Protein AF-0000000084732315 (afdb_homodimer)

pLDDT: mean 85.07, std 9.25, range [49.97, 95.94]

Sequence (712 aa):
MVFTTLNRLPGLGVAIAEAEMGSGREGNTILYANDTMTSLYQTIRPELEKFIGHPMPSDLRGMSIHSFHRNPDQIRRDIAAIGPDEIRKNAVLTIGKKFIFSQSFALSDEEGRPQAYVTVFSDVTREENLNSGIKAAESSGKNLTQSMSQISGSVSEIARSLDTISHEFGGINAEVQKGGDIVTNLSKTVDSQTNLMSTLRSVTDSMNSKSSEIQQITEAISQIAEQINLLVLNAAIEAARAGEQGRGFAVVADEVRKLADMTARSVGDIGSIIESTVEETRRNSSLLAELGTAVLSTKERTEETKQAFSTIETSLVRLTTLSEEIRSQMNLSSGAVGKMDALVGETLRSYENLLRMVFTTLNRLPGLGVAIAEAEMGSGREGNTILYANDTMTSLYQTIRPELEKFIGHPMPSDLRGMSIHSFHRNPDQIRRDIAAIGPDEIRKNAVLTIGKKFIFSQSFALSDEEGRPQAYVTVFSDVTREENLNSGIKAAESSGKNLTQSMSQISGSVSEIARSLDTISHEFGGINAEVQKGGDIVTNLSKTVDSQTNLMSTLRSVTDSMNSKSSEIQQITEAISQIAEQINLLVLNAAIEAARAGEQGRGFAVVADEVRKLADMTARSVGDIGSIIESTVEETRRNSSLLAELGTAVLSTKERTEETKQAFSTIETSLVRLTTLSEEIRSQMNLSSGAVGKMDALVGETLRSYENLLR

Structure (mmCIF, N/CA/C/O backbone):
data_AF-0000000084732315-model_v1
#
loop_
_entity.id
_entity.type
_entity.pdbx_description
1 polymer 'Methyl-accepting chemotaxis sensory transducer'
#
loop_
_atom_site.group_PDB
_atom_site.id
_atom_site.type_symbol
_atom_site.label_atom_id
_atom_site.label_alt_id
_atom_site.label_comp_id
_atom_site.label_asym_id
_atom_site.label_entity_id
_atom_site.label_seq_id
_atom_site.pdbx_PDB_ins_code
_atom_site.Cartn_x
_atom_site.Cartn_y
_atom_site.Cartn_z
_atom_site.occupancy
_atom_site.B_iso_or_equiv
_atom_site.auth_seq_id
_atom_site.auth_comp_id
_atom_site.auth_asym_id
_atom_site.auth_atom_id
_atom_site.pdbx_PDB_model_num
ATOM 1 N N . MET A 1 1 ? -1.962 77.062 43 1 49.97 1 MET A N 1
ATOM 2 C CA . MET A 1 1 ? -2.994 76.062 42.719 1 49.97 1 MET A CA 1
ATOM 3 C C . MET A 1 1 ? -2.779 75.375 41.375 1 49.97 1 MET A C 1
ATOM 5 O O . MET A 1 1 ? -2.764 74.125 41.281 1 49.97 1 MET A O 1
ATOM 9 N N . VAL A 1 2 ? -2.527 76.188 40.406 1 54.06 2 VAL A N 1
ATOM 10 C CA . VAL A 1 2 ? -2.5 75.688 39.031 1 54.06 2 VAL A CA 1
ATOM 11 C C . VAL A 1 2 ? -1.24 74.812 38.812 1 54.06 2 VAL A C 1
ATOM 13 O O . VAL A 1 2 ? -1.307 73.75 38.25 1 54.06 2 VAL A O 1
ATOM 16 N N . PHE A 1 3 ? -0.186 75.312 39.344 1 54.22 3 PHE A N 1
ATOM 17 C CA . PHE A 1 3 ? 1.074 74.625 39.094 1 54.22 3 PHE A CA 1
ATOM 18 C C . PHE A 1 3 ? 1.092 73.25 39.844 1 54.22 3 PHE A C 1
ATOM 20 O O . PHE A 1 3 ? 1.658 72.312 39.344 1 54.22 3 PHE A O 1
ATOM 27 N N . THR A 1 4 ? 0.438 73.25 40.906 1 56.25 4 THR A N 1
ATOM 28 C CA . THR A 1 4 ? 0.327 72 41.625 1 56.25 4 THR A CA 1
ATOM 29 C C . THR A 1 4 ? -0.501 71 40.844 1 56.25 4 THR A C 1
ATOM 31 O O . THR A 1 4 ? -0.196 69.812 40.844 1 56.25 4 THR A O 1
ATOM 34 N N . THR A 1 5 ? -1.499 71.562 40.188 1 57.56 5 THR A N 1
ATOM 35 C CA . THR A 1 5 ? -2.338 70.688 39.375 1 57.56 5 THR A CA 1
ATOM 36 C C . THR A 1 5 ? -1.538 70.062 38.219 1 57.56 5 THR A C 1
ATOM 38 O O . THR A 1 5 ? -1.626 68.875 37.969 1 57.56 5 THR A O 1
ATOM 41 N N . LEU A 1 6 ? -0.775 70.875 37.625 1 60.72 6 LEU A N 1
ATOM 42 C CA . LEU A 1 6 ? 0.023 70.438 36.5 1 60.72 6 LEU A CA 1
ATOM 43 C C . LEU A 1 6 ? 1.062 69.375 36.938 1 60.72 6 LEU A C 1
ATOM 45 O O . LEU A 1 6 ? 1.388 68.5 36.188 1 60.72 6 LEU A O 1
ATOM 49 N N . ASN A 1 7 ? 1.54 69.5 38.125 1 56.59 7 ASN A N 1
ATOM 50 C CA . ASN A 1 7 ? 2.549 68.625 38.625 1 56.59 7 ASN A CA 1
ATOM 51 C C . ASN A 1 7 ? 1.954 67.25 38.938 1 56.59 7 ASN A C 1
ATOM 53 O O . ASN A 1 7 ? 2.666 66.25 38.938 1 56.59 7 ASN A O 1
ATOM 57 N N . ARG A 1 8 ? 0.706 67.312 39.094 1 58.69 8 ARG A N 1
ATOM 58 C CA . ARG A 1 8 ? 0.128 66 39.562 1 58.69 8 ARG A CA 1
ATOM 59 C C . ARG A 1 8 ? -0.59 65.312 38.438 1 58.69 8 ARG A C 1
ATOM 61 O O . ARG A 1 8 ? -1.191 64.25 38.656 1 58.69 8 ARG A O 1
ATOM 68 N N . LEU A 1 9 ? -0.49 66 37.25 1 64.06 9 LEU A N 1
ATOM 69 C CA . LEU A 1 9 ? -1.069 65.312 36.094 1 64.06 9 LEU A CA 1
ATOM 70 C C . LEU A 1 9 ? -0.238 64.062 35.75 1 64.06 9 LEU A C 1
ATOM 72 O O . LEU A 1 9 ? 0.964 64.188 35.5 1 64.06 9 LEU A O 1
ATOM 76 N N . PRO A 1 10 ? -0.707 62.906 35.906 1 62.47 10 PRO A N 1
ATOM 77 C CA . PRO A 1 10 ? 0.096 61.688 35.688 1 62.47 10 PRO A CA 1
ATOM 78 C C . PRO A 1 10 ? 0.492 61.531 34.219 1 62.47 10 PRO A C 1
ATOM 80 O O . PRO A 1 10 ? -0.338 61.719 33.312 1 62.47 10 PRO A O 1
ATOM 83 N N . GLY A 1 11 ? 1.854 61.375 34.031 1 66.81 11 GLY A N 1
ATOM 84 C CA . GLY A 1 11 ? 2.402 60.875 32.781 1 66.81 11 GLY A CA 1
ATOM 85 C C . GLY A 1 11 ? 2.645 61.969 31.766 1 66.81 11 GLY A C 1
ATOM 86 O O . GLY A 1 11 ? 3.01 61.656 30.625 1 66.81 11 GLY A O 1
ATOM 87 N N . LEU A 1 12 ? 2.322 63.219 32.156 1 77.44 12 LEU A N 1
ATOM 88 C CA . LEU A 1 12 ? 2.547 64.25 31.188 1 77.44 12 LEU A CA 1
ATOM 89 C C . LEU A 1 12 ? 3.652 65.188 31.672 1 77.44 12 LEU A C 1
ATOM 91 O O . LEU A 1 12 ? 3.623 65.688 32.812 1 77.44 12 LEU A O 1
ATOM 95 N N . GLY A 1 13 ? 4.672 65.312 30.906 1 82.44 13 GLY A N 1
ATOM 96 C CA . GLY A 1 13 ? 5.629 66.375 31.109 1 82.44 13 GLY A CA 1
ATOM 97 C C . GLY A 1 13 ? 5.184 67.688 30.5 1 82.44 13 GLY A C 1
ATOM 98 O O . GLY A 1 13 ? 4.836 67.75 29.328 1 82.44 13 GLY A O 1
ATOM 99 N N . VAL A 1 14 ? 5.109 68.688 31.359 1 83.69 14 VAL A N 1
ATOM 100 C CA . VAL A 1 14 ? 4.656 70 30.891 1 83.69 14 VAL A CA 1
ATOM 101 C C . VAL A 1 14 ? 5.734 71.062 31.141 1 83.69 14 VAL A C 1
ATOM 103 O O . VAL A 1 14 ? 6.289 71.125 32.25 1 83.69 14 VAL A O 1
ATOM 106 N N . ALA A 1 15 ? 6.059 71.812 30.156 1 88.69 15 ALA A N 1
ATOM 107 C CA . ALA A 1 15 ? 6.953 72.938 30.266 1 88.69 15 ALA A CA 1
ATOM 108 C C . ALA A 1 15 ? 6.316 74.188 29.672 1 88.69 15 ALA A C 1
ATOM 110 O O . ALA A 1 15 ? 5.652 74.125 28.641 1 88.69 15 ALA A O 1
ATOM 111 N N . ILE A 1 16 ? 6.488 75.312 30.375 1 87.88 16 ILE A N 1
ATOM 112 C CA . ILE A 1 16 ? 5.988 76.625 29.922 1 87.88 16 ILE A CA 1
ATOM 113 C C . ILE A 1 16 ? 7.156 77.562 29.688 1 87.88 16 ILE A C 1
ATOM 115 O O . ILE A 1 16 ? 7.988 77.75 30.578 1 87.88 16 ILE A O 1
ATOM 119 N N . ALA A 1 17 ? 7.168 78.125 28.562 1 92 17 ALA A N 1
ATOM 120 C CA . ALA A 1 17 ? 8.227 79.062 28.203 1 92 17 ALA A CA 1
ATOM 121 C C . ALA A 1 17 ? 7.66 80.438 27.891 1 92 17 ALA A C 1
ATOM 123 O O . ALA A 1 17 ? 6.504 80.562 27.469 1 92 17 ALA A O 1
ATOM 124 N N . GLU A 1 18 ? 8.523 81.438 28.078 1 92.56 18 GLU A N 1
ATOM 125 C CA . GLU A 1 18 ? 8.141 82.812 27.797 1 92.56 18 GLU A CA 1
ATOM 126 C C . GLU A 1 18 ? 7.922 83 26.297 1 92.56 18 GLU A C 1
ATOM 128 O O . GLU A 1 18 ? 8.469 82.312 25.484 1 92.56 18 GLU A O 1
ATOM 133 N N . ALA A 1 19 ? 7.176 84.062 25.984 1 91.56 19 ALA A N 1
ATOM 134 C CA . ALA A 1 19 ? 6.82 84.312 24.594 1 91.56 19 ALA A CA 1
ATOM 135 C C . ALA A 1 19 ? 7.949 85.062 23.875 1 91.56 19 ALA A C 1
ATOM 137 O O . ALA A 1 19 ? 8.008 85.062 22.641 1 91.56 19 ALA A O 1
ATOM 138 N N . GLU A 1 20 ? 8.875 85.625 24.625 1 91.62 20 GLU A N 1
ATOM 139 C CA . GLU A 1 20 ? 9.969 86.375 24 1 91.62 20 GLU A CA 1
ATOM 140 C C . GLU A 1 20 ? 10.891 85.438 23.219 1 91.62 20 GLU A C 1
ATOM 142 O O . GLU A 1 20 ? 11.562 84.562 23.812 1 91.62 20 GLU A O 1
ATOM 147 N N . MET A 1 21 ? 11.047 85.5 22.016 1 90.12 21 MET A N 1
ATOM 148 C CA . MET A 1 21 ? 11.734 84.562 21.125 1 90.12 21 MET A CA 1
ATOM 149 C C . MET A 1 21 ? 13.25 84.75 21.234 1 90.12 21 MET A C 1
ATOM 151 O O . MET A 1 21 ? 14 83.812 21.047 1 90.12 21 MET A O 1
ATOM 155 N N . GLY A 1 22 ? 13.633 85.938 21.516 1 88.19 22 GLY A N 1
ATOM 156 C CA . GLY A 1 22 ? 15.062 86.188 21.609 1 88.19 22 GLY A CA 1
ATOM 157 C C . GLY A 1 22 ? 15.805 85.938 20.312 1 88.19 22 GLY A C 1
ATOM 158 O O . GLY A 1 22 ? 15.219 86 19.234 1 88.19 22 GLY A O 1
ATOM 159 N N . SER A 1 23 ? 17.203 85.938 20.359 1 88.5 23 SER A N 1
ATOM 160 C CA . SER A 1 23 ? 18.078 85.688 19.219 1 88.5 23 SER A CA 1
ATOM 161 C C . SER A 1 23 ? 19.141 84.688 19.562 1 88.5 23 SER A C 1
ATOM 163 O O . SER A 1 23 ? 19.547 84.562 20.719 1 88.5 23 SER A O 1
ATOM 165 N N . GLY A 1 24 ? 19.578 83.812 18.453 1 85.69 24 GLY A N 1
ATOM 166 C CA . GLY A 1 24 ? 20.547 82.75 18.703 1 85.69 24 GLY A CA 1
ATOM 167 C C . GLY A 1 24 ? 20.016 81.688 19.578 1 85.69 24 GLY A C 1
ATOM 168 O O . GLY A 1 24 ? 18.953 81.125 19.312 1 85.69 24 GLY A O 1
ATOM 169 N N . ARG A 1 25 ? 20.781 81.375 20.688 1 88 25 ARG A N 1
ATOM 170 C CA . ARG A 1 25 ? 20.359 80.312 21.578 1 88 25 ARG A CA 1
ATOM 171 C C . ARG A 1 25 ? 19.688 80.875 22.828 1 88 25 ARG A C 1
ATOM 173 O O . ARG A 1 25 ? 19.594 80.25 23.859 1 88 25 ARG A O 1
ATOM 180 N N . GLU A 1 26 ? 19.219 82.125 22.641 1 88.5 26 GLU A N 1
ATOM 181 C CA . GLU A 1 26 ? 18.5 82.812 23.719 1 88.5 26 GLU A CA 1
ATOM 182 C C . GLU A 1 26 ? 17.031 83.062 23.359 1 88.5 26 GLU A C 1
ATOM 184 O O . GLU A 1 26 ? 16.656 82.938 22.188 1 88.5 26 GLU A O 1
ATOM 189 N N . GLY A 1 27 ? 16.234 83.188 24.406 1 91.06 27 GLY A N 1
ATOM 190 C CA . GLY A 1 27 ? 14.805 83.375 24.203 1 91.06 27 GLY A CA 1
ATOM 191 C C . GLY A 1 27 ? 13.969 82.188 24.609 1 91.06 27 GLY A C 1
ATOM 192 O O . GLY A 1 27 ? 14.508 81.125 24.906 1 91.06 27 GLY A O 1
ATOM 193 N N . ASN A 1 28 ? 12.703 82.5 24.75 1 92 28 ASN A N 1
ATOM 194 C CA . ASN A 1 28 ? 11.766 81.5 25.188 1 92 28 ASN A CA 1
ATOM 195 C C . ASN A 1 28 ? 12.273 80.75 26.422 1 92 28 ASN A C 1
ATOM 197 O O . ASN A 1 28 ? 12.328 79.5 26.422 1 92 28 ASN A O 1
ATOM 201 N N . THR A 1 29 ? 12.547 81.5 27.359 1 92.94 29 THR A N 1
ATOM 202 C CA . THR A 1 29 ? 13.078 80.938 28.609 1 92.94 29 THR A CA 1
ATOM 203 C C . THR A 1 29 ? 12.008 80.125 29.344 1 92.94 29 THR A C 1
ATOM 205 O O . THR A 1 29 ? 10.875 80.625 29.5 1 92.94 29 THR A O 1
ATOM 208 N N . ILE A 1 30 ? 12.398 79 29.781 1 92.56 30 ILE A N 1
ATOM 209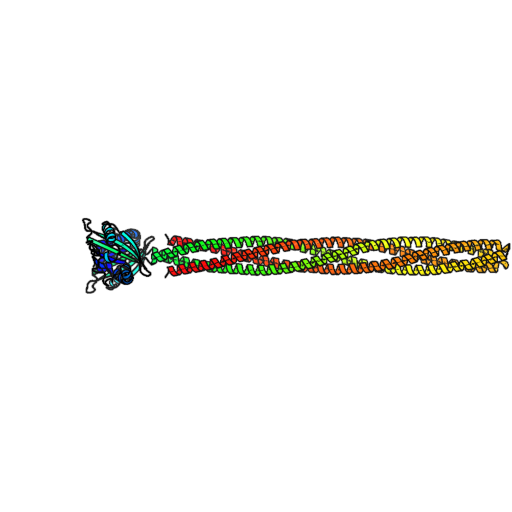 C CA . ILE A 1 30 ? 11.477 78.125 30.484 1 92.56 30 ILE A CA 1
ATOM 210 C C . ILE A 1 30 ? 11.172 78.688 31.875 1 92.56 30 ILE A C 1
ATOM 212 O O . ILE A 1 30 ? 12.07 78.812 32.719 1 92.56 30 ILE A O 1
ATOM 216 N N . LEU A 1 31 ? 9.883 78.938 32.031 1 88.94 31 LEU A N 1
ATOM 217 C CA . LEU A 1 31 ? 9.422 79.5 33.281 1 88.94 31 LEU A CA 1
ATOM 218 C C . LEU A 1 31 ? 9.016 78.438 34.281 1 88.94 31 LEU A C 1
ATOM 220 O O . LEU A 1 31 ? 9.109 78.625 35.5 1 88.94 31 LEU A O 1
ATOM 224 N N . TYR A 1 32 ? 8.508 77.375 33.688 1 84.88 32 TYR A N 1
ATOM 225 C CA . TYR A 1 32 ? 7.977 76.25 34.5 1 84.88 32 TYR A CA 1
ATOM 226 C C . TYR A 1 32 ? 8.148 74.938 33.844 1 84.88 32 TYR A C 1
ATOM 228 O O . TYR A 1 32 ? 8.023 74.812 32.594 1 84.88 32 TYR A O 1
ATOM 236 N N . ALA A 1 33 ? 8.531 74 34.562 1 86.56 33 ALA A N 1
ATOM 237 C CA . ALA A 1 33 ? 8.555 72.625 34.188 1 86.56 33 ALA A CA 1
ATOM 238 C C . ALA A 1 33 ? 8.094 71.75 35.375 1 86.56 33 ALA A C 1
ATOM 240 O O . ALA A 1 33 ? 8.562 71.875 36.5 1 86.56 33 ALA A O 1
ATOM 241 N N . ASN A 1 34 ? 7.086 70.875 35.031 1 81.81 34 ASN A N 1
ATOM 242 C CA . ASN A 1 34 ? 6.641 70 36.125 1 81.81 34 ASN A CA 1
ATOM 243 C C . ASN A 1 34 ? 7.641 68.875 36.406 1 81.81 34 ASN A C 1
ATOM 245 O O . ASN A 1 34 ? 8.672 68.812 35.719 1 81.81 34 ASN A O 1
ATOM 249 N N . ASP A 1 35 ? 7.379 68.062 37.375 1 80.31 35 ASP A N 1
ATOM 250 C CA . ASP A 1 35 ? 8.297 67 37.812 1 80.31 35 ASP A CA 1
ATOM 251 C C . ASP A 1 35 ? 8.531 66 36.719 1 80.31 35 ASP A C 1
ATOM 253 O O . ASP A 1 35 ? 9.664 65.562 36.5 1 80.31 35 ASP A O 1
ATOM 257 N N . THR A 1 36 ? 7.473 65.75 36.094 1 81.44 36 THR A N 1
ATOM 258 C CA . THR A 1 36 ? 7.582 64.75 35.031 1 81.44 36 THR A CA 1
ATOM 259 C C . THR A 1 36 ? 8.5 65.25 33.906 1 81.44 36 THR A C 1
ATOM 261 O O . THR A 1 36 ? 9.359 64.5 33.406 1 81.44 36 THR A O 1
ATOM 264 N N . MET A 1 37 ? 8.32 66.5 33.531 1 85.31 37 MET A N 1
ATOM 265 C CA . MET A 1 37 ? 9.172 67.062 32.5 1 85.31 37 MET A CA 1
ATOM 266 C C . MET A 1 37 ? 10.625 67.125 32.969 1 85.31 37 MET A C 1
ATOM 268 O O . MET A 1 37 ? 11.531 66.812 32.188 1 85.31 37 MET A O 1
ATOM 272 N N . THR A 1 38 ? 10.828 67.5 34.156 1 86.69 38 THR A N 1
ATOM 273 C CA . THR A 1 38 ? 12.18 67.562 34.719 1 86.69 38 THR A CA 1
ATOM 274 C C . THR A 1 38 ? 12.828 66.188 34.75 1 86.69 38 THR A C 1
ATOM 276 O O . THR A 1 38 ? 14.008 66.062 34.406 1 86.69 38 THR A O 1
ATOM 279 N N . SER A 1 39 ? 12.07 65.25 35.125 1 85.25 39 SER A N 1
ATOM 280 C CA . SER A 1 39 ? 12.586 63.875 35.188 1 85.25 39 SER A CA 1
ATOM 281 C C . SER A 1 39 ? 12.953 63.375 33.781 1 85.25 39 SER A C 1
ATOM 283 O O . SER A 1 39 ? 14 62.75 33.594 1 85.25 39 SER A O 1
ATOM 285 N N . LEU A 1 40 ? 12.133 63.688 32.844 1 83.88 40 LEU A N 1
ATOM 286 C CA . LEU A 1 40 ? 12.398 63.312 31.469 1 83.88 40 LEU A CA 1
ATOM 287 C C . LEU A 1 40 ? 13.656 64 30.953 1 83.88 40 LEU A C 1
ATOM 289 O O . LEU A 1 40 ? 14.477 63.375 30.281 1 83.88 40 LEU A O 1
ATOM 293 N N . TYR A 1 41 ? 13.773 65.25 31.328 1 84.69 41 TYR A N 1
ATOM 294 C CA . TYR A 1 41 ? 14.961 66 30.938 1 84.69 41 TYR A CA 1
ATOM 295 C C . TYR A 1 41 ? 16.219 65.375 31.516 1 84.69 41 TYR A C 1
ATOM 297 O O . TYR A 1 41 ? 17.219 65.188 30.812 1 84.69 41 TYR A O 1
ATOM 305 N N . GLN A 1 42 ? 16.094 65.062 32.75 1 87.19 42 GLN A N 1
ATOM 306 C CA . GLN A 1 42 ? 17.266 64.438 33.375 1 87.19 42 GLN A CA 1
ATOM 307 C C . GLN A 1 42 ? 17.656 63.125 32.688 1 87.19 42 GLN A C 1
ATOM 309 O O . GLN A 1 42 ? 18.844 62.812 32.531 1 87.19 42 GLN A O 1
ATOM 314 N N . THR A 1 43 ? 16.75 62.438 32.219 1 85.31 43 THR A N 1
ATOM 315 C CA . THR A 1 43 ? 16.984 61.188 31.562 1 85.31 43 THR A CA 1
ATOM 316 C C . THR A 1 43 ? 17.641 61.375 30.203 1 85.31 43 THR A C 1
ATOM 318 O O . THR A 1 43 ? 18.531 60.625 29.797 1 85.31 43 THR A O 1
ATOM 321 N N . ILE A 1 44 ? 17.297 62.406 29.484 1 82.5 44 ILE A N 1
ATOM 322 C CA . ILE A 1 44 ? 17.766 62.594 28.109 1 82.5 44 ILE A CA 1
ATOM 323 C C . ILE A 1 44 ? 18.984 63.5 28.109 1 82.5 44 ILE A C 1
ATOM 325 O O . ILE A 1 44 ? 19.688 63.625 27.109 1 82.5 44 ILE A O 1
ATOM 329 N N . ARG A 1 45 ? 19.203 64.125 29.234 1 87.12 45 ARG A N 1
ATOM 330 C CA . ARG A 1 45 ? 20.234 65.125 29.328 1 87.12 45 ARG A CA 1
ATOM 331 C C . ARG A 1 45 ? 21.578 64.625 28.812 1 87.12 45 ARG A C 1
ATOM 333 O O . ARG A 1 45 ? 22.219 65.312 28 1 87.12 45 ARG A O 1
ATOM 340 N N . PRO A 1 46 ? 22.016 63.375 29.156 1 85.62 46 PRO A N 1
ATOM 341 C CA . PRO A 1 46 ? 23.297 62.906 28.641 1 85.62 46 PRO A CA 1
ATOM 342 C C . PRO A 1 46 ? 23.328 62.812 27.109 1 85.62 46 PRO A C 1
ATOM 344 O O . PRO A 1 46 ? 24.312 63.188 26.484 1 85.62 46 PRO A O 1
ATOM 347 N N . GLU A 1 47 ? 22.312 62.375 26.516 1 82.19 47 GLU A N 1
ATOM 348 C CA . GLU A 1 47 ? 22.25 62.25 25.062 1 82.19 47 GLU A CA 1
ATOM 349 C C . GLU A 1 47 ? 22.172 63.594 24.391 1 82.19 47 GLU A C 1
ATOM 351 O O . GLU A 1 47 ? 22.75 63.812 23.328 1 82.19 47 GLU A O 1
ATOM 356 N N . LEU A 1 48 ? 21.406 64.438 25 1 81.25 48 LEU A N 1
ATOM 357 C CA . LEU A 1 48 ? 21.266 65.812 24.484 1 81.25 48 LEU A CA 1
ATOM 358 C C . LEU A 1 48 ? 22.609 66.562 24.5 1 81.25 48 LEU A C 1
ATOM 360 O O . LEU A 1 48 ? 22.922 67.25 23.562 1 81.25 48 LEU A O 1
ATOM 364 N N . GLU A 1 49 ? 23.297 66.312 25.609 1 85.38 49 GLU A N 1
ATOM 365 C CA . GLU A 1 49 ? 24.609 66.938 25.719 1 85.38 49 GLU A CA 1
ATOM 366 C C . GLU A 1 49 ? 25.531 66.5 24.578 1 85.38 49 GLU A C 1
ATOM 368 O O . GLU A 1 49 ? 26.266 67.312 24.016 1 85.38 49 GLU A O 1
ATOM 373 N N . LYS A 1 50 ? 25.453 65.25 24.281 1 85.81 50 LYS A N 1
ATOM 374 C CA . LYS A 1 50 ? 26.25 64.688 23.188 1 85.81 50 LYS A CA 1
ATOM 375 C C . LYS A 1 50 ? 25.797 65.25 21.844 1 85.81 50 LYS A C 1
ATOM 377 O O . LYS A 1 50 ? 26.609 65.562 20.984 1 85.81 50 LYS A O 1
ATOM 382 N N . PHE A 1 51 ? 24.531 65.312 21.703 1 78.94 51 PHE A N 1
ATOM 383 C CA . PHE A 1 51 ? 23.938 65.75 20.453 1 78.94 51 PHE A CA 1
ATOM 384 C C . PHE A 1 51 ? 24.219 67.25 20.203 1 78.94 51 PHE A C 1
ATOM 386 O O . PHE A 1 51 ? 24.531 67.625 19.078 1 78.94 51 PHE A O 1
ATOM 393 N N . ILE A 1 52 ? 24.109 68 21.188 1 80.31 52 ILE A N 1
ATOM 394 C CA . ILE A 1 52 ? 24.266 69.438 21.062 1 80.31 52 ILE A CA 1
ATOM 395 C C . ILE A 1 52 ? 25.734 69.812 21.172 1 80.31 52 ILE A C 1
ATOM 397 O O . ILE A 1 52 ? 26.172 70.875 20.625 1 80.31 52 ILE A O 1
ATOM 401 N N . GLY A 1 53 ? 26.578 69.062 21.922 1 79.31 53 GLY A N 1
ATOM 402 C CA . GLY A 1 53 ? 28.016 69.25 22 1 79.31 53 GLY A CA 1
ATOM 403 C C . GLY A 1 53 ? 28.422 70.125 23.172 1 79.31 53 GLY A C 1
ATOM 404 O O . GLY A 1 53 ? 29.516 70.688 23.172 1 79.31 53 GLY A O 1
ATOM 405 N N . HIS A 1 54 ? 27.516 70.562 24.047 1 80.69 54 HIS A N 1
ATOM 406 C CA . HIS A 1 54 ? 27.875 71.312 25.25 1 80.69 54 HIS A CA 1
ATOM 407 C C . HIS A 1 54 ? 27.125 70.812 26.469 1 80.69 54 HIS A C 1
ATOM 409 O O . HIS A 1 54 ? 26.047 70.188 26.344 1 80.69 54 HIS A O 1
ATOM 415 N N . PRO A 1 55 ? 27.781 70.938 27.625 1 82.69 55 PRO A N 1
ATOM 416 C CA . PRO A 1 55 ? 27.094 70.5 28.844 1 82.69 55 PRO A CA 1
ATOM 417 C C . PRO A 1 55 ? 25.797 71.25 29.109 1 82.69 55 PRO A C 1
ATOM 419 O O . PRO A 1 55 ? 25.719 72.438 28.844 1 82.69 55 PRO A O 1
ATOM 422 N N . MET A 1 56 ? 24.797 70.562 29.516 1 83.19 56 MET A N 1
ATOM 423 C CA . MET A 1 56 ? 23.5 71.125 29.812 1 83.19 56 MET A CA 1
ATOM 424 C C . MET A 1 56 ? 23.25 71.188 31.312 1 83.19 56 MET A C 1
ATOM 426 O O . MET A 1 56 ? 23.578 70.25 32.031 1 83.19 56 MET A O 1
ATOM 430 N N . PRO A 1 57 ? 22.672 72.375 31.75 1 84.44 57 PRO A N 1
ATOM 431 C CA . PRO A 1 57 ? 22.375 72.5 33.188 1 84.44 57 PRO A CA 1
ATOM 432 C C . PRO A 1 57 ? 21.375 71.438 33.656 1 84.44 57 PRO A C 1
ATOM 434 O O . PRO A 1 57 ? 20.594 70.875 32.844 1 84.44 57 PRO A O 1
ATOM 437 N N . SER A 1 58 ? 21.453 71.125 34.969 1 84.25 58 SER A N 1
ATOM 438 C CA . SER A 1 58 ? 20.547 70.125 35.562 1 84.25 58 SER A CA 1
ATOM 439 C C . SER A 1 58 ? 19.141 70.688 35.719 1 84.25 58 SER A C 1
ATOM 441 O O . SER A 1 58 ? 18.156 70 35.656 1 84.25 58 SER A O 1
ATOM 443 N N . ASP A 1 59 ? 19.062 72 35.938 1 86.81 59 ASP A N 1
ATOM 444 C CA . ASP A 1 59 ? 17.766 72.625 36.125 1 86.81 59 ASP A CA 1
ATOM 445 C C . ASP A 1 59 ? 17.234 73.188 34.781 1 86.81 59 ASP A C 1
ATOM 447 O O . ASP A 1 59 ? 17.922 73.938 34.094 1 86.81 59 ASP A O 1
ATOM 451 N N . LEU A 1 60 ? 16.062 72.75 34.438 1 87.81 60 LEU A N 1
ATOM 452 C CA . LEU A 1 60 ? 15.398 73.125 33.188 1 87.81 60 LEU A CA 1
ATOM 453 C C . LEU A 1 60 ? 14.938 74.562 33.281 1 87.81 60 LEU A C 1
ATOM 455 O O . LEU A 1 60 ? 14.883 75.25 32.25 1 87.81 60 LEU A O 1
ATOM 459 N N . ARG A 1 61 ? 14.602 75 34.5 1 88.25 61 ARG A N 1
ATOM 460 C CA . ARG A 1 61 ? 14.094 76.375 34.688 1 88.25 61 ARG A CA 1
ATOM 461 C C . ARG A 1 61 ? 15.164 77.375 34.375 1 88.25 61 ARG A C 1
ATOM 463 O O . ARG A 1 61 ? 16.312 77.25 34.812 1 88.25 61 ARG A O 1
ATOM 470 N N . GLY A 1 62 ? 14.742 78.312 33.562 1 89.06 62 GLY A N 1
ATOM 471 C CA . GLY A 1 62 ? 15.648 79.375 33.219 1 89.06 62 GLY A CA 1
ATOM 472 C C . GLY A 1 62 ? 16.375 79.125 31.906 1 89.06 62 GLY A C 1
ATOM 473 O O . GLY A 1 62 ? 16.984 80.062 31.344 1 89.06 62 GLY A O 1
ATOM 474 N N . MET A 1 63 ? 16.344 78 31.438 1 90.62 63 MET A N 1
ATOM 475 C CA . MET A 1 63 ? 17 77.688 30.172 1 90.62 63 MET A CA 1
ATOM 476 C C . MET A 1 63 ? 16.141 78.062 28.984 1 90.62 63 MET A C 1
ATOM 478 O O . MET A 1 63 ? 14.922 78.188 29.094 1 90.62 63 MET A O 1
ATOM 482 N N . SER A 1 64 ? 16.859 78.375 27.891 1 91.94 64 SER A N 1
ATOM 483 C CA . SER A 1 64 ? 16.141 78.625 26.641 1 91.94 64 SER A CA 1
ATOM 484 C C . SER A 1 64 ? 15.75 77.312 25.922 1 91.94 64 SER A C 1
ATOM 486 O O . SER A 1 64 ? 16.531 76.375 25.875 1 91.94 64 SER A O 1
ATOM 488 N N . ILE A 1 65 ? 14.562 77.312 25.375 1 88.81 65 ILE A N 1
ATOM 489 C CA . ILE A 1 65 ? 14.133 76.125 24.625 1 88.81 65 ILE A CA 1
ATOM 490 C C . ILE A 1 65 ? 15.039 75.938 23.406 1 88.81 65 ILE A C 1
ATOM 492 O O . ILE A 1 65 ? 15.188 74.812 22.906 1 88.81 65 ILE A O 1
ATOM 496 N N . HIS A 1 66 ? 15.641 77 22.906 1 88.56 66 HIS A N 1
ATOM 497 C CA . HIS A 1 66 ? 16.484 77 21.703 1 88.56 66 HIS A CA 1
ATOM 498 C C . HIS A 1 66 ? 17.812 76.25 21.984 1 88.56 66 HIS A C 1
ATOM 500 O O . HIS A 1 66 ? 18.484 75.812 21.062 1 88.56 66 HIS A O 1
ATOM 506 N N . SER A 1 67 ? 18.125 76.125 23.172 1 85.88 67 SER A N 1
ATOM 507 C CA . SER A 1 67 ? 19.391 75.5 23.547 1 85.88 67 SER A CA 1
ATOM 508 C C . SER A 1 67 ? 19.328 74 23.344 1 85.88 67 SER A C 1
ATOM 510 O O . SER A 1 67 ? 20.359 73.312 23.297 1 85.88 67 SER A O 1
ATOM 512 N N . PHE A 1 68 ? 18.156 73.5 23.172 1 85.19 68 PHE A N 1
ATOM 513 C CA . PHE A 1 68 ? 17.969 72.062 23.062 1 85.19 68 PHE A CA 1
ATOM 514 C C . PHE A 1 68 ? 17.984 71.625 21.594 1 85.19 68 PHE A C 1
ATOM 516 O O . PHE A 1 68 ? 17.891 70.438 21.297 1 85.19 68 PHE A O 1
ATOM 523 N N . HIS A 1 69 ? 18.047 72.5 20.734 1 84.69 69 HIS A N 1
ATOM 524 C CA . HIS A 1 69 ? 17.891 72.188 19.312 1 84.69 69 HIS A CA 1
ATOM 525 C C . HIS A 1 69 ? 19.125 72.562 18.531 1 84.69 69 HIS A C 1
ATOM 527 O O . HIS A 1 69 ? 19.844 73.5 18.922 1 84.69 69 HIS A O 1
ATOM 533 N N . ARG A 1 70 ? 19.328 71.938 17.469 1 84 70 ARG A N 1
ATOM 534 C CA . ARG A 1 70 ? 20.469 72.188 16.625 1 84 70 ARG A CA 1
ATOM 535 C C . ARG A 1 70 ? 20.266 73.5 15.828 1 84 70 ARG A C 1
ATOM 537 O O . ARG A 1 70 ? 21.203 74.25 15.602 1 84 70 ARG A O 1
ATOM 544 N N . ASN A 1 71 ? 19.047 73.688 15.422 1 87.12 71 ASN A N 1
ATOM 545 C CA . ASN A 1 71 ? 18.734 74.812 14.617 1 87.12 71 ASN A CA 1
ATOM 546 C C . ASN A 1 71 ? 17.719 75.75 15.312 1 87.12 71 ASN A C 1
ATOM 548 O O . ASN A 1 71 ? 16.531 75.688 15.016 1 87.12 71 ASN A O 1
ATOM 552 N N . PRO A 1 72 ? 18.234 76.625 16.125 1 88.44 72 PRO A N 1
ATOM 553 C CA . PRO A 1 72 ? 17.328 77.5 16.891 1 88.44 72 PRO A CA 1
ATOM 554 C C . PRO A 1 72 ? 16.422 78.375 16.016 1 88.44 72 PRO A C 1
ATOM 556 O O . PRO A 1 72 ? 15.266 78.625 16.359 1 88.44 72 PRO A O 1
ATOM 559 N N . ASP A 1 73 ? 16.906 78.688 14.852 1 89.81 73 ASP A N 1
ATOM 560 C CA . ASP A 1 73 ? 16.109 79.562 13.977 1 89.81 73 ASP A CA 1
ATOM 561 C C . ASP A 1 73 ? 14.883 78.812 13.453 1 89.81 73 ASP A C 1
ATOM 563 O O . ASP A 1 73 ? 13.797 79.375 13.359 1 89.81 73 ASP A O 1
ATOM 567 N N . GLN A 1 74 ? 15.156 77.688 13.156 1 90.31 74 GLN A N 1
ATOM 568 C CA . GLN A 1 74 ? 14.031 76.875 12.68 1 90.31 74 GLN A CA 1
ATOM 569 C C . GLN A 1 74 ? 12.984 76.688 13.773 1 90.31 74 GLN A C 1
ATOM 571 O O . GLN A 1 74 ? 11.781 76.812 13.508 1 90.31 74 GLN A O 1
ATOM 576 N N . ILE A 1 75 ? 13.414 76.438 14.906 1 88.19 75 ILE A N 1
ATOM 577 C CA . ILE A 1 75 ? 12.508 76.188 16.031 1 88.19 75 ILE A CA 1
ATOM 578 C C . ILE A 1 75 ? 11.727 77.5 16.297 1 88.19 75 ILE A C 1
ATOM 580 O O . ILE A 1 75 ? 10.523 77.438 16.562 1 88.19 75 ILE A O 1
ATOM 584 N N . ARG A 1 76 ? 12.398 78.625 16.266 1 90.69 76 ARG A N 1
ATOM 585 C CA . ARG A 1 76 ? 11.742 79.875 16.469 1 90.69 76 ARG A CA 1
ATOM 586 C C . ARG A 1 76 ? 10.609 80.062 15.461 1 90.69 76 ARG A C 1
ATOM 588 O O . ARG A 1 76 ? 9.531 80.562 15.82 1 90.69 76 ARG A O 1
ATOM 595 N N . ARG A 1 77 ? 10.922 79.688 14.234 1 90.5 77 ARG A N 1
ATOM 596 C CA . ARG A 1 77 ? 9.906 79.812 13.188 1 90.5 77 ARG A CA 1
ATOM 597 C C . ARG A 1 77 ? 8.727 78.875 13.469 1 90.5 77 ARG A C 1
ATOM 599 O O . ARG A 1 77 ? 7.57 79.25 13.297 1 90.5 77 ARG A O 1
ATOM 606 N N . ASP A 1 78 ? 9.039 77.75 13.883 1 89.06 78 ASP A N 1
ATOM 607 C CA . ASP A 1 78 ? 8.008 76.75 14.141 1 89.06 78 ASP A CA 1
ATOM 608 C C . ASP A 1 78 ? 7.09 77.188 15.281 1 89.06 78 ASP A C 1
ATOM 610 O O . ASP A 1 78 ? 5.867 77.062 15.188 1 89.06 78 ASP A O 1
ATOM 614 N N . ILE A 1 79 ? 7.668 77.625 16.312 1 88.5 79 ILE A N 1
ATOM 615 C CA . ILE A 1 79 ? 6.914 78.062 17.5 1 88.5 79 ILE A CA 1
ATOM 616 C C . ILE A 1 79 ? 6.094 79.312 17.172 1 88.5 79 ILE A C 1
ATOM 618 O O . ILE A 1 79 ? 4.93 79.375 17.562 1 88.5 79 ILE A O 1
ATOM 622 N N . ALA A 1 80 ? 6.723 80.188 16.453 1 88.12 80 ALA A N 1
ATOM 623 C CA . ALA A 1 80 ? 6.047 81.438 16.062 1 88.12 80 ALA A CA 1
ATOM 624 C C . ALA A 1 80 ? 4.832 81.125 15.195 1 88.12 80 ALA A C 1
ATOM 626 O O . ALA A 1 80 ? 3.887 81.938 15.148 1 88.12 80 ALA A O 1
ATOM 627 N N . ALA A 1 81 ? 4.93 80.062 14.539 1 90.75 81 ALA A N 1
ATOM 628 C CA . ALA A 1 81 ? 3.873 79.75 13.594 1 90.75 81 ALA A CA 1
ATOM 629 C C . ALA A 1 81 ? 2.678 79.125 14.305 1 90.75 81 ALA A C 1
ATOM 631 O O . ALA A 1 81 ? 1.63 78.875 13.695 1 90.75 81 ALA A O 1
ATOM 632 N N . ILE A 1 82 ? 2.807 78.875 15.555 1 89.31 82 ILE A N 1
ATOM 633 C CA . ILE A 1 82 ? 1.713 78.25 16.281 1 89.31 82 ILE A CA 1
ATOM 634 C C . ILE A 1 82 ? 0.568 79.25 16.469 1 89.31 82 ILE A C 1
ATOM 636 O O . ILE A 1 82 ? 0.743 80.312 17.078 1 89.31 82 ILE A O 1
ATOM 640 N N . GLY A 1 83 ? -0.538 78.875 15.969 1 82.81 83 GLY A N 1
ATOM 641 C CA . GLY A 1 83 ? -1.713 79.688 16.109 1 82.81 83 GLY A CA 1
ATOM 642 C C . GLY A 1 83 ? -2.287 79.688 17.516 1 82.81 83 GLY A C 1
ATOM 643 O O . GLY A 1 83 ? -1.967 78.812 18.312 1 82.81 83 GLY A O 1
ATOM 644 N N . PRO A 1 84 ? -3.115 80.75 17.891 1 78 84 PRO A N 1
ATOM 645 C CA . PRO A 1 84 ? -3.664 80.875 19.25 1 78 84 PRO A CA 1
ATOM 646 C C . PRO A 1 84 ? -4.477 79.625 19.672 1 78 84 PRO A C 1
ATOM 648 O O . PRO A 1 84 ? -4.453 79.25 20.844 1 78 84 PRO A O 1
ATOM 651 N N . ASP A 1 85 ? -5.07 78.875 18.797 1 75.69 85 ASP A N 1
ATOM 652 C CA . ASP A 1 85 ? -5.898 77.75 19.172 1 75.69 85 ASP A CA 1
ATOM 653 C C . ASP A 1 85 ? -5.344 76.438 18.578 1 75.69 85 ASP A C 1
ATOM 655 O O . ASP A 1 85 ? -6.031 75.438 18.547 1 75.69 85 ASP A O 1
ATOM 659 N N . GLU A 1 86 ? -4.152 76.625 18.297 1 82.19 86 GLU A N 1
ATOM 660 C CA . GLU A 1 86 ? -3.568 75.438 17.641 1 82.19 86 GLU A CA 1
ATOM 661 C C . GLU A 1 86 ? -2.748 74.625 18.609 1 82.19 86 GLU A C 1
ATOM 663 O O . GLU A 1 86 ? -2.035 75.188 19.453 1 82.19 86 GLU A O 1
ATOM 668 N N . ILE A 1 87 ? -2.955 73.312 18.578 1 81.75 87 ILE A N 1
ATOM 669 C CA . ILE A 1 87 ? -2.047 72.375 19.219 1 81.75 87 ILE A CA 1
ATOM 670 C C . ILE A 1 87 ? -1.154 71.75 18.156 1 81.75 87 ILE A C 1
ATOM 672 O O . ILE A 1 87 ? -1.626 70.938 17.344 1 81.75 87 ILE A O 1
ATOM 676 N N . ARG A 1 88 ? 0.04 72.062 18.156 1 86.12 88 ARG A N 1
ATOM 677 C CA . ARG A 1 88 ? 0.979 71.562 17.188 1 86.12 88 ARG A CA 1
ATOM 678 C C . ARG A 1 88 ? 1.517 70.188 17.641 1 86.12 88 ARG A C 1
ATOM 680 O O . ARG A 1 88 ? 2.07 70.062 18.734 1 86.12 88 ARG A O 1
ATOM 687 N N . LYS A 1 89 ? 1.268 69.25 16.828 1 86.62 89 LYS A N 1
ATOM 688 C CA . LYS A 1 89 ? 1.862 67.938 17.062 1 86.62 89 LYS A CA 1
ATOM 689 C C . LYS A 1 89 ? 3.281 67.812 16.5 1 86.62 89 LYS A C 1
ATOM 691 O O . LYS A 1 89 ? 3.488 68 15.289 1 86.62 89 LYS A O 1
ATOM 696 N N . ASN A 1 90 ? 4.125 67.688 17.422 1 83.06 90 ASN A N 1
ATOM 697 C CA . ASN A 1 90 ? 5.52 67.625 17 1 83.06 90 ASN A CA 1
ATOM 698 C C . ASN A 1 90 ? 5.945 66.25 16.609 1 83.06 90 ASN A C 1
ATOM 700 O O . ASN A 1 90 ? 5.199 65.5 15.938 1 83.06 90 ASN A O 1
ATOM 704 N N . ALA A 1 91 ? 6.977 65.75 17.047 1 81 91 ALA A N 1
ATOM 705 C CA . ALA A 1 91 ? 7.496 64.438 16.703 1 81 91 ALA A CA 1
ATOM 706 C C . ALA A 1 91 ? 7.469 63.469 17.906 1 81 91 ALA A C 1
ATOM 708 O O . ALA A 1 91 ? 7.246 63.906 19.031 1 81 91 ALA A O 1
ATOM 709 N N . VAL A 1 92 ? 7.441 62.281 17.625 1 81.62 92 VAL A N 1
ATOM 710 C CA . VAL A 1 92 ? 7.684 61.281 18.656 1 81.62 92 VAL A CA 1
ATOM 711 C C . VAL A 1 92 ? 9.188 61.125 18.875 1 81.62 92 VAL A C 1
ATOM 713 O O . VAL A 1 92 ? 9.922 60.812 17.922 1 81.62 92 VAL A O 1
ATOM 716 N N . LEU A 1 93 ? 9.617 61.438 20 1 81.31 93 LEU A N 1
ATOM 717 C CA . LEU A 1 93 ? 11.023 61.312 20.375 1 81.31 93 LEU A CA 1
ATOM 718 C C . LEU A 1 93 ? 11.305 60 21.078 1 81.31 93 LEU A C 1
ATOM 720 O O . LEU A 1 93 ? 10.461 59.5 21.828 1 81.31 93 LEU A O 1
ATOM 724 N N . THR A 1 94 ? 12.406 59.469 20.781 1 81.81 94 THR A N 1
ATOM 725 C CA . THR A 1 94 ? 12.852 58.281 21.484 1 81.81 94 THR A CA 1
ATOM 726 C C . THR A 1 94 ? 13.852 58.625 22.578 1 81.81 94 THR A C 1
ATOM 728 O O . THR A 1 94 ? 14.93 59.156 22.297 1 81.81 94 THR A O 1
ATOM 731 N N . ILE A 1 95 ? 13.453 58.469 23.703 1 77.06 95 ILE A N 1
ATOM 732 C CA . ILE A 1 95 ? 14.312 58.719 24.844 1 77.06 95 ILE A CA 1
ATOM 733 C C . ILE A 1 95 ? 14.555 57.438 25.609 1 77.06 95 ILE A C 1
ATOM 735 O O . ILE A 1 95 ? 13.703 57 26.375 1 77.06 95 ILE A O 1
ATOM 739 N N . GLY A 1 96 ? 15.742 56.844 25.422 1 74 96 GLY A N 1
ATOM 740 C CA . GLY A 1 96 ? 15.969 55.5 25.984 1 74 96 GLY A CA 1
ATOM 741 C C . GLY A 1 96 ? 15.047 54.469 25.391 1 74 96 GLY A C 1
ATOM 742 O O . GLY A 1 96 ? 15.008 54.281 24.172 1 74 96 GLY A O 1
ATOM 743 N N . LYS A 1 97 ? 14.25 53.938 26.312 1 75.94 97 LYS A N 1
ATOM 744 C CA . LYS A 1 97 ? 13.32 52.875 25.891 1 75.94 97 LYS A CA 1
ATOM 745 C C . LYS A 1 97 ? 11.906 53.406 25.766 1 75.94 97 LYS A C 1
ATOM 747 O O . LYS A 1 97 ? 10.961 52.656 25.547 1 75.94 97 LYS A O 1
ATOM 752 N N . LYS A 1 98 ? 11.812 54.781 25.922 1 78.5 98 LYS A N 1
ATOM 753 C CA . LYS A 1 98 ? 10.477 55.406 25.906 1 78.5 98 LYS A CA 1
ATOM 754 C C . LYS A 1 98 ? 10.242 56.156 24.609 1 78.5 98 LYS A C 1
ATOM 756 O O . LYS A 1 98 ? 11.18 56.719 24.031 1 78.5 98 LYS A O 1
ATOM 761 N N . PHE A 1 99 ? 9.062 56.094 24.172 1 82.12 99 PHE A N 1
ATOM 762 C CA . PHE A 1 99 ? 8.578 56.969 23.094 1 82.12 99 PHE A CA 1
ATOM 763 C C . PHE A 1 99 ? 7.781 58.125 23.656 1 82.12 99 PHE A C 1
ATOM 765 O O . PHE A 1 99 ? 6.766 57.938 24.328 1 82.12 99 PHE A O 1
ATOM 772 N N . ILE A 1 100 ? 8.273 59.25 23.438 1 83.44 100 ILE A N 1
ATOM 773 C CA . ILE A 1 100 ? 7.648 60.469 23.984 1 83.44 100 ILE A CA 1
ATOM 774 C C . ILE A 1 100 ? 7.051 61.281 22.844 1 83.44 100 ILE A C 1
ATOM 776 O O . ILE A 1 100 ? 7.746 61.656 21.891 1 83.44 100 ILE A O 1
ATOM 780 N N . PHE A 1 101 ? 5.727 61.531 22.969 1 84.31 101 PHE A N 1
ATOM 781 C CA . PHE A 1 101 ? 5.043 62.406 22.031 1 84.31 101 PHE A CA 1
ATOM 782 C C . PHE A 1 101 ? 5.039 63.844 22.531 1 84.31 101 PHE A C 1
ATOM 784 O O . PHE A 1 101 ? 4.684 64.125 23.672 1 84.31 101 PHE A O 1
ATOM 791 N N . SER A 1 102 ? 5.555 64.688 21.688 1 86.69 102 SER A N 1
ATOM 792 C CA . SER A 1 102 ? 5.656 66.125 22.047 1 86.69 102 SER A CA 1
ATOM 793 C C . SER A 1 102 ? 4.602 66.938 21.328 1 86.69 102 SER A C 1
ATOM 795 O O . SER A 1 102 ? 4.371 66.75 20.125 1 86.69 102 SER A O 1
ATOM 797 N N . GLN A 1 103 ? 3.92 67.688 22.062 1 86.12 103 GLN A N 1
ATOM 798 C CA . GLN A 1 103 ? 2.977 68.688 21.516 1 86.12 103 GLN A CA 1
ATOM 799 C C . GLN A 1 103 ? 3.215 70.062 22.109 1 86.12 103 GLN A C 1
ATOM 801 O O . GLN A 1 103 ? 3.711 70.188 23.234 1 86.12 103 GLN A O 1
ATOM 806 N N . SER A 1 104 ? 2.941 71.062 21.312 1 87.75 104 SER A N 1
ATOM 807 C CA . SER A 1 104 ? 3.129 72.438 21.766 1 87.75 104 SER A CA 1
ATOM 808 C C . SER A 1 104 ? 1.928 73.312 21.406 1 87.75 104 SER A C 1
ATOM 810 O O . SER A 1 104 ? 1.263 73.062 20.406 1 87.75 104 SER A O 1
ATOM 812 N N . PHE A 1 105 ? 1.658 74.25 22.25 1 85 105 PHE A N 1
ATOM 813 C CA . PHE A 1 105 ? 0.628 75.188 21.969 1 85 105 PHE A CA 1
ATOM 814 C C . PHE A 1 105 ? 0.952 76.562 22.641 1 85 105 PHE A C 1
ATOM 816 O O . PHE A 1 105 ? 1.812 76.625 23.531 1 85 105 PHE A O 1
ATOM 823 N N . ALA A 1 106 ? 0.316 77.625 22.172 1 86.25 106 ALA A N 1
ATOM 824 C CA . ALA A 1 106 ? 0.537 79 22.688 1 86.25 106 ALA A CA 1
ATOM 825 C C . ALA A 1 106 ? -0.551 79.375 23.688 1 86.25 106 ALA A C 1
ATOM 827 O O . ALA A 1 106 ? -1.722 79 23.5 1 86.25 106 ALA A O 1
ATOM 828 N N . LEU A 1 107 ? -0.087 79.938 24.766 1 83.12 107 LEU A N 1
ATOM 829 C CA . LEU A 1 107 ? -1.019 80.625 25.656 1 83.12 107 LEU A CA 1
ATOM 830 C C . LEU A 1 107 ? -1.177 82.062 25.234 1 83.12 107 LEU A C 1
ATOM 832 O O . LEU A 1 107 ? -0.24 82.875 25.359 1 83.12 107 LEU A O 1
ATOM 836 N N . SER A 1 108 ? -2.295 82.375 24.734 1 81.25 108 SER A N 1
ATOM 837 C CA . SER A 1 108 ? -2.498 83.688 24.172 1 81.25 108 SER A CA 1
ATOM 838 C C . SER A 1 108 ? -3.418 84.5 25.062 1 81.25 108 SER A C 1
ATOM 840 O O . SER A 1 108 ? -4.23 84 25.812 1 81.25 108 SER A O 1
ATOM 842 N N . ASP A 1 109 ? -3.162 85.812 25.016 1 77.12 109 ASP A N 1
ATOM 843 C CA . ASP A 1 109 ? -4.066 86.75 25.703 1 77.12 109 ASP A CA 1
ATOM 844 C C . ASP A 1 109 ? -5.355 86.938 24.906 1 77.12 109 ASP A C 1
ATOM 846 O O . ASP A 1 109 ? -5.609 86.25 23.938 1 77.12 109 ASP A O 1
ATOM 850 N N . GLU A 1 110 ? -6.223 87.812 25.453 1 75.06 110 GLU A N 1
ATOM 851 C CA . GLU A 1 110 ? -7.535 88.062 24.859 1 75.06 110 GLU A CA 1
ATOM 852 C C . GLU A 1 110 ? -7.414 88.562 23.422 1 75.06 110 GLU A C 1
ATOM 854 O O . GLU A 1 110 ? -8.32 88.375 22.609 1 75.06 110 GLU A O 1
ATOM 859 N N . GLU A 1 111 ? -6.281 89.25 23.094 1 79.06 111 GLU A N 1
ATOM 860 C CA . GLU A 1 111 ? -6.082 89.812 21.766 1 79.06 111 GLU A CA 1
ATOM 861 C C . GLU A 1 111 ? -5.395 88.812 20.844 1 79.06 111 GLU A C 1
ATOM 863 O O . GLU A 1 111 ? -5.16 89.062 19.672 1 79.06 111 GLU A O 1
ATOM 868 N N . GLY A 1 112 ? -5.023 87.688 21.344 1 77.12 112 GLY A N 1
ATOM 869 C CA . GLY A 1 112 ? -4.398 86.625 20.531 1 77.12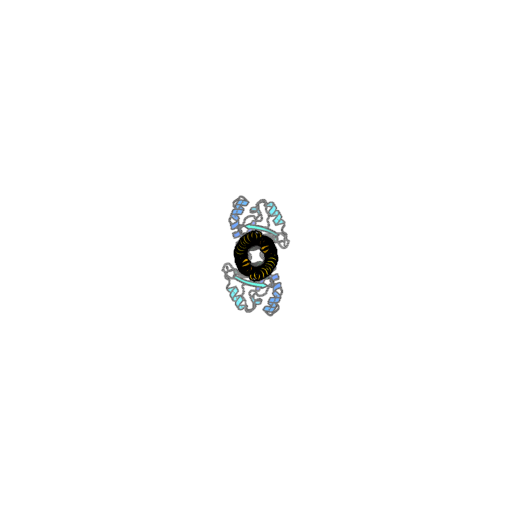 112 GLY A CA 1
ATOM 870 C C . GLY A 1 112 ? -2.883 86.688 20.562 1 77.12 112 GLY A C 1
ATOM 871 O O . GLY A 1 112 ? -2.215 86 19.828 1 77.12 112 GLY A O 1
ATOM 872 N N . ARG A 1 113 ? -2.375 87.625 21.266 1 84.5 113 ARG A N 1
ATOM 873 C CA . ARG A 1 113 ? -0.922 87.688 21.359 1 84.5 113 ARG A CA 1
ATOM 874 C C . ARG A 1 113 ? -0.373 86.625 22.297 1 84.5 113 ARG A C 1
ATOM 876 O O . ARG A 1 113 ? -0.86 86.438 23.422 1 84.5 113 ARG A O 1
ATOM 883 N N . PRO A 1 114 ? 0.737 85.938 21.812 1 86 114 PRO A N 1
ATOM 884 C CA . PRO A 1 114 ? 1.305 84.875 22.656 1 86 114 PRO A CA 1
ATOM 885 C C . PRO A 1 114 ? 1.984 85.438 23.906 1 86 114 PRO A C 1
ATOM 887 O O . PRO A 1 114 ? 2.785 86.375 23.812 1 86 114 PRO A O 1
ATOM 890 N N . GLN A 1 115 ? 1.519 84.938 25.047 1 86.75 115 GLN A N 1
ATOM 891 C CA . GLN A 1 115 ? 2.131 85.312 26.312 1 86.75 115 GLN A CA 1
ATOM 892 C C . GLN A 1 115 ? 3.137 84.25 26.766 1 86.75 115 GLN A C 1
ATOM 894 O O . GLN A 1 115 ? 4.098 84.562 27.484 1 86.75 115 GLN A O 1
ATOM 899 N N . ALA A 1 116 ? 2.834 83.062 26.391 1 89.5 116 ALA A N 1
ATOM 900 C CA . ALA A 1 116 ? 3.713 81.938 26.719 1 89.5 116 ALA A CA 1
ATOM 901 C C . ALA A 1 116 ? 3.482 80.75 25.766 1 89.5 116 ALA A C 1
ATOM 903 O O . ALA A 1 116 ? 2.475 80.75 25.062 1 89.5 116 ALA A O 1
ATOM 904 N N . TYR A 1 117 ? 4.453 79.875 25.672 1 89 117 TYR A N 1
ATOM 905 C CA . TYR A 1 117 ? 4.348 78.688 24.922 1 89 117 TYR A CA 1
ATOM 906 C C . TYR A 1 117 ? 4.445 77.438 25.828 1 89 117 TYR A C 1
ATOM 908 O O . TYR A 1 117 ? 5.266 77.438 26.75 1 89 117 TYR A O 1
ATOM 916 N N . VAL A 1 118 ? 3.545 76.5 25.609 1 86.88 118 VAL A N 1
ATOM 917 C CA . VAL A 1 118 ? 3.508 75.312 26.422 1 86.88 118 VAL A CA 1
ATOM 918 C C . VAL A 1 118 ? 3.916 74.125 25.578 1 86.88 118 VAL A C 1
ATOM 920 O O . VAL A 1 118 ? 3.465 73.938 24.438 1 86.88 118 VAL A O 1
ATOM 923 N N . THR A 1 119 ? 4.805 73.312 26.062 1 88 119 THR A N 1
ATOM 924 C CA . THR A 1 119 ? 5.16 72 25.484 1 88 119 THR A CA 1
ATOM 925 C C . THR A 1 119 ? 4.77 70.875 26.406 1 88 119 THR A C 1
ATOM 927 O O . THR A 1 119 ? 5.043 70.938 27.609 1 88 119 THR A O 1
ATOM 930 N N . VAL A 1 120 ? 4.074 69.875 25.812 1 84.38 120 VAL A N 1
ATOM 931 C CA . VAL A 1 120 ? 3.633 68.75 26.578 1 84.38 120 VAL A CA 1
ATOM 932 C C . VAL A 1 120 ? 4.293 67.5 26.031 1 84.38 120 VAL A C 1
ATOM 934 O O . VAL A 1 120 ? 4.266 67.25 24.828 1 84.38 120 VAL A O 1
ATOM 937 N N . PHE A 1 121 ? 4.957 66.688 26.891 1 83.88 121 PHE A N 1
ATOM 938 C CA . PHE A 1 121 ? 5.508 65.375 26.578 1 83.88 121 PHE A CA 1
ATOM 939 C C . PHE A 1 121 ? 4.613 64.25 27.141 1 83.88 121 PHE A C 1
ATOM 941 O O . PHE A 1 121 ? 4.27 64.312 28.328 1 83.88 121 PHE A O 1
ATOM 948 N N . SER A 1 122 ? 4.203 63.406 26.25 1 80.38 122 SER A N 1
ATOM 949 C CA . SER A 1 122 ? 3.4 62.25 26.672 1 80.38 122 SER A CA 1
ATOM 950 C C . SER A 1 122 ? 4.121 60.938 26.375 1 80.38 122 SER A C 1
ATOM 952 O O . SER A 1 122 ? 4.66 60.75 25.281 1 80.38 122 SER A O 1
ATOM 954 N N . ASP A 1 123 ? 4.203 60.062 27.422 1 76.81 123 ASP A N 1
ATOM 955 C CA . ASP A 1 123 ? 4.781 58.75 27.234 1 76.81 123 ASP A CA 1
ATOM 956 C C . ASP A 1 123 ? 3.854 57.844 26.406 1 76.81 123 ASP A C 1
ATOM 958 O O . ASP A 1 123 ? 2.807 57.406 26.906 1 76.81 123 ASP A O 1
ATOM 962 N N . VAL A 1 124 ? 4.281 57.656 25.094 1 74.94 124 VAL A N 1
ATOM 963 C CA . VAL A 1 124 ? 3.443 56.844 24.219 1 74.94 124 VAL A CA 1
ATOM 964 C C . VAL A 1 124 ? 4.129 55.5 23.953 1 74.94 124 VAL A C 1
ATOM 966 O O . VAL A 1 124 ? 3.912 54.875 22.906 1 74.94 124 VAL A O 1
ATOM 969 N N . THR A 1 125 ? 5.031 55.188 24.797 1 73.69 125 THR A N 1
ATOM 970 C CA . THR A 1 125 ? 5.801 53.938 24.641 1 73.69 125 THR A CA 1
ATOM 971 C C . THR A 1 125 ? 4.871 52.75 24.5 1 73.69 125 THR A C 1
ATOM 973 O O . THR A 1 125 ? 5.074 51.906 23.625 1 73.69 125 THR A O 1
ATOM 976 N N . ARG A 1 126 ? 3.988 52.719 25.281 1 68.88 126 ARG A N 1
ATOM 977 C CA . ARG A 1 126 ? 3.057 51.594 25.25 1 68.88 126 ARG A CA 1
ATOM 978 C C . ARG A 1 126 ? 2.328 51.531 23.906 1 68.88 126 ARG A C 1
ATOM 980 O O . ARG A 1 126 ? 2.154 50.469 23.328 1 68.88 126 ARG A O 1
ATOM 987 N N . GLU A 1 127 ? 1.92 52.812 23.422 1 68.5 127 GLU A N 1
ATOM 988 C CA . GLU A 1 127 ? 1.215 52.875 22.141 1 68.5 127 GLU A CA 1
ATOM 989 C C . GLU A 1 127 ? 2.113 52.406 21 1 68.5 127 GLU A C 1
ATOM 991 O O . GLU A 1 127 ? 1.673 51.688 20.109 1 68.5 127 GLU A O 1
ATOM 996 N N . GLU A 1 128 ? 3.324 52.812 21.016 1 72.94 128 GLU A N 1
ATOM 997 C CA . GLU A 1 128 ? 4.262 52.469 19.953 1 72.94 128 GLU A CA 1
ATOM 998 C C . GLU A 1 128 ? 4.594 51 19.984 1 72.94 128 GLU A C 1
ATOM 1000 O O . GLU A 1 128 ? 4.672 50.344 18.922 1 72.94 128 GLU A O 1
ATOM 1005 N N . ASN A 1 129 ? 4.871 50.469 21.172 1 70.69 129 ASN A N 1
ATOM 1006 C CA . ASN A 1 129 ? 5.129 49.062 21.312 1 70.69 129 ASN A CA 1
ATOM 1007 C C . ASN A 1 129 ? 3.926 48.219 20.875 1 70.69 129 ASN A C 1
ATOM 1009 O O . ASN A 1 129 ? 4.082 47.156 20.266 1 70.69 129 ASN A O 1
ATOM 1013 N N . LEU A 1 130 ? 2.799 48.719 21.188 1 67.5 130 LEU A N 1
ATOM 1014 C CA . LEU A 1 130 ? 1.573 48.062 20.766 1 67.5 130 LEU A CA 1
ATOM 1015 C C . LEU A 1 130 ? 1.45 48.031 19.25 1 67.5 130 LEU A C 1
ATOM 1017 O O . LEU A 1 130 ? 1.105 47 18.672 1 67.5 130 LEU A O 1
ATOM 1021 N N . ASN A 1 131 ? 1.745 49.156 18.625 1 70.88 131 ASN A N 1
ATOM 1022 C CA . ASN A 1 131 ? 1.663 49.25 17.172 1 70.88 131 ASN A CA 1
ATOM 1023 C C . ASN A 1 131 ? 2.65 48.281 16.5 1 70.88 131 ASN A C 1
ATOM 1025 O O . ASN A 1 131 ? 2.307 47.594 15.539 1 70.88 131 ASN A O 1
ATOM 1029 N N . SER A 1 132 ? 3.85 48.25 17.031 1 73.12 132 SER A N 1
ATOM 1030 C CA . SER A 1 132 ? 4.863 47.344 16.5 1 73.12 132 SER A CA 1
ATOM 1031 C C . SER A 1 132 ? 4.477 45.875 16.734 1 73.12 132 SER A C 1
ATOM 1033 O O . SER A 1 132 ? 4.691 45.031 15.859 1 73.12 132 SER A O 1
ATOM 1035 N N . GLY A 1 133 ? 3.949 45.656 17.891 1 67.88 133 GLY A N 1
ATOM 1036 C CA . GLY A 1 133 ? 3.479 44.312 18.203 1 67.88 133 GLY A CA 1
ATOM 1037 C C . GLY A 1 133 ? 2.354 43.844 17.281 1 67.88 133 GLY A C 1
ATOM 1038 O O . GLY A 1 133 ? 2.338 42.688 16.844 1 67.88 133 GLY A O 1
ATOM 1039 N N . ILE A 1 134 ? 1.489 44.719 17 1 68.31 134 ILE A N 1
ATOM 1040 C CA . ILE A 1 134 ? 0.356 44.406 16.125 1 68.31 134 ILE A CA 1
ATOM 1041 C C . ILE A 1 134 ? 0.852 44.094 14.719 1 68.31 134 ILE A C 1
ATOM 1043 O O . ILE A 1 134 ? 0.383 43.156 14.078 1 68.31 134 ILE A O 1
ATOM 1047 N N . LYS A 1 135 ? 1.82 44.875 14.273 1 73.31 135 LYS A N 1
ATOM 1048 C CA . LYS A 1 135 ? 2.373 44.656 12.938 1 73.31 135 LYS A CA 1
ATOM 1049 C C . LYS A 1 135 ? 3.072 43.281 12.859 1 73.31 135 LYS A C 1
ATOM 1051 O O . LYS A 1 135 ? 2.926 42.562 11.867 1 73.31 135 LYS A O 1
ATOM 1056 N N . ALA A 1 136 ? 3.771 42.938 13.844 1 71.56 136 ALA A N 1
ATOM 1057 C CA . ALA A 1 136 ? 4.449 41.656 13.906 1 71.56 136 ALA A CA 1
ATOM 1058 C C . ALA A 1 136 ? 3.441 40.5 13.938 1 71.56 136 ALA A C 1
ATOM 1060 O O . ALA A 1 136 ? 3.631 39.469 13.273 1 71.56 136 ALA A O 1
ATOM 1061 N N . ALA A 1 137 ? 2.43 40.688 14.641 1 68.06 137 ALA A N 1
ATOM 1062 C CA . ALA A 1 137 ? 1.384 39.688 14.742 1 68.06 137 ALA A CA 1
ATOM 1063 C C . ALA A 1 137 ? 0.675 39.5 13.406 1 68.06 137 ALA A C 1
ATOM 1065 O O . ALA A 1 137 ? 0.345 38.375 13.023 1 68.06 137 ALA A O 1
ATOM 1066 N N . GLU A 1 138 ? 0.433 40.562 12.742 1 70.81 138 GLU A N 1
ATOM 1067 C CA . GLU A 1 138 ? -0.179 40.5 11.422 1 70.81 138 GLU A CA 1
ATOM 1068 C C . GLU A 1 138 ? 0.689 39.688 10.453 1 70.81 138 GLU A C 1
ATOM 1070 O O . GLU A 1 138 ? 0.182 38.844 9.711 1 70.81 138 GLU A O 1
ATOM 1075 N N . SER A 1 139 ? 1.967 40 10.477 1 77.25 139 SER A N 1
ATOM 1076 C CA . SER A 1 139 ? 2.902 39.281 9.609 1 77.25 139 SER A CA 1
ATOM 1077 C C . SER A 1 139 ? 2.955 37.781 9.961 1 77.25 139 SER A C 1
ATOM 1079 O O . SER A 1 139 ? 2.934 36.938 9.07 1 77.25 139 SER A O 1
ATOM 1081 N N . SER A 1 140 ? 2.986 37.5 11.219 1 70.38 140 SER A N 1
ATOM 1082 C CA . SER A 1 140 ? 2.979 36.125 11.68 1 70.38 140 SER A CA 1
ATOM 1083 C C . SER A 1 140 ? 1.692 35.406 11.273 1 70.38 140 SER A C 1
ATOM 1085 O O . SER A 1 140 ? 1.721 34.25 10.883 1 70.38 140 SER A O 1
ATOM 1087 N N . GLY A 1 141 ? 0.596 36.094 11.406 1 70.06 141 GLY A N 1
ATOM 1088 C CA . GLY A 1 141 ? -0.68 35.531 10.992 1 70.06 141 GLY A CA 1
ATOM 1089 C C . GLY A 1 141 ? -0.719 35.156 9.523 1 70.06 141 GLY A C 1
ATOM 1090 O O . GLY A 1 141 ? -1.229 34.062 9.164 1 70.06 141 GLY A O 1
ATOM 1091 N N . LYS A 1 142 ? -0.128 36 8.703 1 75.88 142 LYS A N 1
ATOM 1092 C CA . LYS A 1 142 ? -0.078 35.75 7.273 1 75.88 142 LYS A CA 1
ATOM 1093 C C . LYS A 1 142 ? 0.767 34.5 6.98 1 75.88 142 LYS A C 1
ATOM 1095 O O . LYS A 1 142 ? 0.382 33.656 6.164 1 75.88 142 LYS A O 1
ATOM 1100 N N . ASN A 1 143 ? 1.841 34.406 7.66 1 76.88 143 ASN A N 1
ATOM 1101 C CA . ASN A 1 143 ? 2.717 33.25 7.496 1 76.88 143 ASN A CA 1
ATOM 1102 C C . ASN A 1 143 ? 2.043 31.953 7.965 1 76.88 143 ASN A C 1
ATOM 1104 O O . ASN A 1 143 ? 2.203 30.906 7.344 1 76.88 143 ASN A O 1
ATOM 1108 N N . LEU A 1 144 ? 1.325 32.094 9.039 1 72.62 144 LEU A N 1
ATOM 1109 C CA . LEU A 1 144 ? 0.599 30.938 9.562 1 72.62 144 LEU A CA 1
ATOM 1110 C C . LEU A 1 144 ? -0.459 30.469 8.578 1 72.62 144 LEU A C 1
ATOM 1112 O O . LEU A 1 144 ? -0.613 29.266 8.359 1 72.62 144 LEU A O 1
ATOM 1116 N N . THR A 1 145 ? -1.158 31.375 7.988 1 75.5 145 THR A N 1
ATOM 1117 C CA . THR A 1 145 ? -2.188 31.031 7.012 1 75.5 145 THR A CA 1
ATOM 1118 C C . THR A 1 145 ? -1.577 30.297 5.816 1 75.5 145 THR A C 1
ATOM 1120 O O . THR A 1 145 ? -2.141 29.312 5.328 1 75.5 145 THR A O 1
ATOM 1123 N N . GLN A 1 146 ? -0.453 30.781 5.355 1 80.62 146 GLN A N 1
ATOM 1124 C CA . GLN A 1 146 ? 0.225 30.156 4.223 1 80.62 146 GLN A CA 1
ATOM 1125 C C . GLN A 1 146 ? 0.679 28.734 4.566 1 80.62 146 GLN A C 1
ATOM 1127 O O . GLN A 1 146 ? 0.512 27.812 3.764 1 80.62 146 GLN A O 1
ATOM 1132 N N . SER A 1 147 ? 1.262 28.531 5.699 1 74.94 147 SER A N 1
ATOM 1133 C CA . SER A 1 147 ? 1.71 27.219 6.141 1 74.94 147 SER A CA 1
ATOM 1134 C C . SER A 1 147 ? 0.537 26.25 6.285 1 74.94 147 SER A C 1
ATOM 1136 O O . SER A 1 147 ? 0.64 25.078 5.914 1 74.94 147 SER A O 1
ATOM 1138 N N . MET A 1 148 ? -0.535 26.766 6.785 1 74.5 148 MET A N 1
ATOM 1139 C CA . MET A 1 148 ? -1.728 25.938 6.949 1 74.5 148 MET A CA 1
ATOM 1140 C C . MET A 1 148 ? -2.264 25.484 5.594 1 74.5 148 MET A C 1
ATOM 1142 O O . MET A 1 148 ? -2.709 24.344 5.449 1 74.5 148 MET A O 1
ATOM 1146 N N . SER A 1 149 ? -2.219 26.375 4.684 1 82.06 149 SER A N 1
ATOM 1147 C CA . SER A 1 149 ? -2.646 26.016 3.334 1 82.06 149 SER A CA 1
ATOM 1148 C C . SER A 1 149 ? -1.775 24.906 2.75 1 82.06 149 SER A C 1
ATOM 1150 O O . SER A 1 149 ? -2.281 24 2.086 1 82.06 149 SER A O 1
ATOM 1152 N N . GLN A 1 150 ? -0.537 25.031 3.012 1 80.69 150 GLN A N 1
ATOM 1153 C CA . GLN A 1 150 ? 0.389 24 2.535 1 80.69 150 GLN A CA 1
ATOM 1154 C C . GLN A 1 150 ? 0.099 22.656 3.184 1 80.69 150 GLN A C 1
ATOM 1156 O O . GLN A 1 150 ? 0.08 21.625 2.506 1 80.69 150 GLN A O 1
ATOM 1161 N N . ILE A 1 151 ? -0.124 22.625 4.496 1 77.44 151 ILE A N 1
ATOM 1162 C CA . ILE A 1 151 ? -0.427 21.406 5.219 1 77.44 151 ILE A CA 1
ATOM 1163 C C . ILE A 1 151 ? -1.744 20.812 4.711 1 77.44 151 ILE A C 1
ATOM 1165 O O . ILE A 1 151 ? -1.841 19.609 4.465 1 77.44 151 ILE A O 1
ATOM 1169 N N . SER A 1 152 ? -2.723 21.672 4.586 1 81.19 152 SER A N 1
ATOM 1170 C CA . SER A 1 152 ? -4.016 21.234 4.078 1 81.19 152 SER A CA 1
ATOM 1171 C C . SER A 1 152 ? -3.879 20.578 2.707 1 81.19 152 SER A C 1
ATOM 1173 O O . SER A 1 152 ? -4.492 19.547 2.443 1 81.19 152 SER A O 1
ATOM 1175 N N . GLY A 1 153 ? -3.09 21.25 1.845 1 83.19 153 GLY A N 1
ATOM 1176 C CA . GLY A 1 153 ? -2.826 20.672 0.537 1 83.19 153 GLY A CA 1
ATOM 1177 C C . GLY A 1 153 ? -2.154 19.312 0.61 1 83.19 153 GLY A C 1
ATOM 1178 O O . GLY A 1 153 ? -2.527 18.391 -0.116 1 83.19 153 GLY A O 1
ATOM 1179 N N . SER A 1 154 ? -1.174 19.188 1.472 1 80.69 154 SER A N 1
ATOM 1180 C CA . SER A 1 154 ? -0.453 17.922 1.641 1 80.69 154 SER A CA 1
ATOM 1181 C C . SER A 1 154 ? -1.372 16.828 2.158 1 80.69 154 SER A C 1
ATOM 1183 O O . SER A 1 154 ? -1.322 15.695 1.68 1 80.69 154 SER A O 1
ATOM 1185 N N . VAL A 1 155 ? -2.189 17.141 3.133 1 79.94 155 VAL A N 1
ATOM 1186 C CA . VAL A 1 155 ? -3.117 16.172 3.717 1 79.94 155 VAL A CA 1
ATOM 1187 C C . VAL A 1 155 ? -4.105 15.703 2.654 1 79.94 155 VAL A C 1
ATOM 1189 O O . VAL A 1 155 ? -4.402 14.508 2.566 1 79.94 155 VAL A O 1
ATOM 1192 N N . SER A 1 156 ? -4.531 16.625 1.87 1 83.5 156 SER A N 1
ATOM 1193 C CA . SER A 1 156 ? -5.461 16.281 0.798 1 83.5 156 SER A CA 1
ATOM 1194 C C . SER A 1 156 ? -4.801 15.359 -0.225 1 83.5 156 SER A C 1
ATOM 1196 O O . SER A 1 156 ? -5.41 14.398 -0.687 1 83.5 156 SER A O 1
ATOM 1198 N N . GLU A 1 157 ? -3.615 15.648 -0.596 1 83.94 157 GLU A N 1
ATOM 1199 C CA . GLU A 1 157 ? -2.887 14.836 -1.563 1 83.94 157 GLU A CA 1
ATOM 1200 C C . GLU A 1 157 ? -2.629 13.43 -1.019 1 83.94 157 GLU A C 1
ATOM 1202 O O . GLU A 1 157 ? -2.742 12.445 -1.75 1 83.94 157 GLU A O 1
ATOM 1207 N N . ILE A 1 158 ? -2.271 13.344 0.21 1 79.38 158 ILE A N 1
ATOM 1208 C CA . ILE A 1 158 ? -2.039 12.047 0.843 1 79.38 158 ILE A CA 1
ATOM 1209 C C . ILE A 1 158 ? -3.332 11.234 0.847 1 79.38 158 ILE A C 1
ATOM 1211 O O . ILE A 1 158 ? -3.32 10.039 0.551 1 79.38 158 ILE A O 1
ATOM 1215 N N . ALA A 1 159 ? -4.387 11.922 1.205 1 81.25 159 ALA A N 1
ATOM 1216 C CA . ALA A 1 159 ? -5.676 11.242 1.209 1 81.25 159 ALA A CA 1
ATOM 1217 C C . ALA A 1 159 ? -6 10.664 -0.167 1 81.25 159 ALA A C 1
ATOM 1219 O O . ALA A 1 159 ? -6.461 9.523 -0.277 1 81.25 159 ALA A O 1
ATOM 1220 N N . ARG A 1 160 ? -5.758 11.367 -1.254 1 86.31 160 ARG A N 1
ATOM 1221 C CA . ARG A 1 160 ? -6.004 10.898 -2.615 1 86.31 160 ARG A CA 1
ATOM 1222 C C . ARG A 1 160 ? -5.109 9.711 -2.955 1 86.31 160 ARG A C 1
ATOM 1224 O O . ARG A 1 160 ? -5.566 8.734 -3.557 1 86.31 160 ARG A O 1
ATOM 1231 N N . SER A 1 161 ? -3.859 9.891 -2.592 1 82.94 161 SER A N 1
ATOM 1232 C CA . SER A 1 161 ? -2.916 8.805 -2.84 1 82.94 161 SER A CA 1
ATOM 1233 C C . SER A 1 161 ? -3.34 7.527 -2.119 1 82.94 161 SER A C 1
ATOM 1235 O O . SER A 1 161 ? -3.227 6.43 -2.67 1 82.94 161 SER A O 1
ATOM 1237 N N . LEU A 1 162 ? -3.834 7.645 -0.918 1 78.88 162 LEU A N 1
ATOM 1238 C CA . LEU A 1 162 ? -4.285 6.496 -0.134 1 78.88 162 LEU A CA 1
ATOM 1239 C C . LEU A 1 162 ? -5.496 5.84 -0.781 1 78.88 162 LEU A C 1
ATOM 1241 O O . LEU A 1 162 ? -5.648 4.617 -0.724 1 78.88 162 LEU A O 1
ATOM 1245 N N . ASP A 1 163 ? -6.312 6.66 -1.322 1 84.81 163 ASP A N 1
ATOM 1246 C CA . ASP A 1 163 ? -7.457 6.109 -2.043 1 84.81 163 ASP A CA 1
ATOM 1247 C C . ASP A 1 163 ? -7 5.246 -3.219 1 84.81 163 ASP A C 1
ATOM 1249 O O . ASP A 1 163 ? -7.523 4.152 -3.432 1 84.81 163 ASP A O 1
ATOM 1253 N N . THR A 1 164 ? -6.07 5.727 -3.961 1 85.88 164 THR A N 1
ATOM 1254 C CA . THR A 1 164 ? -5.523 4.977 -5.086 1 85.88 164 THR A CA 1
ATOM 1255 C C . THR A 1 164 ? -4.875 3.682 -4.609 1 85.88 164 THR A C 1
ATOM 1257 O O . THR A 1 164 ? -5.059 2.627 -5.223 1 85.88 164 THR A O 1
ATOM 1260 N N . ILE A 1 165 ? -4.137 3.719 -3.516 1 83.88 165 ILE A N 1
ATOM 1261 C CA . ILE A 1 165 ? -3.486 2.545 -2.945 1 83.88 165 ILE A CA 1
ATOM 1262 C C . ILE A 1 165 ? -4.539 1.508 -2.557 1 83.88 165 ILE A C 1
ATOM 1264 O O . ILE A 1 165 ? -4.387 0.321 -2.859 1 83.88 165 ILE A O 1
ATOM 1268 N N . SER A 1 166 ? -5.547 2.01 -1.892 1 84.12 166 SER A N 1
ATOM 1269 C CA . SER A 1 166 ? -6.625 1.113 -1.483 1 84.12 166 SER A CA 1
ATOM 1270 C C . SER A 1 166 ? -7.25 0.416 -2.688 1 84.12 166 SER A C 1
ATOM 1272 O O . SER A 1 166 ? -7.547 -0.78 -2.633 1 84.12 166 SER A O 1
ATOM 1274 N N . HIS A 1 167 ? -7.473 1.108 -3.723 1 87.75 167 HIS A N 1
ATOM 1275 C CA . HIS A 1 167 ? -8.016 0.538 -4.949 1 87.75 167 HIS A CA 1
ATOM 1276 C C . HIS A 1 167 ? -7.082 -0.514 -5.531 1 87.75 167 HIS A C 1
ATOM 1278 O O . HIS A 1 167 ? -7.523 -1.592 -5.938 1 87.75 167 HIS A O 1
ATOM 1284 N N . GLU A 1 168 ? -5.797 -0.212 -5.578 1 85.69 168 GLU A N 1
ATOM 1285 C CA . GLU A 1 168 ? -4.805 -1.149 -6.09 1 85.69 168 GLU A CA 1
ATOM 1286 C C . GLU A 1 168 ? -4.754 -2.418 -5.242 1 85.69 168 GLU A C 1
ATOM 1288 O O . GLU A 1 168 ? -4.578 -3.518 -5.773 1 85.69 168 GLU A O 1
ATOM 1293 N N . PHE A 1 169 ? -4.902 -2.32 -3.922 1 87.75 169 PHE A N 1
ATOM 1294 C CA . PHE A 1 169 ? -4.957 -3.482 -3.045 1 87.75 169 PHE A CA 1
ATOM 1295 C C . PHE A 1 169 ? -6.113 -4.398 -3.43 1 87.75 169 PHE A C 1
ATOM 1297 O O . PHE A 1 169 ? -5.965 -5.621 -3.445 1 87.75 169 PHE A O 1
ATOM 1304 N N . GLY A 1 170 ? -7.195 -3.752 -3.699 1 87.81 170 GLY A N 1
ATOM 1305 C CA . GLY A 1 170 ? -8.328 -4.551 -4.148 1 87.81 170 GLY A CA 1
ATOM 1306 C C . GLY A 1 170 ? -8.031 -5.352 -5.402 1 87.81 170 GLY A C 1
ATOM 1307 O O . GLY A 1 170 ? -8.391 -6.523 -5.496 1 87.81 170 GLY A O 1
ATOM 1308 N N . GLY A 1 171 ? -7.395 -4.73 -6.363 1 88.88 171 GLY A N 1
ATOM 1309 C CA . GLY A 1 171 ? -7.004 -5.418 -7.586 1 88.88 171 GLY A CA 1
ATOM 1310 C C . GLY A 1 171 ? -6.039 -6.559 -7.344 1 88.88 171 GLY A C 1
ATOM 1311 O O . GLY A 1 171 ? -6.195 -7.645 -7.906 1 88.88 171 GLY A O 1
ATOM 1312 N N . ILE A 1 172 ? -5.078 -6.367 -6.535 1 90.06 172 ILE A N 1
ATOM 1313 C CA . ILE A 1 172 ? -4.109 -7.41 -6.215 1 90.06 172 ILE A CA 1
ATOM 1314 C C . ILE A 1 172 ? -4.809 -8.562 -5.5 1 90.06 172 ILE A C 1
ATOM 1316 O O . ILE A 1 172 ? -4.547 -9.734 -5.789 1 90.06 172 ILE A O 1
ATOM 1320 N N . ASN A 1 173 ? -5.684 -8.188 -4.594 1 91 173 ASN A N 1
ATOM 1321 C CA . ASN A 1 173 ? -6.434 -9.211 -3.873 1 91 173 ASN A CA 1
ATOM 1322 C C . ASN A 1 173 ? -7.23 -10.102 -4.824 1 91 173 ASN A C 1
ATOM 1324 O O . ASN A 1 173 ? -7.246 -11.32 -4.676 1 91 173 ASN A O 1
ATOM 1328 N N . ALA A 1 174 ? -7.887 -9.516 -5.766 1 93.12 174 ALA A N 1
ATOM 1329 C CA . ALA A 1 174 ? -8.656 -10.273 -6.75 1 93.12 174 ALA A CA 1
ATOM 1330 C C . ALA A 1 174 ? -7.75 -11.211 -7.547 1 93.12 174 ALA A C 1
ATOM 1332 O O . ALA A 1 174 ? -8.102 -12.367 -7.785 1 93.12 174 ALA A O 1
ATOM 1333 N N . GLU A 1 175 ? -6.629 -10.688 -7.93 1 92.62 175 GLU A N 1
ATOM 1334 C CA . GLU A 1 175 ? -5.684 -11.484 -8.711 1 92.62 175 GLU A CA 1
ATOM 1335 C C . GLU A 1 175 ? -5.117 -12.633 -7.879 1 92.62 175 GLU A C 1
ATOM 1337 O O . GLU A 1 175 ? -4.934 -13.742 -8.391 1 92.62 175 GLU A O 1
ATOM 1342 N N . VAL A 1 176 ? -4.832 -12.383 -6.645 1 93.75 176 VAL A N 1
ATOM 1343 C CA . VAL A 1 176 ? -4.309 -13.406 -5.738 1 93.75 176 VAL A CA 1
ATOM 1344 C C . VAL A 1 176 ? -5.359 -14.492 -5.527 1 93.75 176 VAL A C 1
ATOM 1346 O O . VAL A 1 176 ? -5.039 -15.688 -5.539 1 93.75 176 VAL A O 1
ATOM 1349 N N . GLN A 1 177 ? -6.59 -14.141 -5.344 1 93.44 177 GLN A N 1
ATOM 1350 C CA . GLN A 1 177 ? -7.66 -15.117 -5.184 1 93.44 177 GLN A CA 1
ATOM 1351 C C . GLN A 1 177 ? -7.824 -15.961 -6.445 1 93.44 177 GLN A C 1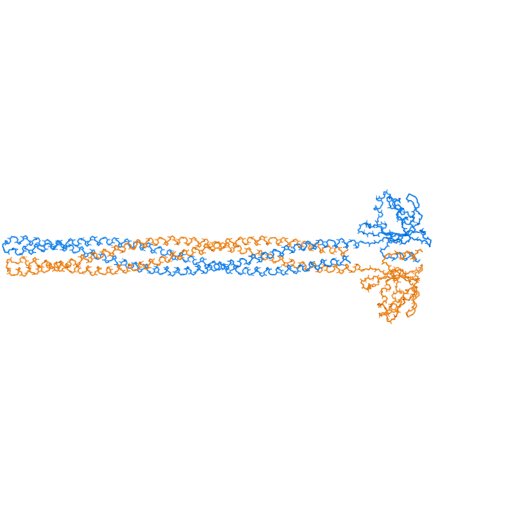
ATOM 1353 O O . GLN A 1 177 ? -7.938 -17.188 -6.363 1 93.44 177 GLN A O 1
ATOM 1358 N N . LYS A 1 178 ? -7.848 -15.297 -7.555 1 94 178 LYS A N 1
ATOM 1359 C CA . LYS A 1 178 ? -7.914 -16 -8.828 1 94 178 LYS A CA 1
ATOM 1360 C C . LYS A 1 178 ? -6.738 -16.969 -8.984 1 94 178 LYS A C 1
ATOM 1362 O O . LYS A 1 178 ? -6.93 -18.125 -9.352 1 94 178 LYS A O 1
ATOM 1367 N N . GLY A 1 179 ? -5.551 -16.438 -8.719 1 93.38 179 GLY A N 1
ATOM 1368 C CA . GLY A 1 179 ? -4.367 -17.281 -8.781 1 93.38 179 GLY A CA 1
ATOM 1369 C C . GLY A 1 179 ? -4.43 -18.469 -7.836 1 93.38 179 GLY A C 1
ATOM 1370 O O . GLY A 1 179 ? -4.07 -19.594 -8.211 1 93.38 179 GLY A O 1
ATOM 1371 N N . GLY A 1 180 ? -4.914 -18.25 -6.633 1 92.31 180 GLY A N 1
ATOM 1372 C CA . GLY A 1 180 ? -5.094 -19.328 -5.684 1 92.31 180 GLY A CA 1
ATOM 1373 C C . GLY A 1 180 ? -6.039 -20.406 -6.18 1 92.31 180 GLY A C 1
ATOM 1374 O O . GLY A 1 180 ? -5.758 -21.594 -6.035 1 92.31 180 GLY A O 1
ATOM 1375 N N . ASP A 1 181 ? -7.086 -20.062 -6.812 1 94.69 181 ASP A N 1
ATOM 1376 C CA . ASP A 1 181 ? -8.055 -21 -7.375 1 94.69 181 ASP A CA 1
ATOM 1377 C C . ASP A 1 181 ? -7.43 -21.828 -8.508 1 94.69 181 ASP A C 1
ATOM 1379 O O . ASP A 1 181 ? -7.633 -23.031 -8.586 1 94.69 181 ASP A O 1
ATOM 1383 N N . ILE A 1 182 ? -6.723 -21.125 -9.344 1 94.44 182 ILE A N 1
ATOM 1384 C CA . ILE A 1 182 ? -6.062 -21.781 -10.469 1 94.44 182 ILE A CA 1
ATOM 1385 C C . ILE A 1 182 ? -5.102 -22.859 -9.961 1 94.44 182 ILE A C 1
ATOM 1387 O O . ILE A 1 182 ? -5.113 -23.984 -10.445 1 94.44 182 ILE A O 1
ATOM 1391 N N . VAL A 1 183 ? -4.363 -22.531 -8.977 1 95.25 183 VAL A N 1
ATOM 1392 C CA . VAL A 1 183 ? -3.34 -23.438 -8.477 1 95.25 183 VAL A CA 1
ATOM 1393 C C . VAL A 1 183 ? -3.998 -24.594 -7.734 1 95.25 183 VAL A C 1
ATOM 1395 O O . VAL A 1 183 ? -3.512 -25.734 -7.777 1 95.25 183 VAL A O 1
ATOM 1398 N N . THR A 1 184 ? -5.09 -24.344 -7.059 1 94.25 184 THR A N 1
ATOM 1399 C CA . THR A 1 184 ? -5.836 -25.406 -6.402 1 94.25 184 THR A CA 1
ATOM 1400 C C . THR A 1 184 ? -6.34 -26.422 -7.422 1 94.25 184 THR A C 1
ATOM 1402 O O . THR A 1 184 ? -6.215 -27.625 -7.211 1 94.25 184 THR A O 1
ATOM 1405 N N . ASN A 1 185 ? -6.852 -25.922 -8.523 1 94.56 185 ASN A N 1
ATOM 1406 C CA . ASN A 1 185 ? -7.293 -26.812 -9.594 1 94.56 185 ASN A CA 1
ATOM 1407 C C . ASN A 1 185 ? -6.117 -27.547 -10.227 1 94.56 185 ASN A C 1
ATOM 1409 O O . ASN A 1 185 ? -6.234 -28.734 -10.57 1 94.56 185 ASN A O 1
ATOM 1413 N N . LEU A 1 186 ? -5.051 -26.859 -10.383 1 94.38 186 LEU A N 1
ATOM 1414 C CA . LEU A 1 186 ? -3.828 -27.469 -10.883 1 94.38 186 LEU A CA 1
ATOM 1415 C C . LEU A 1 186 ? -3.383 -28.609 -9.984 1 94.38 186 LEU A C 1
ATOM 1417 O O . LEU A 1 186 ? -3.006 -29.688 -10.477 1 94.38 186 LEU A O 1
ATOM 1421 N N . SER A 1 187 ? -3.449 -28.406 -8.695 1 94.88 187 SER A N 1
ATOM 1422 C CA . SER A 1 187 ? -3.082 -29.453 -7.73 1 94.88 187 SER A CA 1
ATOM 1423 C C . SER A 1 187 ? -3.941 -30.688 -7.902 1 94.88 187 SER A C 1
ATOM 1425 O O . SER A 1 187 ? -3.432 -31.812 -7.867 1 94.88 187 SER A O 1
ATOM 1427 N N . LYS A 1 188 ? -5.215 -30.547 -8.188 1 95.5 188 LYS A N 1
ATOM 1428 C CA . LYS A 1 188 ? -6.117 -31.672 -8.406 1 95.5 188 LYS A CA 1
ATOM 1429 C C . LYS A 1 188 ? -5.754 -32.438 -9.688 1 95.5 188 LYS A C 1
ATOM 1431 O O . LYS A 1 188 ? -5.758 -33.656 -9.711 1 95.5 188 LYS A O 1
ATOM 1436 N N . THR A 1 189 ? -5.48 -31.641 -10.68 1 95.19 189 THR A N 1
ATOM 1437 C CA . THR A 1 189 ? -5.109 -32.25 -11.961 1 95.19 189 THR A CA 1
ATOM 1438 C C . THR A 1 189 ? -3.826 -33.062 -11.828 1 95.19 189 THR A C 1
ATOM 1440 O O . THR A 1 189 ? -3.732 -34.156 -12.352 1 95.19 189 THR A O 1
ATOM 1443 N N . VAL A 1 190 ? -2.883 -32.531 -11.094 1 95.62 190 VAL A N 1
ATOM 1444 C CA . VAL A 1 190 ? -1.604 -33.219 -10.914 1 95.62 190 VAL A CA 1
ATOM 1445 C C . VAL A 1 190 ? -1.806 -34.5 -10.094 1 95.62 190 VAL A C 1
ATOM 1447 O O . VAL A 1 190 ? -1.179 -35.5 -10.359 1 95.62 190 VAL A O 1
ATOM 1450 N N . ASP A 1 191 ? -2.66 -34.469 -9.125 1 94.88 191 ASP A N 1
ATOM 1451 C CA . ASP A 1 191 ? -2.982 -35.656 -8.359 1 94.88 191 ASP A CA 1
ATOM 1452 C C . ASP A 1 191 ? -3.572 -36.75 -9.25 1 94.88 191 ASP A C 1
ATOM 1454 O O . ASP A 1 191 ? -3.223 -37.906 -9.125 1 94.88 191 ASP A O 1
ATOM 1458 N N . SER A 1 192 ? -4.426 -36.281 -10.109 1 95.44 192 SER A N 1
ATOM 1459 C CA . SER A 1 192 ? -5 -37.219 -11.07 1 95.44 192 SER A CA 1
ATOM 1460 C C . SER A 1 192 ? -3.924 -37.844 -11.969 1 95.44 192 SER A C 1
ATOM 1462 O O . SER A 1 192 ? -3.938 -39.031 -12.258 1 95.44 192 SER A O 1
ATOM 1464 N N . GLN A 1 193 ? -2.975 -37 -12.414 1 95.69 193 GLN A N 1
ATOM 1465 C CA . GLN A 1 193 ? -1.862 -37.469 -13.234 1 95.69 193 GLN A CA 1
ATOM 1466 C C . GLN A 1 193 ? -1.046 -38.531 -12.492 1 95.69 193 GLN A C 1
ATOM 1468 O O . GLN A 1 193 ? -0.644 -39.531 -13.086 1 95.69 193 GLN A O 1
ATOM 1473 N N . THR A 1 194 ? -0.825 -38.281 -11.195 1 94.12 194 THR A N 1
ATOM 1474 C CA . THR A 1 194 ? -0.041 -39.219 -10.391 1 94.12 194 THR A CA 1
ATOM 1475 C C . THR A 1 194 ? -0.709 -40.594 -10.328 1 94.12 194 THR A C 1
ATOM 1477 O O . THR A 1 194 ? -0.044 -41.594 -10.477 1 94.12 194 THR A O 1
ATOM 1480 N N . ASN A 1 195 ? -2.037 -40.625 -10.211 1 94.88 195 ASN A N 1
ATOM 1481 C CA . ASN A 1 195 ? -2.785 -41.875 -10.172 1 94.88 195 ASN A CA 1
ATOM 1482 C C . ASN A 1 195 ? -2.746 -42.594 -11.523 1 94.88 195 ASN A C 1
ATOM 1484 O O . ASN A 1 195 ? -2.566 -43.812 -11.578 1 94.88 195 ASN A O 1
ATOM 1488 N N . LEU A 1 196 ? -2.914 -41.812 -12.555 1 95 196 LEU A N 1
ATOM 1489 C CA . LEU A 1 196 ? -2.873 -42.375 -13.898 1 95 196 LEU A CA 1
ATOM 1490 C C . LEU A 1 196 ? -1.511 -43 -14.188 1 95 196 LEU A C 1
ATOM 1492 O O . LEU A 1 196 ? -1.427 -44.062 -14.797 1 95 196 LEU A O 1
ATOM 1496 N N . MET A 1 197 ? -0.459 -42.312 -13.688 1 93.94 197 MET A N 1
ATOM 1497 C CA . MET A 1 197 ? 0.901 -42.781 -13.891 1 93.94 197 MET A CA 1
ATOM 1498 C C . MET A 1 197 ? 1.096 -44.156 -13.219 1 93.94 197 MET A C 1
ATOM 1500 O O . MET A 1 197 ? 1.726 -45.031 -13.789 1 93.94 197 MET A O 1
ATOM 1504 N N . SER A 1 198 ? 0.559 -44.312 -12.016 1 94 198 SER A N 1
ATOM 1505 C CA . SER A 1 198 ? 0.677 -45.594 -11.297 1 94 198 SER A CA 1
ATOM 1506 C C . SER A 1 198 ? -0 -46.719 -12.062 1 94 198 SER A C 1
ATOM 1508 O O . SER A 1 198 ? 0.557 -47.812 -12.188 1 94 198 SER A O 1
ATOM 1510 N N . THR A 1 199 ? -1.174 -46.438 -12.602 1 95 199 THR A N 1
ATOM 1511 C CA . THR A 1 199 ? -1.911 -47.438 -13.375 1 95 199 THR A CA 1
ATOM 1512 C C . THR A 1 199 ? -1.166 -47.781 -14.656 1 95 199 THR A C 1
ATOM 1514 O O . THR A 1 199 ? -1.048 -48.969 -15.016 1 95 199 THR A O 1
ATOM 1517 N N . LEU A 1 200 ? -0.627 -46.75 -15.305 1 95.31 200 LEU A N 1
ATOM 1518 C CA . LEU A 1 200 ? 0.107 -46.969 -16.547 1 95.31 200 LEU A CA 1
ATOM 1519 C C . LEU A 1 200 ? 1.342 -47.812 -16.312 1 95.31 200 LEU A C 1
ATOM 1521 O O . LEU A 1 200 ? 1.662 -48.688 -17.141 1 95.31 200 LEU A O 1
ATOM 1525 N N . ARG A 1 201 ? 2.018 -47.562 -15.234 1 93.75 201 ARG A N 1
ATOM 1526 C CA . ARG A 1 201 ? 3.191 -48.375 -14.906 1 93.75 201 ARG A CA 1
ATOM 1527 C C . ARG A 1 201 ? 2.816 -49.844 -14.727 1 93.75 201 ARG A C 1
ATOM 1529 O O . ARG A 1 201 ? 3.518 -50.719 -15.219 1 93.75 201 ARG A O 1
ATOM 1536 N N . SER A 1 202 ? 1.726 -50.094 -14.055 1 94.94 202 SER A N 1
ATOM 1537 C CA . SER A 1 202 ? 1.272 -51.469 -13.82 1 94.94 202 SER A CA 1
ATOM 1538 C C . SER A 1 202 ? 0.918 -52.188 -15.125 1 94.94 202 SER A C 1
ATOM 1540 O O . SER A 1 202 ? 1.287 -53.344 -15.336 1 94.94 202 SER A O 1
ATOM 1542 N N . VAL A 1 203 ? 0.257 -51.469 -15.969 1 93.25 203 VAL A N 1
ATOM 1543 C CA . VAL A 1 203 ? -0.154 -52.031 -17.25 1 93.25 203 VAL A CA 1
ATOM 1544 C C . VAL A 1 203 ? 1.078 -52.344 -18.094 1 93.25 203 VAL A C 1
ATOM 1546 O O . VAL A 1 203 ? 1.155 -53.406 -18.719 1 93.25 203 VAL A O 1
ATOM 1549 N N . THR A 1 204 ? 2.031 -51.469 -18.078 1 92.19 204 THR A N 1
ATOM 1550 C CA . THR A 1 204 ? 3.254 -51.656 -18.859 1 92.19 204 THR A CA 1
ATOM 1551 C C . THR A 1 204 ? 4.047 -52.844 -18.328 1 92.19 204 THR A C 1
ATOM 1553 O O . THR A 1 204 ? 4.59 -53.656 -19.109 1 92.19 204 THR A O 1
ATOM 1556 N N . ASP A 1 205 ? 4.109 -53.031 -17.031 1 93.44 205 ASP A N 1
ATOM 1557 C CA . ASP A 1 205 ? 4.785 -54.156 -16.438 1 93.44 205 ASP A CA 1
ATOM 1558 C C . ASP A 1 205 ? 4.117 -55.469 -16.844 1 93.44 205 ASP A C 1
ATOM 1560 O O . ASP A 1 205 ? 4.797 -56.469 -17.125 1 93.44 205 ASP A O 1
ATOM 1564 N N . SER A 1 206 ? 2.812 -55.438 -16.844 1 94.06 206 SER A N 1
ATOM 1565 C CA . SER A 1 206 ? 2.066 -56.625 -17.281 1 94.06 206 SER A CA 1
ATOM 1566 C C . SER A 1 206 ? 2.367 -56.969 -18.734 1 94.06 206 SER A C 1
ATOM 1568 O O . SER A 1 206 ? 2.564 -58.125 -19.094 1 94.06 206 SER A O 1
ATOM 1570 N N . MET A 1 207 ? 2.475 -55.938 -19.547 1 91.25 207 MET A N 1
ATOM 1571 C CA . MET A 1 207 ? 2.787 -56.156 -20.953 1 91.25 207 MET A CA 1
ATOM 1572 C C . MET A 1 207 ? 4.184 -56.719 -21.141 1 91.25 207 MET A C 1
ATOM 1574 O O . MET A 1 207 ? 4.398 -57.594 -21.984 1 91.25 207 MET A O 1
ATOM 1578 N N . ASN A 1 208 ? 5.043 -56.25 -20.359 1 90.94 208 ASN A N 1
ATOM 1579 C CA . ASN A 1 208 ? 6.402 -56.781 -20.391 1 90.94 208 ASN A CA 1
ATOM 1580 C C . ASN A 1 208 ? 6.434 -58.281 -20.047 1 90.94 208 ASN A C 1
ATOM 1582 O O . ASN A 1 208 ? 7.09 -59.062 -20.734 1 90.94 208 ASN A O 1
ATOM 1586 N N . SER A 1 209 ? 5.73 -58.719 -19.062 1 94.94 209 SER A N 1
ATOM 1587 C CA . SER A 1 209 ? 5.672 -60.094 -18.641 1 94.94 209 SER A CA 1
ATOM 1588 C C . SER A 1 209 ? 5.043 -60.969 -19.719 1 94.94 209 SER A C 1
ATOM 1590 O O . SER A 1 209 ? 5.547 -62.062 -20.016 1 94.94 209 SER A O 1
ATOM 1592 N N . LYS A 1 210 ? 4.035 -60.469 -20.297 1 93.5 210 LYS A N 1
ATOM 1593 C CA . LYS A 1 210 ? 3.34 -61.219 -21.328 1 93.5 210 LYS A CA 1
ATOM 1594 C C . LYS A 1 210 ? 4.207 -61.375 -22.562 1 93.5 210 LYS A C 1
ATOM 1596 O O . LYS A 1 210 ? 4.246 -62.469 -23.172 1 93.5 210 LYS A O 1
ATOM 1601 N N . SER A 1 211 ? 4.852 -60.312 -22.938 1 92.38 211 SER A N 1
ATOM 1602 C CA . SER A 1 211 ? 5.742 -60.375 -24.094 1 92.38 211 SER A CA 1
ATOM 1603 C C . SER A 1 211 ? 6.859 -61.406 -23.875 1 92.38 211 SER A C 1
ATOM 1605 O O . SER A 1 211 ? 7.215 -62.156 -24.781 1 92.38 211 SER A O 1
ATOM 1607 N N . SER A 1 212 ? 7.352 -61.469 -22.703 1 93.5 212 SER A N 1
ATOM 1608 C CA . SER A 1 212 ? 8.391 -62.438 -22.359 1 93.5 212 SER A CA 1
ATOM 1609 C C . SER A 1 212 ? 7.855 -63.875 -22.438 1 93.5 212 SER A C 1
ATOM 1611 O O . SER A 1 212 ? 8.555 -64.812 -22.891 1 93.5 212 SER A O 1
ATOM 1613 N N . GLU A 1 213 ? 6.676 -64.062 -22.016 1 95.31 213 GLU A N 1
ATOM 1614 C CA . GLU A 1 213 ? 6.047 -65.375 -22.078 1 95.31 213 GLU A CA 1
ATOM 1615 C C . GLU A 1 213 ? 5.855 -65.812 -23.516 1 95.31 213 GLU A C 1
ATOM 1617 O O . GLU A 1 213 ? 6.129 -67 -23.844 1 95.31 213 GLU A O 1
ATOM 1622 N N . ILE A 1 214 ? 5.465 -64.938 -24.297 1 95.06 214 ILE A N 1
ATOM 1623 C CA . ILE A 1 214 ? 5.273 -65.25 -25.703 1 95.06 214 ILE A CA 1
ATOM 1624 C C . ILE A 1 214 ? 6.613 -65.625 -26.344 1 95.06 214 ILE A C 1
ATOM 1626 O O . ILE A 1 214 ? 6.691 -66.562 -27.141 1 95.06 214 ILE A O 1
ATOM 1630 N N . GLN A 1 215 ? 7.57 -64.875 -26 1 93.12 215 GLN A N 1
ATOM 1631 C CA . GLN A 1 215 ? 8.906 -65.188 -26.516 1 93.12 215 GLN A CA 1
ATOM 1632 C C . GLN A 1 215 ? 9.352 -66.562 -26.172 1 93.12 215 GLN A C 1
ATOM 1634 O O . GLN A 1 215 ? 9.859 -67.312 -27.047 1 93.12 215 GLN A O 1
ATOM 1639 N N . GLN A 1 216 ? 9.078 -67.062 -25.016 1 95.06 216 GLN A N 1
ATOM 1640 C CA . GLN A 1 216 ? 9.477 -68.375 -24.578 1 95.06 216 GLN A CA 1
ATOM 1641 C C . GLN A 1 216 ? 8.703 -69.438 -25.328 1 95.06 216 GLN A C 1
ATOM 1643 O O . GLN A 1 216 ? 9.281 -70.438 -25.766 1 95.06 216 GLN A O 1
ATOM 1648 N N . ILE A 1 217 ? 7.465 -69.25 -2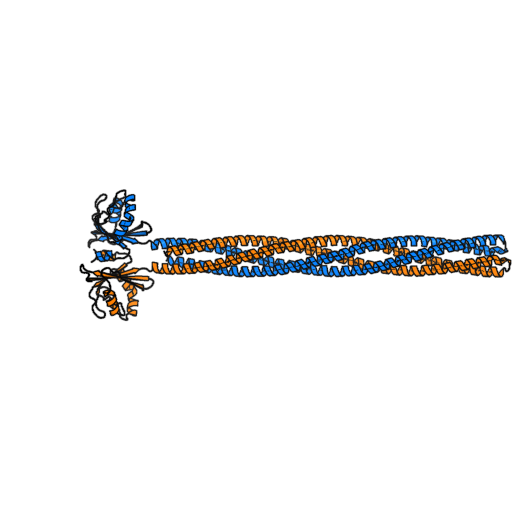5.438 1 95.38 217 ILE A N 1
ATOM 1649 C CA . ILE A 1 217 ? 6.633 -70.25 -26.109 1 95.38 217 ILE A CA 1
ATOM 1650 C C . ILE A 1 217 ? 7.02 -70.312 -27.594 1 95.38 217 ILE A C 1
ATOM 1652 O O . ILE A 1 217 ? 7.074 -71.375 -28.156 1 95.38 217 ILE A O 1
ATOM 1656 N N . THR A 1 218 ? 7.273 -69.188 -28.156 1 94.31 218 THR A N 1
ATOM 1657 C CA . THR A 1 218 ? 7.668 -69.125 -29.562 1 94.31 218 THR A CA 1
ATOM 1658 C C . THR A 1 218 ? 8.969 -69.875 -29.781 1 94.31 218 THR A C 1
ATOM 1660 O O . THR A 1 218 ? 9.109 -70.625 -30.766 1 94.31 218 THR A O 1
ATOM 1663 N N . GLU A 1 219 ? 9.844 -69.75 -28.891 1 93.44 219 GLU A N 1
ATOM 1664 C CA . GLU A 1 219 ? 11.094 -70.5 -28.969 1 93.44 219 GLU A CA 1
ATOM 1665 C C . GLU A 1 219 ? 10.859 -72 -28.875 1 93.44 219 GLU A C 1
ATOM 1667 O O . GLU A 1 219 ? 11.469 -72.812 -29.609 1 93.44 219 GLU A O 1
ATOM 1672 N N . ALA A 1 220 ? 9.953 -72.375 -28.031 1 93.19 220 ALA A N 1
ATOM 1673 C CA . ALA A 1 220 ? 9.609 -73.812 -27.891 1 93.19 220 ALA A CA 1
ATOM 1674 C C . ALA A 1 220 ? 8.984 -74.375 -29.156 1 93.19 220 ALA A C 1
ATOM 1676 O O . ALA A 1 220 ? 9.312 -75.438 -29.594 1 93.19 220 ALA A O 1
ATOM 1677 N N . ILE A 1 221 ? 8.18 -73.562 -29.781 1 92.62 221 ILE A N 1
ATOM 1678 C CA . ILE A 1 221 ? 7.512 -74 -31 1 92.62 221 ILE A CA 1
ATOM 1679 C C . ILE A 1 221 ? 8.531 -74.125 -32.125 1 92.62 221 ILE A C 1
ATOM 1681 O O . ILE A 1 221 ? 8.445 -75.062 -32.938 1 92.62 221 ILE A O 1
ATOM 1685 N N . SER A 1 222 ? 9.414 -73.25 -32.156 1 91.94 222 SER A N 1
ATOM 1686 C CA . SER A 1 222 ? 10.477 -73.312 -33.156 1 91.94 222 SER A CA 1
ATOM 1687 C C . SER A 1 222 ? 11.266 -74.625 -33.031 1 91.94 222 SER A C 1
ATOM 1689 O O . SER A 1 222 ? 11.578 -75.25 -34.062 1 91.94 222 SER A O 1
ATOM 1691 N N . GLN A 1 223 ? 11.5 -75.062 -31.891 1 92.5 223 GLN A N 1
ATOM 1692 C CA . GLN A 1 223 ? 12.211 -76.312 -31.656 1 92.5 223 GLN A CA 1
ATOM 1693 C C . GLN A 1 223 ? 11.367 -77.5 -32.094 1 92.5 223 GLN A C 1
ATOM 1695 O O . GLN A 1 223 ? 11.883 -78.5 -32.656 1 92.5 223 GLN A O 1
ATOM 1700 N N . ILE A 1 224 ? 10.172 -77.375 -31.891 1 91.38 224 ILE A N 1
ATOM 1701 C CA . ILE A 1 224 ? 9.258 -78.438 -32.281 1 91.38 224 ILE A CA 1
ATOM 1702 C C . ILE A 1 224 ? 9.195 -78.562 -33.781 1 91.38 224 ILE A C 1
ATOM 1704 O O . ILE A 1 224 ? 9.227 -79.625 -34.344 1 91.38 224 ILE A O 1
ATOM 1708 N N . ALA A 1 225 ? 9.125 -77.438 -34.438 1 89.25 225 ALA A N 1
ATOM 1709 C CA . ALA A 1 225 ? 9.086 -77.438 -35.906 1 89.25 225 ALA A CA 1
ATOM 1710 C C . ALA A 1 225 ? 10.344 -78.062 -36.5 1 89.25 225 ALA A C 1
ATOM 1712 O O . ALA A 1 225 ? 10.273 -78.812 -37.4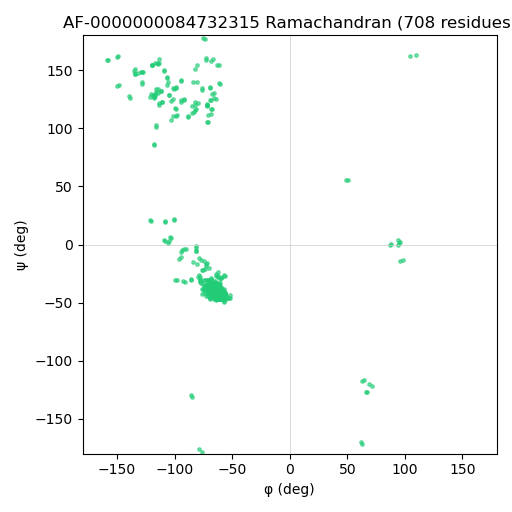69 1 89.25 225 ALA A O 1
ATOM 1713 N N . GLU A 1 226 ? 11.43 -77.875 -35.875 1 89.88 226 GLU A N 1
ATOM 1714 C CA . GLU A 1 226 ? 12.688 -78.438 -36.344 1 89.88 226 GLU A CA 1
ATOM 1715 C C . GLU A 1 226 ? 12.703 -79.938 -36.125 1 89.88 226 GLU A C 1
ATOM 1717 O O . GLU A 1 226 ? 13.203 -80.688 -36.969 1 89.88 226 GLU A O 1
ATOM 1722 N N . GLN A 1 227 ? 12.109 -80.312 -35.094 1 92.12 227 GLN A N 1
ATOM 1723 C CA . GLN A 1 227 ? 12.039 -81.75 -34.812 1 92.12 227 GLN A CA 1
ATOM 1724 C C . GLN A 1 227 ? 11.102 -82.5 -35.781 1 92.12 227 GLN A C 1
ATOM 1726 O O . GLN A 1 227 ? 11.398 -83.562 -36.219 1 92.12 227 GLN A O 1
ATOM 1731 N N . ILE A 1 228 ? 10.055 -81.812 -36.062 1 89.81 228 ILE A N 1
ATOM 1732 C CA . ILE A 1 228 ? 9.117 -82.375 -37.031 1 89.81 228 ILE A CA 1
ATOM 1733 C C . ILE A 1 228 ? 9.789 -82.5 -38.406 1 89.81 228 ILE A C 1
ATOM 1735 O O . ILE A 1 228 ? 9.688 -83.5 -39.062 1 89.81 228 ILE A O 1
ATOM 1739 N N . ASN A 1 229 ? 10.461 -81.5 -38.719 1 88.94 229 ASN A N 1
ATOM 1740 C CA . ASN A 1 229 ? 11.164 -81.438 -40 1 88.94 229 ASN A CA 1
ATOM 1741 C C . ASN A 1 229 ? 12.164 -82.625 -40.094 1 88.94 229 ASN A C 1
ATOM 1743 O O . ASN A 1 229 ? 12.227 -83.312 -41.125 1 88.94 229 ASN A O 1
ATOM 1747 N N . LEU A 1 230 ? 12.828 -83 -39.125 1 90.19 230 LEU A N 1
ATOM 1748 C CA . LEU A 1 230 ? 13.82 -84.062 -39.094 1 90.19 230 LEU A CA 1
ATOM 1749 C C . LEU A 1 230 ? 13.141 -85.438 -39.156 1 90.19 230 LEU A C 1
ATOM 1751 O O . LEU A 1 230 ? 13.594 -86.312 -39.875 1 90.19 230 LEU A O 1
ATOM 1755 N N . LEU A 1 231 ? 12.07 -85.5 -38.469 1 90.88 231 LEU A N 1
ATOM 1756 C CA . LEU A 1 231 ? 11.336 -86.812 -38.438 1 90.88 231 LEU A CA 1
ATOM 1757 C C . LEU A 1 231 ? 10.727 -87.125 -39.781 1 90.88 231 LEU A C 1
ATOM 1759 O O . LEU A 1 231 ? 10.805 -88.25 -40.25 1 90.88 231 LEU A O 1
ATOM 1763 N N . VAL A 1 232 ? 10.25 -86.062 -40.375 1 88.56 232 VAL A N 1
ATOM 1764 C CA . VAL A 1 232 ? 9.562 -86.25 -41.656 1 88.56 232 VAL A CA 1
ATOM 1765 C C . VAL A 1 232 ? 10.578 -86.438 -42.781 1 88.56 232 VAL A C 1
ATOM 1767 O O . VAL A 1 232 ? 10.328 -87.25 -43.719 1 88.56 232 VAL A O 1
ATOM 1770 N N . LEU A 1 233 ? 11.711 -85.875 -42.688 1 87.81 233 LEU A N 1
ATOM 1771 C CA . LEU A 1 233 ? 12.781 -86.125 -43.656 1 87.81 233 LEU A CA 1
ATOM 1772 C C . LEU A 1 233 ? 13.234 -87.625 -43.594 1 87.81 233 LEU A C 1
ATOM 1774 O O . LEU A 1 233 ? 13.406 -88.25 -44.625 1 87.81 233 LEU A O 1
ATOM 1778 N N . ASN A 1 234 ? 13.328 -88.062 -42.469 1 86.88 234 ASN A N 1
ATOM 1779 C CA . ASN A 1 234 ? 13.711 -89.438 -42.312 1 86.88 234 ASN A CA 1
ATOM 1780 C C . ASN A 1 234 ? 12.633 -90.438 -42.812 1 86.88 234 ASN A C 1
ATOM 1782 O O . ASN A 1 234 ? 12.938 -91.438 -43.406 1 86.88 234 ASN A O 1
ATOM 1786 N N . ALA A 1 235 ? 11.445 -90 -42.594 1 84.38 235 ALA A N 1
ATOM 1787 C CA . ALA A 1 235 ? 10.32 -90.75 -43.094 1 84.38 235 ALA A CA 1
ATOM 1788 C C . ALA A 1 235 ? 10.266 -90.75 -44.625 1 84.38 235 ALA A C 1
ATOM 1790 O O . ALA A 1 235 ? 9.938 -91.812 -45.219 1 84.38 235 ALA A O 1
ATOM 1791 N N . ALA A 1 236 ? 10.625 -89.688 -45.188 1 84.69 236 ALA A N 1
ATOM 1792 C CA . ALA A 1 236 ? 10.648 -89.625 -46.656 1 84.69 236 ALA A CA 1
ATOM 1793 C C . ALA A 1 236 ? 11.734 -90.5 -47.25 1 84.69 236 ALA A C 1
ATOM 1795 O O . ALA A 1 236 ? 11.531 -91.125 -48.281 1 84.69 236 ALA A O 1
ATOM 1796 N N . ILE A 1 237 ? 12.766 -90.562 -46.625 1 83.69 237 ILE A N 1
ATOM 1797 C CA . ILE A 1 237 ? 13.875 -91.375 -47.062 1 83.69 237 ILE A CA 1
ATOM 1798 C C . ILE A 1 237 ? 13.484 -92.875 -46.969 1 83.69 237 ILE A C 1
ATOM 1800 O O . ILE A 1 237 ? 13.711 -93.625 -47.906 1 83.69 237 ILE A O 1
ATOM 1804 N N . GLU A 1 238 ? 12.82 -93.188 -45.906 1 80.12 238 GLU A N 1
ATOM 1805 C CA . GLU A 1 238 ? 12.414 -94.562 -45.719 1 80.12 238 GLU A CA 1
ATOM 1806 C C . GLU A 1 238 ? 11.312 -95 -46.719 1 80.12 238 GLU A C 1
ATOM 1808 O O . GLU A 1 238 ? 11.297 -96.125 -47.219 1 80.12 238 GLU A O 1
ATOM 1813 N N . ALA A 1 239 ? 10.484 -94 -47 1 82.44 239 ALA A N 1
ATOM 1814 C CA . ALA A 1 239 ? 9.414 -94.25 -47.969 1 82.44 239 ALA A CA 1
ATOM 1815 C C . ALA A 1 239 ? 9.969 -94.5 -49.375 1 82.44 239 ALA A C 1
ATOM 1817 O O . ALA A 1 239 ? 9.477 -95.312 -50.125 1 82.44 239 ALA A O 1
ATOM 1818 N N . ALA A 1 240 ? 10.953 -93.812 -49.75 1 82 240 ALA A N 1
ATOM 1819 C CA . ALA A 1 240 ? 11.609 -94 -51.031 1 82 240 ALA A CA 1
ATOM 1820 C C . ALA A 1 240 ? 12.289 -95.375 -51.125 1 82 240 ALA A C 1
ATOM 1822 O O . ALA A 1 240 ? 12.266 -96 -52.188 1 82 240 ALA A O 1
ATOM 1823 N N . ARG A 1 241 ? 12.805 -95.75 -50.031 1 81.31 241 ARG A N 1
ATOM 1824 C CA . ARG A 1 241 ? 13.516 -97.062 -49.969 1 81.31 241 ARG A CA 1
ATOM 1825 C C . ARG A 1 241 ? 12.547 -98.188 -50.125 1 81.31 241 ARG A C 1
ATOM 1827 O O . ARG A 1 241 ? 12.922 -99.25 -50.656 1 81.31 241 ARG A O 1
ATOM 1834 N N . ALA A 1 242 ? 11.266 -98 -49.688 1 79.25 242 ALA A N 1
ATOM 1835 C CA . ALA A 1 242 ? 10.273 -99.062 -49.75 1 79.25 242 ALA A CA 1
ATOM 1836 C C . ALA A 1 242 ? 9.656 -99.188 -51.125 1 79.25 242 ALA A C 1
ATOM 1838 O O . ALA A 1 242 ? 8.812 -100.062 -51.375 1 79.25 242 ALA A O 1
ATOM 1839 N N . GLY A 1 243 ? 10.031 -98.312 -52.156 1 79.75 243 GLY A N 1
ATOM 1840 C CA . GLY A 1 243 ? 9.641 -98.438 -53.562 1 79.75 243 GLY A CA 1
ATOM 1841 C C . GLY A 1 243 ? 8.172 -98.125 -53.781 1 79.75 243 GLY A C 1
ATOM 1842 O O . GLY A 1 243 ? 7.66 -97.062 -53.344 1 79.75 243 GLY A O 1
ATOM 1843 N N . GLU A 1 244 ? 7.422 -99.125 -54.344 1 79.25 244 GLU A N 1
ATOM 1844 C CA . GLU A 1 244 ? 6.027 -98.938 -54.75 1 79.25 244 GLU A CA 1
ATOM 1845 C C . GLU A 1 244 ? 5.102 -99 -53.531 1 79.25 244 GLU A C 1
ATOM 1847 O O . GLU A 1 244 ? 4.066 -98.312 -53.5 1 79.25 244 GLU A O 1
ATOM 1852 N N . GLN A 1 245 ? 5.531 -99.688 -52.5 1 75.88 245 GLN A N 1
ATOM 1853 C CA . GLN A 1 245 ? 4.703 -99.812 -51.281 1 75.88 245 GLN A CA 1
ATOM 1854 C C . GLN A 1 245 ? 4.754 -98.562 -50.438 1 75.88 245 GLN A C 1
ATOM 1856 O O . GLN A 1 245 ? 3.893 -98.375 -49.562 1 75.88 245 GLN A O 1
ATOM 1861 N N . GLY A 1 246 ? 5.762 -97.75 -50.844 1 79.62 246 GLY A N 1
ATOM 1862 C CA . GLY A 1 246 ? 5.957 -96.562 -50 1 79.62 246 GLY A CA 1
ATOM 1863 C C . GLY A 1 246 ? 5.527 -95.25 -50.688 1 79.62 246 GLY A C 1
ATOM 1864 O O . GLY A 1 246 ? 5.688 -94.188 -50.156 1 79.62 246 GLY A O 1
ATOM 1865 N N . ARG A 1 247 ? 5.004 -95.312 -51.812 1 85.06 247 ARG A N 1
ATOM 1866 C CA . ARG A 1 247 ? 4.695 -94.125 -52.594 1 85.06 247 ARG A CA 1
ATOM 1867 C C . ARG A 1 247 ? 3.672 -93.25 -51.875 1 85.06 247 ARG A C 1
ATOM 1869 O O . ARG A 1 247 ? 3.803 -92 -51.875 1 85.06 247 ARG A O 1
ATOM 1876 N N . GLY A 1 248 ? 2.625 -93.812 -51.281 1 81 248 GLY A N 1
ATOM 1877 C CA . GLY A 1 248 ? 1.619 -93.062 -50.562 1 81 248 GLY A CA 1
ATOM 1878 C C . GLY A 1 248 ? 2.18 -92.312 -49.344 1 81 248 GLY A C 1
ATOM 1879 O O . GLY A 1 248 ? 1.85 -91.125 -49.125 1 81 248 GLY A O 1
ATOM 1880 N N . PHE A 1 249 ? 3.189 -93 -48.75 1 83.81 249 PHE A N 1
ATOM 1881 C CA . PHE A 1 249 ? 3.793 -92.375 -47.562 1 83.81 249 PHE A CA 1
ATOM 1882 C C . PHE A 1 249 ? 4.766 -91.312 -47.938 1 83.81 249 PHE A C 1
ATOM 1884 O O . PHE A 1 249 ? 4.902 -90.312 -47.188 1 83.81 249 PHE A O 1
ATOM 1891 N N . ALA A 1 250 ? 5.34 -91.438 -49.062 1 86.62 250 ALA A N 1
ATOM 1892 C CA . ALA A 1 250 ? 6.262 -90.438 -49.531 1 86.62 250 ALA A CA 1
ATOM 1893 C C . ALA A 1 250 ? 5.527 -89.125 -49.812 1 86.62 250 ALA A C 1
ATOM 1895 O O . ALA A 1 250 ? 6.031 -88.062 -49.5 1 86.62 250 ALA A O 1
ATOM 1896 N N . VAL A 1 251 ? 4.266 -89.25 -50.219 1 88 251 VAL A N 1
ATOM 1897 C CA . VAL A 1 251 ? 3.463 -88.062 -50.531 1 88 251 VAL A CA 1
ATOM 1898 C C . VAL A 1 251 ? 3.045 -87.375 -49.219 1 88 251 VAL A C 1
ATOM 1900 O O . VAL A 1 251 ? 3.148 -86.125 -49.094 1 88 251 VAL A O 1
ATOM 1903 N N . VAL A 1 252 ? 2.691 -88.125 -48.312 1 88.31 252 VAL A N 1
ATOM 1904 C CA . VAL A 1 252 ? 2.287 -87.625 -47.031 1 88.31 252 VAL A CA 1
ATOM 1905 C C . VAL A 1 252 ? 3.488 -86.938 -46.344 1 88.31 252 VAL A C 1
ATOM 1907 O O . VAL A 1 252 ? 3.381 -85.875 -45.781 1 88.31 252 VAL A O 1
ATOM 1910 N N . ALA A 1 253 ? 4.586 -87.625 -46.438 1 87.94 253 ALA A N 1
ATOM 1911 C CA . ALA A 1 253 ? 5.809 -87.125 -45.812 1 87.94 253 ALA A CA 1
ATOM 1912 C C . ALA A 1 253 ? 6.227 -85.812 -46.406 1 87.94 253 ALA A C 1
ATOM 1914 O O . ALA A 1 253 ? 6.605 -84.875 -45.688 1 87.94 253 ALA A O 1
ATOM 1915 N N . ASP A 1 254 ? 5.992 -85.688 -47.625 1 88.62 254 ASP A N 1
ATOM 1916 C CA . ASP A 1 254 ? 6.371 -84.438 -48.312 1 88.62 254 ASP A CA 1
ATOM 1917 C C . ASP A 1 254 ? 5.434 -83.312 -47.969 1 88.62 254 ASP A C 1
ATOM 1919 O O . ASP A 1 254 ? 5.875 -82.188 -47.781 1 88.62 254 ASP A O 1
ATOM 1923 N N . GLU A 1 255 ? 4.215 -83.688 -47.812 1 92 255 GLU A N 1
ATOM 1924 C CA . GLU A 1 255 ? 3.236 -82.625 -47.469 1 92 255 GLU A CA 1
ATOM 1925 C C . GLU A 1 255 ? 3.434 -82.125 -46.031 1 92 255 GLU A C 1
ATOM 1927 O O . GLU A 1 255 ? 3.363 -80.938 -45.75 1 92 255 GLU A O 1
ATOM 1932 N N . VAL A 1 256 ? 3.717 -83.062 -45.188 1 90.75 256 VAL A N 1
ATOM 1933 C CA . VAL A 1 256 ? 3.949 -82.688 -43.781 1 90.75 256 VAL A CA 1
ATOM 1934 C C . VAL A 1 256 ? 5.234 -81.875 -43.688 1 90.75 256 VAL A C 1
ATOM 1936 O O . VAL A 1 256 ? 5.312 -80.938 -42.875 1 90.75 256 VAL A O 1
ATOM 1939 N N . ARG A 1 257 ? 6.137 -82.25 -44.469 1 89.69 257 ARG A N 1
ATOM 1940 C CA . ARG A 1 257 ? 7.395 -81.5 -44.469 1 89.69 257 ARG A CA 1
ATOM 1941 C C . ARG A 1 257 ? 7.176 -80.062 -44.906 1 89.69 257 ARG A C 1
ATOM 1943 O O . ARG A 1 257 ? 7.707 -79.125 -44.281 1 89.69 257 ARG A O 1
ATOM 1950 N N . LYS A 1 258 ? 6.34 -79.812 -45.875 1 92.5 258 LYS A N 1
ATOM 1951 C CA . LYS A 1 258 ? 6.031 -78.5 -46.344 1 92.5 258 LYS A CA 1
ATOM 1952 C C . LYS A 1 258 ? 5.309 -77.688 -45.281 1 92.5 258 LYS A C 1
ATOM 1954 O O . LYS A 1 258 ? 5.609 -76.5 -45.062 1 92.5 258 LYS A O 1
ATOM 1959 N N . LEU A 1 259 ? 4.453 -78.25 -44.625 1 90.88 259 LEU A N 1
ATOM 1960 C CA . LEU A 1 259 ? 3.699 -77.625 -43.562 1 90.88 259 LEU A CA 1
ATOM 1961 C C . LEU A 1 259 ? 4.594 -77.312 -42.375 1 90.88 259 LEU A C 1
ATOM 1963 O O . LEU A 1 259 ? 4.461 -76.25 -41.75 1 90.88 259 LEU A O 1
ATOM 1967 N N . ALA A 1 260 ? 5.492 -78.188 -42.125 1 88.88 260 ALA A N 1
ATOM 1968 C CA . ALA A 1 260 ? 6.445 -78 -41.031 1 88.88 260 ALA A CA 1
ATOM 1969 C C . ALA A 1 260 ? 7.379 -76.812 -41.344 1 88.88 260 ALA A C 1
ATOM 1971 O O . ALA A 1 260 ? 7.695 -76 -40.469 1 88.88 260 ALA A O 1
ATOM 1972 N N . ASP A 1 261 ? 7.715 -76.75 -42.562 1 91.81 261 ASP A N 1
ATOM 1973 C CA . ASP A 1 261 ? 8.555 -75.625 -43 1 91.81 261 ASP A CA 1
ATOM 1974 C C . ASP A 1 261 ? 7.816 -74.312 -42.906 1 91.81 261 ASP A C 1
ATOM 1976 O O . ASP A 1 261 ? 8.398 -73.312 -42.469 1 91.81 261 ASP A O 1
ATOM 1980 N N . MET A 1 262 ? 6.594 -74.312 -43.219 1 91.81 262 MET A N 1
ATOM 1981 C CA . MET A 1 262 ? 5.766 -73.125 -43.125 1 91.81 262 MET A CA 1
ATOM 1982 C C . MET A 1 262 ? 5.59 -72.688 -41.656 1 91.81 262 MET A C 1
ATOM 1984 O O . MET A 1 262 ? 5.637 -71.5 -41.344 1 91.81 262 MET A O 1
ATOM 1988 N N . THR A 1 263 ? 5.434 -73.625 -40.844 1 90.19 263 THR A N 1
ATOM 1989 C CA . THR A 1 263 ? 5.301 -73.312 -39.438 1 90.19 263 THR A CA 1
ATOM 1990 C C . THR A 1 263 ? 6.586 -72.75 -38.875 1 90.19 263 THR A C 1
ATOM 1992 O O . THR A 1 263 ? 6.547 -71.75 -38.125 1 90.19 263 THR A O 1
ATOM 1995 N N . ALA A 1 264 ? 7.664 -73.375 -39.25 1 90.12 264 ALA A N 1
ATOM 1996 C CA . ALA A 1 264 ? 8.961 -72.875 -38.781 1 90.12 264 ALA A CA 1
ATOM 1997 C C . ALA A 1 264 ? 9.188 -71.438 -39.219 1 90.12 264 ALA A C 1
ATOM 1999 O O . ALA A 1 264 ? 9.68 -70.625 -38.438 1 90.12 264 ALA A O 1
ATOM 2000 N N . ARG A 1 265 ? 8.797 -71.062 -40.375 1 93.81 265 ARG A N 1
ATOM 2001 C CA . ARG A 1 265 ? 8.945 -69.688 -40.906 1 93.81 265 ARG A CA 1
ATOM 2002 C C . ARG A 1 265 ? 8.039 -68.75 -40.156 1 93.81 265 ARG A C 1
ATOM 2004 O O . ARG A 1 265 ? 8.461 -67.688 -39.75 1 93.81 265 ARG A O 1
ATOM 2011 N N . SER A 1 266 ? 6.828 -69.188 -40 1 94.31 266 SER A N 1
ATOM 2012 C CA . SER A 1 266 ? 5.859 -68.375 -39.312 1 94.31 266 SER A CA 1
ATOM 2013 C C . SER A 1 266 ? 6.281 -68.125 -37.875 1 94.31 266 SER A C 1
ATOM 2015 O O . SER A 1 266 ? 6.133 -67 -37.344 1 94.31 266 SER A O 1
ATOM 2017 N N . VAL A 1 267 ? 6.785 -69.062 -37.219 1 93.5 267 VAL A N 1
ATOM 2018 C CA . VAL A 1 267 ? 7.258 -68.938 -35.844 1 93.5 267 VAL A CA 1
ATOM 2019 C C . VAL A 1 267 ? 8.453 -68 -35.812 1 93.5 267 VAL A C 1
ATOM 2021 O O . VAL A 1 267 ? 8.594 -67.25 -34.844 1 93.5 267 VAL A O 1
ATOM 2024 N N . GLY A 1 268 ? 9.273 -68.188 -36.812 1 93.25 268 GLY A N 1
ATOM 2025 C CA . GLY A 1 268 ? 10.375 -67.25 -36.906 1 93.25 268 GLY A CA 1
ATOM 2026 C C . GLY A 1 268 ? 9.922 -65.812 -37.031 1 93.25 268 GLY A C 1
ATOM 2027 O O . GLY A 1 268 ? 10.5 -64.938 -36.375 1 93.25 268 GLY A O 1
ATOM 2028 N N . ASP A 1 269 ? 8.859 -65.562 -37.781 1 95.12 269 ASP A N 1
ATOM 2029 C CA . ASP A 1 269 ? 8.289 -64.188 -37.906 1 95.12 269 ASP A CA 1
ATOM 2030 C C . ASP A 1 269 ? 7.758 -63.719 -36.562 1 95.12 269 ASP A C 1
ATOM 2032 O O . ASP A 1 269 ? 8.008 -62.562 -36.156 1 95.12 269 ASP A O 1
ATOM 2036 N N . ILE A 1 270 ? 7.086 -64.5 -35.875 1 95 270 ILE A N 1
ATOM 2037 C CA . ILE A 1 270 ? 6.57 -64.188 -34.562 1 95 270 ILE A CA 1
ATOM 2038 C C . ILE A 1 270 ? 7.73 -63.812 -33.625 1 95 270 ILE A C 1
ATOM 2040 O O . ILE A 1 270 ? 7.664 -62.844 -32.906 1 95 270 ILE A O 1
ATOM 2044 N N . GLY A 1 271 ? 8.75 -64.688 -33.719 1 93.81 271 GLY A N 1
ATOM 2045 C CA . GLY A 1 271 ? 9.93 -64.438 -32.906 1 93.81 271 GLY A CA 1
ATOM 2046 C C . GLY A 1 271 ? 10.539 -63.094 -33.125 1 93.81 271 GLY A C 1
ATOM 2047 O O . GLY A 1 271 ? 10.867 -62.406 -32.156 1 93.81 271 GLY A O 1
ATOM 2048 N N . SER A 1 272 ? 10.633 -62.625 -34.344 1 95.88 272 SER A N 1
ATOM 2049 C CA . SER A 1 272 ? 11.195 -61.344 -34.656 1 95.88 272 SER A CA 1
ATOM 2050 C C . SER A 1 272 ? 10.305 -60.188 -34.156 1 95.88 272 SER A C 1
ATOM 2052 O O . SER A 1 272 ? 10.797 -59.219 -33.594 1 95.88 272 SER A O 1
ATOM 2054 N N . ILE A 1 273 ? 9.023 -60.312 -34.312 1 95.81 273 ILE A N 1
ATOM 2055 C CA . ILE A 1 273 ? 8.078 -59.281 -33.906 1 95.81 273 ILE A CA 1
ATOM 2056 C C . ILE A 1 273 ? 8.07 -59.156 -32.375 1 95.81 273 ILE A C 1
ATOM 2058 O O . ILE A 1 273 ? 8.055 -58.062 -31.828 1 95.81 273 ILE A O 1
ATOM 2062 N N . ILE A 1 274 ? 8.102 -60.312 -31.781 1 94.88 274 ILE A N 1
ATOM 2063 C CA . ILE A 1 274 ? 8.039 -60.312 -30.312 1 94.88 274 ILE A CA 1
ATOM 2064 C C . ILE A 1 274 ? 9.305 -59.688 -29.75 1 94.88 274 ILE A C 1
ATOM 2066 O O . ILE A 1 274 ? 9.266 -59 -28.719 1 94.88 274 ILE A O 1
ATOM 2070 N N . GLU A 1 275 ? 10.438 -59.969 -30.328 1 93.88 275 GLU A N 1
ATOM 2071 C CA . GLU A 1 275 ? 11.68 -59.344 -29.891 1 93.88 275 GLU A CA 1
ATOM 2072 C C . GLU A 1 275 ? 11.578 -57.812 -29.984 1 93.88 275 GLU A C 1
ATOM 2074 O O . GLU A 1 275 ? 12 -57.125 -29.062 1 93.88 275 GLU A O 1
ATOM 2079 N N . SER A 1 276 ? 11.047 -57.406 -31.047 1 94.31 276 SER A N 1
ATOM 2080 C CA . SER A 1 276 ? 10.844 -55.969 -31.219 1 94.31 276 SER A CA 1
ATOM 2081 C C . SER A 1 276 ? 9.852 -55.406 -30.203 1 94.31 276 SER A C 1
ATOM 2083 O O . SER A 1 276 ? 10.031 -54.312 -29.688 1 94.31 276 SER A O 1
ATOM 2085 N N . THR A 1 277 ? 8.844 -56.125 -29.922 1 92 277 THR A N 1
ATOM 2086 C CA . THR A 1 277 ? 7.836 -55.719 -28.953 1 92 277 THR A CA 1
ATOM 2087 C C . THR A 1 277 ? 8.445 -55.594 -27.562 1 92 277 THR A C 1
ATOM 2089 O O . THR A 1 277 ? 8.164 -54.625 -26.844 1 92 277 THR A O 1
ATOM 2092 N N . VAL A 1 278 ? 9.242 -56.594 -27.203 1 90.75 278 VAL A N 1
ATOM 2093 C CA . VAL A 1 278 ? 9.914 -56.562 -25.906 1 90.75 278 VAL A CA 1
ATOM 2094 C C . VAL A 1 278 ? 10.773 -55.312 -25.812 1 90.75 278 VAL A C 1
ATOM 2096 O O . VAL A 1 278 ? 10.773 -54.625 -24.781 1 90.75 278 VAL A O 1
ATOM 2099 N N . GLU A 1 279 ? 11.461 -54.906 -26.859 1 92.75 279 GLU A N 1
ATOM 2100 C CA . GLU A 1 279 ? 12.289 -53.688 -26.875 1 92.75 279 GLU A CA 1
ATOM 2101 C C . GLU A 1 279 ? 11.445 -52.438 -26.734 1 92.75 279 GLU A C 1
ATOM 2103 O O . GLU A 1 279 ? 11.805 -51.5 -26 1 92.75 279 GLU A O 1
ATOM 2108 N N . GLU A 1 280 ? 10.344 -52.406 -27.422 1 90.81 280 GLU A N 1
ATOM 2109 C CA . GLU A 1 280 ? 9.445 -51.25 -27.359 1 90.81 280 GLU A CA 1
ATOM 2110 C C . GLU A 1 280 ? 8.836 -51.094 -25.969 1 90.81 280 GLU A C 1
ATOM 2112 O O . GLU A 1 280 ? 8.664 -50 -25.469 1 90.81 280 GLU A O 1
ATOM 2117 N N . THR A 1 281 ? 8.477 -52.188 -25.359 1 90.31 281 THR A N 1
ATOM 2118 C CA . THR A 1 281 ? 7.914 -52.156 -24.016 1 90.31 281 THR A CA 1
ATOM 2119 C C . THR A 1 281 ? 8.945 -51.625 -23.016 1 90.31 281 THR A C 1
ATOM 2121 O O . THR A 1 281 ? 8.602 -50.875 -22.094 1 90.31 281 THR A O 1
ATOM 2124 N N . ARG A 1 282 ? 10.188 -52.031 -23.188 1 90.19 282 ARG A N 1
ATOM 2125 C CA . ARG A 1 282 ? 11.258 -51.531 -22.344 1 90.19 282 ARG A CA 1
ATOM 2126 C C . ARG A 1 282 ? 11.422 -50.031 -22.516 1 90.19 282 ARG A C 1
ATOM 2128 O O . ARG A 1 282 ? 11.602 -49.312 -21.531 1 90.19 282 ARG A O 1
ATOM 2135 N N . ARG A 1 283 ? 11.406 -49.562 -23.719 1 92.31 283 ARG A N 1
ATOM 2136 C CA . ARG A 1 283 ? 11.477 -48.125 -24 1 92.31 283 ARG A CA 1
ATOM 2137 C C . ARG A 1 283 ? 10.305 -47.375 -23.359 1 92.31 283 ARG A C 1
ATOM 2139 O O . ARG A 1 283 ? 10.492 -46.312 -22.781 1 92.31 283 ARG A O 1
ATOM 2146 N N . ASN A 1 284 ? 9.094 -47.969 -23.547 1 93.06 284 ASN A N 1
ATOM 2147 C CA . ASN A 1 284 ? 7.898 -47.406 -22.938 1 93.06 284 ASN A CA 1
ATOM 2148 C C . ASN A 1 284 ? 8.055 -47.25 -21.422 1 93.06 284 ASN A C 1
ATOM 2150 O O . ASN A 1 284 ? 7.688 -46.25 -20.844 1 93.06 284 ASN A O 1
ATOM 2154 N N . SER A 1 285 ? 8.562 -48.344 -20.828 1 92.62 285 SER A N 1
ATOM 2155 C CA . SER A 1 285 ? 8.781 -48.312 -19.391 1 92.62 285 SER A CA 1
ATOM 2156 C C . SER A 1 285 ? 9.719 -47.188 -18.984 1 92.62 285 SER A C 1
ATOM 2158 O O . SER A 1 285 ? 9.477 -46.469 -18 1 92.62 285 SER A O 1
ATOM 2160 N N . SER A 1 286 ? 10.797 -46.938 -19.734 1 95.25 286 SER A N 1
ATOM 2161 C CA . SER A 1 286 ? 11.758 -45.875 -19.453 1 95.25 286 SER A CA 1
ATOM 2162 C C . SER A 1 286 ? 11.125 -44.5 -19.609 1 95.25 286 SER A C 1
ATOM 2164 O O . SER A 1 286 ? 11.336 -43.625 -18.766 1 95.25 286 SER A O 1
ATOM 2166 N N . LEU A 1 287 ? 10.383 -44.312 -20.641 1 94.94 287 LEU A N 1
ATOM 2167 C CA . LEU A 1 287 ? 9.695 -43.031 -20.891 1 94.94 287 LEU A CA 1
ATOM 2168 C C . LEU A 1 287 ? 8.688 -42.75 -19.781 1 94.94 287 LEU A C 1
ATOM 2170 O O . LEU A 1 287 ? 8.555 -41.625 -19.344 1 94.94 287 LEU A O 1
ATOM 2174 N N . LEU A 1 288 ? 7.984 -43.75 -19.328 1 94.38 288 LEU A N 1
ATOM 2175 C CA . LEU A 1 288 ? 7.016 -43.594 -18.25 1 94.38 288 LEU A CA 1
ATOM 2176 C C . LEU A 1 288 ? 7.711 -43.188 -16.938 1 94.38 288 LEU A C 1
ATOM 2178 O O . LEU A 1 288 ? 7.176 -42.406 -16.172 1 94.38 288 LEU A O 1
ATOM 2182 N N . ALA A 1 289 ? 8.852 -43.812 -16.75 1 94.44 289 ALA A N 1
ATOM 2183 C CA . ALA A 1 289 ? 9.625 -43.438 -15.562 1 94.44 289 ALA A CA 1
ATOM 2184 C C . ALA A 1 289 ? 10.016 -41.969 -15.602 1 94.44 289 ALA A C 1
ATOM 2186 O O . ALA A 1 289 ? 9.906 -41.281 -14.594 1 94.44 289 ALA A O 1
ATOM 2187 N N . GLU A 1 290 ? 10.445 -41.531 -16.734 1 95.5 290 GLU A N 1
ATOM 2188 C CA . GLU A 1 290 ? 10.797 -40.125 -16.922 1 95.5 290 GLU A CA 1
ATOM 2189 C C . GLU A 1 290 ? 9.578 -39.25 -16.719 1 95.5 290 GLU A C 1
ATOM 2191 O O . GLU A 1 290 ? 9.664 -38.219 -16.047 1 95.5 290 GLU A O 1
ATOM 2196 N N . LEU A 1 291 ? 8.492 -39.625 -17.312 1 95.88 291 LEU A N 1
ATOM 2197 C CA . LEU A 1 291 ? 7.258 -38.875 -17.172 1 95.88 291 LEU A CA 1
ATOM 2198 C C . LEU A 1 291 ? 6.805 -38.844 -15.711 1 95.88 291 LEU A C 1
ATOM 2200 O O . LEU A 1 291 ? 6.32 -37.812 -15.227 1 95.88 291 LEU A O 1
ATOM 2204 N N . GLY A 1 292 ? 6.938 -40 -15.086 1 94.5 292 GLY A N 1
ATOM 2205 C CA . GLY A 1 292 ? 6.609 -40.031 -13.672 1 94.5 292 GLY A CA 1
ATOM 2206 C C . GLY A 1 292 ? 7.41 -39.062 -12.844 1 94.5 292 GLY A C 1
ATOM 2207 O O . GLY A 1 292 ? 6.859 -38.375 -11.969 1 94.5 292 GLY A O 1
ATOM 2208 N N . THR A 1 293 ? 8.68 -38.875 -13.062 1 95.31 293 THR A N 1
ATOM 2209 C CA . THR A 1 293 ? 9.539 -37.938 -12.375 1 95.31 293 THR A CA 1
ATOM 2210 C C . THR A 1 293 ? 9.094 -36.5 -12.656 1 95.31 293 THR A C 1
ATOM 2212 O O . THR A 1 293 ? 9.055 -35.656 -11.75 1 95.31 293 THR A O 1
ATOM 2215 N N . ALA A 1 294 ? 8.758 -36.25 -13.875 1 95.12 294 ALA A N 1
ATOM 2216 C CA . ALA A 1 294 ? 8.297 -34.906 -14.258 1 95.12 294 ALA A CA 1
ATOM 2217 C C . ALA A 1 294 ? 6.992 -34.562 -13.547 1 95.12 294 ALA A C 1
ATOM 2219 O O . ALA A 1 294 ? 6.809 -33.438 -13.102 1 95.12 294 ALA A O 1
ATOM 2220 N N . VAL A 1 295 ? 6.098 -35.5 -13.43 1 95.75 295 VAL A N 1
ATOM 2221 C CA . VAL A 1 295 ? 4.816 -35.312 -12.766 1 95.75 295 VAL A CA 1
ATOM 2222 C C . VAL A 1 295 ? 5.043 -35 -11.281 1 95.75 295 VAL A C 1
ATOM 2224 O O . VAL A 1 295 ? 4.406 -34.125 -10.711 1 95.75 295 VAL A O 1
ATOM 2227 N N . LEU A 1 296 ? 5.953 -35.688 -10.672 1 94.56 296 LEU A N 1
ATOM 2228 C CA . LEU A 1 296 ? 6.273 -35.469 -9.266 1 94.56 296 LEU A CA 1
ATOM 2229 C C . LEU A 1 296 ? 6.848 -34.062 -9.07 1 94.56 296 LEU A C 1
ATOM 2231 O O . LEU A 1 296 ? 6.512 -33.375 -8.102 1 94.56 296 LEU A O 1
ATOM 2235 N N . SER A 1 297 ? 7.68 -33.688 -9.953 1 95.06 297 SER A N 1
ATOM 2236 C CA . SER A 1 297 ? 8.227 -32.344 -9.914 1 95.06 297 SER A CA 1
ATOM 2237 C C . SER A 1 297 ? 7.133 -31.297 -10.055 1 95.06 297 SER A C 1
ATOM 2239 O O . SER A 1 297 ? 7.137 -30.281 -9.344 1 95.06 297 SER A O 1
ATOM 2241 N N . THR A 1 298 ? 6.277 -31.562 -10.961 1 95.56 298 THR A N 1
ATOM 2242 C CA . THR A 1 298 ? 5.145 -30.656 -11.148 1 95.56 298 THR A CA 1
ATOM 2243 C C . THR A 1 298 ? 4.32 -30.531 -9.875 1 95.56 298 THR A C 1
ATOM 2245 O O . THR A 1 298 ? 3.9 -29.438 -9.5 1 95.56 298 THR A O 1
ATOM 2248 N N . LYS A 1 299 ? 4.137 -31.641 -9.25 1 95.06 299 LYS A N 1
ATOM 2249 C CA . LYS A 1 299 ? 3.383 -31.641 -8 1 95.06 299 LYS A CA 1
ATOM 2250 C C . LYS A 1 299 ? 4.062 -30.781 -6.945 1 95.06 299 LYS A C 1
ATOM 2252 O O . LYS A 1 299 ? 3.416 -29.969 -6.289 1 95.06 299 LYS A O 1
ATOM 2257 N N . GLU A 1 300 ? 5.352 -30.891 -6.785 1 95.25 300 GLU A N 1
ATOM 2258 C CA . GLU A 1 300 ? 6.117 -30.125 -5.805 1 95.25 300 GLU A CA 1
ATOM 2259 C C . GLU A 1 300 ? 6.066 -28.625 -6.113 1 95.25 300 GLU A C 1
ATOM 2261 O O . GLU A 1 300 ? 5.848 -27.812 -5.215 1 95.25 300 GLU A O 1
ATOM 2266 N N . ARG A 1 301 ? 6.238 -28.344 -7.332 1 95.12 301 ARG A N 1
ATOM 2267 C CA . ARG A 1 301 ? 6.238 -26.938 -7.734 1 95.12 301 ARG A CA 1
ATOM 2268 C C . ARG A 1 301 ? 4.852 -26.312 -7.582 1 95.12 301 ARG A C 1
ATOM 2270 O O . ARG A 1 301 ? 4.727 -25.141 -7.262 1 95.12 301 ARG A O 1
ATOM 2277 N N . THR A 1 302 ? 3.842 -27.062 -7.875 1 95.56 302 THR A N 1
ATOM 2278 C CA . THR A 1 302 ? 2.475 -26.594 -7.68 1 95.56 302 THR A CA 1
ATOM 2279 C C . THR A 1 302 ? 2.225 -26.25 -6.215 1 95.56 302 THR A C 1
ATOM 2281 O O . THR A 1 302 ? 1.637 -25.219 -5.906 1 95.56 302 THR A O 1
ATOM 2284 N N . GLU A 1 303 ? 2.742 -27.078 -5.344 1 95.19 303 GLU A N 1
ATOM 2285 C CA . GLU A 1 303 ? 2.588 -26.828 -3.918 1 95.19 303 GLU A CA 1
ATOM 2286 C C . GLU A 1 303 ? 3.348 -25.562 -3.504 1 95.19 303 GLU A C 1
ATOM 2288 O O . GLU A 1 303 ? 2.855 -24.766 -2.695 1 95.19 303 GLU A O 1
ATOM 2293 N N . GLU A 1 304 ? 4.453 -25.359 -4.02 1 95.06 304 GLU A N 1
ATOM 2294 C CA . GLU A 1 304 ? 5.227 -24.156 -3.74 1 95.06 304 GLU A CA 1
ATOM 2295 C C . GLU A 1 304 ? 4.504 -22.906 -4.227 1 95.06 304 GLU A C 1
ATOM 2297 O O . GLU A 1 304 ? 4.523 -21.859 -3.561 1 95.06 304 GLU A O 1
ATOM 2302 N N . THR A 1 305 ? 3.951 -23.016 -5.344 1 95.19 305 THR A N 1
ATOM 2303 C CA . THR A 1 305 ? 3.193 -21.906 -5.898 1 95.19 305 THR A CA 1
ATOM 2304 C C . THR A 1 305 ? 2.004 -21.562 -5.004 1 95.19 305 THR A C 1
ATOM 2306 O O . THR A 1 305 ? 1.729 -20.391 -4.746 1 95.19 305 THR A O 1
ATOM 2309 N N . LYS A 1 306 ? 1.349 -22.594 -4.602 1 94.62 306 LYS A N 1
ATOM 2310 C CA . LYS A 1 306 ? 0.232 -22.391 -3.68 1 94.62 306 LYS A CA 1
ATOM 2311 C C . LYS A 1 306 ? 0.676 -21.641 -2.426 1 94.62 306 LYS A C 1
ATOM 2313 O O . LYS A 1 306 ? -0.01 -20.734 -1.968 1 94.62 306 LYS A O 1
ATOM 2318 N N . GLN A 1 307 ? 1.81 -21.984 -1.901 1 94.56 307 GLN A N 1
ATOM 2319 C CA . GLN A 1 307 ? 2.35 -21.344 -0.709 1 94.56 307 GLN A CA 1
ATOM 2320 C C . GLN A 1 307 ? 2.691 -19.891 -0.984 1 94.56 307 GLN A C 1
ATOM 2322 O O . GLN A 1 307 ? 2.486 -19.016 -0.129 1 94.56 307 GLN A O 1
ATOM 2327 N N . ALA A 1 308 ? 3.215 -19.672 -2.137 1 93.81 308 ALA A N 1
ATOM 2328 C CA . ALA A 1 308 ? 3.533 -18.281 -2.51 1 93.81 308 ALA A CA 1
ATOM 2329 C C . ALA A 1 308 ? 2.281 -17.422 -2.525 1 93.81 308 ALA A C 1
ATOM 2331 O O . ALA A 1 308 ? 2.27 -16.328 -1.957 1 93.81 308 ALA A O 1
ATOM 2332 N N . PHE A 1 309 ? 1.22 -17.875 -3.127 1 94.5 309 PHE A N 1
ATOM 2333 C CA . PHE A 1 309 ? -0.033 -17.141 -3.164 1 94.5 309 PHE A CA 1
ATOM 2334 C C . PHE A 1 309 ? -0.583 -16.922 -1.758 1 94.5 309 PHE A C 1
ATOM 2336 O O . PHE A 1 309 ? -1.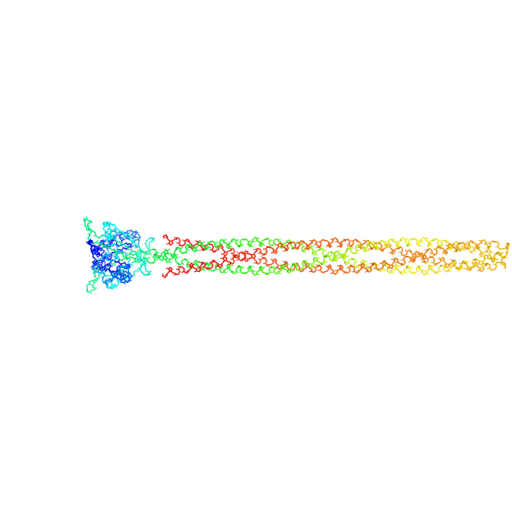092 -15.852 -1.436 1 94.5 309 PHE A O 1
ATOM 2343 N N . SER A 1 310 ? -0.472 -17.953 -0.919 1 94.25 310 SER A N 1
ATOM 2344 C CA . SER A 1 310 ? -0.945 -17.859 0.457 1 94.25 310 SER A CA 1
ATOM 2345 C C . SER A 1 310 ? -0.182 -16.781 1.222 1 94.25 310 SER A C 1
ATOM 2347 O O . SER A 1 310 ? -0.777 -16 1.972 1 94.25 310 SER A O 1
ATOM 2349 N N . THR A 1 311 ? 1.082 -16.688 1.05 1 93.94 311 THR A N 1
ATOM 2350 C CA . THR A 1 311 ? 1.915 -15.688 1.693 1 93.94 311 THR A CA 1
ATOM 2351 C C . THR A 1 311 ? 1.523 -14.289 1.229 1 93.94 311 THR A C 1
ATOM 2353 O O . THR A 1 311 ? 1.401 -13.367 2.043 1 93.94 311 THR A O 1
ATOM 2356 N N . ILE A 1 312 ? 1.299 -14.141 -0.017 1 92.81 312 ILE A N 1
ATOM 2357 C CA . ILE A 1 312 ? 0.904 -12.852 -0.571 1 92.81 312 ILE A CA 1
ATOM 2358 C C . ILE A 1 312 ? -0.453 -12.438 -0.005 1 92.81 312 ILE A C 1
ATOM 2360 O O . ILE A 1 312 ? -0.659 -11.273 0.349 1 92.81 312 ILE A O 1
ATOM 2364 N N . GLU A 1 313 ? -1.332 -13.383 0.018 1 93.06 313 GLU A N 1
ATOM 2365 C CA . GLU A 1 313 ? -2.658 -13.117 0.565 1 93.06 313 GLU A CA 1
ATOM 2366 C C . GLU A 1 313 ? -2.572 -12.609 2.002 1 93.06 313 GLU A C 1
ATOM 2368 O O . GLU A 1 313 ? -3.23 -11.633 2.363 1 93.06 313 GLU A O 1
ATOM 2373 N N . THR A 1 314 ? -1.768 -13.227 2.842 1 93.31 314 THR A N 1
ATOM 2374 C CA . THR A 1 314 ? -1.589 -12.828 4.234 1 93.31 314 THR A CA 1
ATOM 2375 C C . THR A 1 314 ? -1.008 -11.422 4.328 1 93.31 314 THR A C 1
ATOM 2377 O O . THR A 1 314 ? -1.462 -10.609 5.137 1 93.31 314 THR A O 1
ATOM 2380 N N . SER A 1 315 ? -0.032 -11.156 3.488 1 90.88 315 SER A N 1
ATOM 2381 C CA . SER A 1 315 ? 0.581 -9.828 3.461 1 90.88 315 SER A CA 1
ATOM 2382 C C . SER A 1 315 ? -0.426 -8.766 3.043 1 90.88 315 SER A C 1
ATOM 2384 O O . SER A 1 315 ? -0.429 -7.656 3.588 1 90.88 315 SER A O 1
ATOM 2386 N N . LEU A 1 316 ? -1.28 -9.039 2.117 1 89.81 316 LEU A N 1
ATOM 2387 C CA . LEU A 1 316 ? -2.271 -8.094 1.611 1 89.81 316 LEU A CA 1
ATOM 2388 C C . LEU A 1 316 ? -3.293 -7.754 2.689 1 89.81 316 LEU A C 1
ATOM 2390 O O . LEU A 1 316 ? -3.76 -6.613 2.766 1 89.81 316 LEU A O 1
ATOM 2394 N N . VAL A 1 317 ? -3.682 -8.734 3.477 1 90.56 317 VAL A N 1
ATOM 2395 C CA . VAL A 1 317 ? -4.602 -8.484 4.582 1 90.56 317 VAL A CA 1
ATOM 2396 C C . VAL A 1 317 ? -3.98 -7.492 5.559 1 90.56 317 VAL A C 1
ATOM 2398 O O . VAL A 1 317 ? -4.641 -6.543 5.992 1 90.56 317 VAL A O 1
ATOM 2401 N N . ARG A 1 318 ? -2.756 -7.641 5.84 1 89.25 318 ARG A N 1
ATOM 2402 C CA . ARG A 1 318 ? -2.037 -6.723 6.719 1 89.25 318 ARG A CA 1
ATOM 2403 C C . ARG A 1 318 ? -1.974 -5.324 6.113 1 89.25 318 ARG A C 1
ATOM 2405 O O . ARG A 1 318 ? -2.184 -4.328 6.812 1 89.25 318 ARG A O 1
ATOM 2412 N N . LEU A 1 319 ? -1.712 -5.223 4.887 1 87.5 319 LEU A N 1
ATOM 2413 C CA . LEU A 1 319 ? -1.591 -3.947 4.188 1 87.5 319 LEU A CA 1
ATOM 2414 C C . LEU A 1 319 ? -2.926 -3.211 4.168 1 87.5 319 LEU A C 1
ATOM 2416 O O . LEU A 1 319 ? -2.969 -1.986 4.312 1 87.5 319 LEU A O 1
ATOM 2420 N N . THR A 1 320 ? -3.957 -3.955 3.951 1 87.56 320 THR A N 1
ATOM 2421 C CA . THR A 1 320 ? -5.285 -3.35 3.967 1 87.56 320 THR A CA 1
ATOM 2422 C C . THR A 1 320 ? -5.578 -2.729 5.328 1 87.56 320 THR A C 1
ATOM 2424 O O . THR A 1 320 ? -6.094 -1.61 5.41 1 87.56 320 THR A O 1
ATOM 2427 N N . THR A 1 321 ? -5.219 -3.398 6.395 1 88.31 321 THR A N 1
ATOM 2428 C CA . THR A 1 321 ? -5.41 -2.887 7.746 1 88.31 321 THR A CA 1
ATOM 2429 C C . THR A 1 321 ? -4.582 -1.625 7.973 1 88.31 321 THR A C 1
ATOM 2431 O O . THR A 1 321 ? -5.082 -0.639 8.516 1 88.31 321 THR A O 1
ATOM 2434 N N . LEU A 1 322 ? -3.363 -1.654 7.523 1 82.62 322 LEU A N 1
ATOM 2435 C CA . LEU A 1 322 ? -2.477 -0.506 7.664 1 82.62 322 LEU A CA 1
ATOM 2436 C C . LEU A 1 322 ? -3.012 0.693 6.887 1 82.62 322 LEU A C 1
ATOM 2438 O O . LEU A 1 322 ? -2.941 1.828 7.363 1 82.62 322 LEU A O 1
ATOM 2442 N N . SER A 1 323 ? -3.5 0.508 5.73 1 85.94 323 SER A N 1
ATOM 2443 C CA . SER A 1 323 ? -4.07 1.577 4.918 1 85.94 323 SER A CA 1
ATOM 2444 C C . SER A 1 323 ? -5.273 2.215 5.605 1 85.94 323 SER A C 1
ATOM 2446 O O . SER A 1 323 ? -5.453 3.434 5.551 1 85.94 323 SER A O 1
ATOM 2448 N N . GLU A 1 324 ? -6.059 1.353 6.27 1 86.31 324 GLU A N 1
ATOM 2449 C CA . GLU A 1 324 ? -7.203 1.874 7.016 1 86.31 324 GLU A CA 1
ATOM 2450 C C . GLU A 1 324 ? -6.75 2.727 8.195 1 86.31 324 GLU A C 1
ATOM 2452 O O . GLU A 1 324 ? -7.367 3.748 8.5 1 86.31 324 GLU A O 1
ATOM 2457 N N . GLU A 1 325 ? -5.703 2.35 8.82 1 84.06 325 GLU A N 1
ATOM 2458 C CA . GLU A 1 325 ? -5.141 3.125 9.922 1 84.06 325 GLU A CA 1
ATOM 2459 C C . GLU A 1 325 ? -4.629 4.48 9.438 1 84.06 325 GLU A C 1
ATOM 2461 O O . GLU A 1 325 ? -4.863 5.504 10.078 1 84.06 325 GLU A O 1
ATOM 2466 N N . ILE A 1 326 ? -3.961 4.484 8.328 1 81.81 326 ILE A N 1
ATOM 2467 C CA . ILE A 1 326 ? -3.461 5.73 7.758 1 81.81 326 ILE A CA 1
ATOM 2468 C C . ILE A 1 326 ? -4.633 6.641 7.398 1 81.81 326 ILE A C 1
ATOM 2470 O O . ILE A 1 326 ? -4.59 7.848 7.645 1 81.81 326 ILE A O 1
ATOM 2474 N N . ARG A 1 327 ? -5.652 6.055 6.844 1 84.5 327 ARG A N 1
ATOM 2475 C CA . ARG A 1 327 ? -6.844 6.82 6.488 1 84.5 327 ARG A CA 1
ATOM 2476 C C . ARG A 1 327 ? -7.449 7.488 7.715 1 84.5 327 ARG A C 1
ATOM 2478 O O . ARG A 1 327 ? -7.84 8.656 7.668 1 84.5 327 ARG A O 1
ATOM 2485 N N . SER A 1 328 ? -7.523 6.789 8.805 1 87.12 328 SER A N 1
ATOM 2486 C CA . SER A 1 328 ? -8.047 7.332 10.055 1 87.12 328 SER A CA 1
ATOM 2487 C C . SER A 1 328 ? -7.18 8.477 10.562 1 87.12 328 SER A C 1
ATOM 2489 O O . SER A 1 328 ? -7.695 9.516 10.977 1 87.12 328 SER A O 1
ATOM 2491 N N . GLN A 1 329 ? -5.902 8.25 10.453 1 78.56 329 GLN A N 1
ATOM 2492 C CA . GLN A 1 329 ? -4.965 9.289 10.883 1 78.56 329 GLN A CA 1
ATOM 2493 C C . GLN A 1 329 ? -5.078 10.523 10 1 78.56 329 GLN A C 1
ATOM 2495 O O . GLN A 1 329 ? -4.98 11.656 10.492 1 78.56 329 GLN A O 1
ATOM 2500 N N . MET A 1 330 ? -5.297 10.391 8.773 1 77.88 330 MET A N 1
ATOM 2501 C CA . MET A 1 330 ? -5.457 11.5 7.84 1 77.88 330 MET A CA 1
ATOM 2502 C C . MET A 1 330 ? -6.715 12.297 8.148 1 77.88 330 MET A C 1
ATOM 2504 O O . MET A 1 330 ? -6.719 13.531 8.055 1 77.88 330 MET A O 1
ATOM 2508 N N . ASN A 1 331 ? -7.754 11.578 8.508 1 83.75 331 ASN A N 1
ATOM 2509 C CA . ASN A 1 331 ? -8.984 12.258 8.898 1 83.75 331 ASN A CA 1
ATOM 2510 C C . ASN A 1 331 ? -8.789 13.125 10.141 1 83.75 331 ASN A C 1
ATOM 2512 O O . ASN A 1 331 ? -9.273 14.258 10.195 1 83.75 331 ASN A O 1
ATOM 2516 N N . LEU A 1 332 ? -8.07 12.633 11.078 1 79.25 332 LEU A N 1
ATOM 2517 C CA . LEU A 1 332 ? -7.754 13.391 12.281 1 79.25 332 LEU A CA 1
ATOM 2518 C C . LEU A 1 332 ? -6.914 14.617 11.945 1 79.25 332 LEU A C 1
ATOM 2520 O O . LEU A 1 332 ? -7.172 15.711 12.453 1 79.25 332 LEU A O 1
ATOM 2524 N N . SER A 1 333 ? -5.969 14.469 11.023 1 75.56 333 SER A N 1
ATOM 2525 C CA . SER A 1 333 ? -5.098 15.562 10.594 1 75.56 333 SER A CA 1
ATOM 2526 C C . SER A 1 333 ? -5.887 16.641 9.859 1 75.56 333 SER A C 1
ATOM 2528 O O . SER A 1 333 ? -5.668 17.828 10.078 1 75.56 333 SER A O 1
ATOM 2530 N N . SER A 1 334 ? -6.758 16.172 9 1 79.56 334 SER A N 1
ATOM 2531 C CA . SER A 1 334 ? -7.609 17.125 8.281 1 79.56 334 SER A CA 1
ATOM 2532 C C . SER A 1 334 ? -8.453 17.953 9.242 1 79.56 334 SER A C 1
ATOM 2534 O O . SER A 1 334 ? -8.594 19.156 9.07 1 79.56 334 SER A O 1
ATOM 2536 N N . GLY A 1 335 ? -9.023 17.281 10.266 1 81.69 335 GLY A N 1
ATOM 2537 C CA . GLY A 1 335 ? -9.773 18 11.289 1 81.69 335 GLY A CA 1
ATOM 2538 C C . GLY A 1 335 ? -8.938 19 12.062 1 81.69 335 GLY A C 1
ATOM 2539 O O . GLY A 1 335 ? -9.383 20.125 12.305 1 81.69 335 GLY A O 1
ATOM 2540 N N . ALA A 1 336 ? -7.719 18.562 12.375 1 74.56 336 ALA A N 1
ATOM 2541 C CA . ALA A 1 336 ? -6.809 19.422 13.109 1 74.56 336 ALA A CA 1
ATOM 2542 C C . ALA A 1 336 ? -6.41 20.641 12.266 1 74.56 336 ALA A C 1
ATOM 2544 O O . ALA A 1 336 ? -6.316 21.75 12.781 1 74.56 336 ALA A O 1
ATOM 2545 N N . VAL A 1 337 ? -6.23 20.484 11.008 1 77.81 337 VAL A N 1
ATOM 2546 C CA . VAL A 1 337 ? -5.883 21.578 10.094 1 77.81 337 VAL A CA 1
ATOM 2547 C C . VAL A 1 337 ? -7.047 22.562 9.992 1 77.81 337 VAL A C 1
ATOM 2549 O O . VAL A 1 337 ? -6.84 23.781 10.016 1 77.81 337 VAL A O 1
ATOM 2552 N N . GLY A 1 338 ? -8.258 21.969 9.883 1 80.5 338 GLY A N 1
ATOM 2553 C CA . GLY A 1 338 ? -9.43 22.844 9.867 1 80.5 338 GLY A CA 1
ATOM 2554 C C . GLY A 1 338 ? -9.562 23.688 11.117 1 80.5 338 GLY A C 1
ATOM 2555 O O . GLY A 1 338 ? -9.828 24.891 11.031 1 80.5 338 GLY A O 1
ATOM 2556 N N . LYS A 1 339 ? -9.391 23.109 12.281 1 78.25 339 LYS A N 1
ATOM 2557 C CA . LYS A 1 339 ? -9.445 23.844 13.547 1 78.25 339 LYS A CA 1
ATOM 2558 C C . LYS A 1 339 ? -8.367 24.922 13.609 1 78.25 339 LYS A C 1
ATOM 2560 O O . LYS A 1 339 ? -8.625 26.031 14.086 1 78.25 339 LYS A O 1
ATOM 2565 N N . MET A 1 340 ? -7.191 24.641 13.117 1 73.38 340 MET A N 1
ATOM 2566 C CA . MET A 1 340 ? -6.086 25.594 13.109 1 73.38 340 MET A CA 1
ATOM 2567 C C . MET A 1 340 ? -6.41 26.797 12.227 1 73.38 340 MET A C 1
ATOM 2569 O O . MET A 1 340 ? -6.102 27.938 12.578 1 73.38 340 MET A O 1
ATOM 2573 N N . ASP A 1 341 ? -7.027 26.547 11.164 1 76.94 341 ASP A N 1
ATOM 2574 C CA . ASP A 1 341 ? -7.43 27.609 10.25 1 76.94 341 ASP A CA 1
ATOM 2575 C C . ASP A 1 341 ? -8.398 28.578 10.93 1 76.94 341 ASP A C 1
ATOM 2577 O O . ASP A 1 341 ? -8.242 29.797 10.812 1 76.94 341 ASP A O 1
ATOM 2581 N N . ALA A 1 342 ? -9.352 28 11.602 1 78.56 342 ALA A N 1
ATOM 2582 C CA . ALA A 1 342 ? -10.336 28.828 12.305 1 78.56 342 ALA A CA 1
ATOM 2583 C C . ALA A 1 342 ? -9.664 29.672 13.391 1 78.56 342 ALA A C 1
ATOM 2585 O O . ALA A 1 342 ? -9.977 30.859 13.539 1 78.56 342 ALA A O 1
ATOM 2586 N N . LEU A 1 343 ? -8.695 29.094 14.062 1 71.94 343 LEU A N 1
ATOM 2587 C CA . LEU A 1 343 ? -8.016 29.766 15.164 1 71.94 343 LEU A CA 1
ATOM 2588 C C . LEU A 1 343 ? -7.121 30.891 14.648 1 71.94 343 LEU A C 1
ATOM 2590 O O . LEU A 1 343 ? -7.055 31.969 15.25 1 71.94 343 LEU A O 1
ATOM 2594 N N . VAL A 1 344 ? -6.473 30.719 13.555 1 72.62 344 VAL A N 1
ATOM 2595 C CA . VAL A 1 344 ? -5.633 31.734 12.938 1 72.62 344 VAL A CA 1
ATOM 2596 C C . VAL A 1 344 ? -6.496 32.906 12.477 1 72.62 344 VAL A C 1
ATOM 2598 O O . VAL A 1 344 ? -6.148 34.062 12.695 1 72.62 344 VAL A O 1
ATOM 2601 N N . GLY A 1 345 ? -7.613 32.562 11.805 1 72.94 345 GLY A N 1
ATOM 2602 C CA . GLY A 1 345 ? -8.555 33.594 11.398 1 72.94 345 GLY A CA 1
ATOM 2603 C C . GLY A 1 345 ? -9.039 34.438 12.562 1 72.94 345 GLY A C 1
ATOM 2604 O O . GLY A 1 345 ? -9.078 35.656 12.461 1 72.94 345 GLY A O 1
ATOM 2605 N N . GLU A 1 346 ? -9.359 33.812 13.656 1 72.12 346 GLU A N 1
ATOM 2606 C CA . GLU A 1 346 ? -9.82 34.5 14.852 1 72.12 346 GLU A CA 1
ATOM 2607 C C . GLU A 1 346 ? -8.719 35.406 15.43 1 72.12 346 GLU A C 1
ATOM 2609 O O . GLU A 1 346 ? -8.969 36.531 15.836 1 72.12 346 GLU A O 1
ATOM 2614 N N . THR A 1 347 ? -7.508 34.875 15.461 1 67.25 347 THR A N 1
ATOM 2615 C CA . THR A 1 347 ? -6.367 35.625 15.984 1 67.25 347 THR A CA 1
ATOM 2616 C C . THR A 1 347 ? -6.105 36.844 15.141 1 67.25 347 THR A C 1
ATOM 2618 O O . THR A 1 347 ? -5.883 37.938 15.68 1 67.25 347 THR A O 1
ATOM 2621 N N . LEU A 1 348 ? -6.191 36.781 13.836 1 67.19 348 LEU A N 1
ATOM 2622 C CA . LEU A 1 348 ? -5.984 37.906 12.945 1 67.19 348 LEU A CA 1
ATOM 2623 C C . LEU A 1 348 ? -7.078 38.938 13.117 1 67.19 348 LEU A C 1
ATOM 2625 O O . LEU A 1 348 ? -6.805 40.156 13.125 1 67.19 348 LEU A O 1
ATOM 2629 N N . ARG A 1 349 ? -8.312 38.5 13.266 1 74.06 349 ARG A N 1
ATOM 2630 C CA . ARG A 1 349 ? -9.422 39.406 13.484 1 74.06 349 ARG A CA 1
ATOM 2631 C C . ARG A 1 349 ? -9.25 40.156 14.805 1 74.06 349 ARG A C 1
ATOM 2633 O O . ARG A 1 349 ? -9.531 41.375 14.883 1 74.06 349 ARG A O 1
ATOM 2640 N N . SER A 1 350 ? -8.797 39.438 15.805 1 67.12 350 SER A N 1
ATOM 2641 C CA . SER A 1 350 ? -8.555 40.062 17.109 1 67.12 350 SER A CA 1
ATOM 2642 C C . SER A 1 350 ? -7.492 41.156 17 1 67.12 350 SER A C 1
ATOM 2644 O O . SER A 1 350 ? -7.633 42.219 17.609 1 67.12 350 SER A O 1
ATOM 2646 N N . TYR A 1 351 ? -6.531 40.906 16.141 1 61.41 351 TYR A N 1
ATOM 2647 C CA . TYR A 1 351 ? -5.477 41.906 15.93 1 61.41 351 TYR A CA 1
ATOM 2648 C C . TYR A 1 351 ? -6.012 43.125 15.188 1 61.41 351 TYR A C 1
ATOM 2650 O O . TYR A 1 351 ? -5.66 44.25 15.516 1 61.41 351 TYR A O 1
ATOM 2658 N N . GLU A 1 352 ? -6.801 42.844 14.219 1 65.5 352 GLU A N 1
ATOM 2659 C CA . GLU A 1 352 ? -7.398 43.938 13.469 1 65.5 352 GLU A CA 1
ATOM 2660 C C . GLU A 1 352 ? -8.25 44.844 14.367 1 65.5 352 GLU A C 1
ATOM 2662 O O . GLU A 1 352 ? -8.242 46.062 14.227 1 65.5 352 GLU A O 1
ATOM 2667 N N . ASN A 1 353 ? -8.906 44.25 15.289 1 64.31 353 ASN A N 1
ATOM 2668 C CA . ASN A 1 353 ? -9.758 44.969 16.219 1 64.31 353 ASN A CA 1
ATOM 2669 C C . ASN A 1 353 ? -8.938 45.812 17.188 1 64.31 353 ASN A C 1
ATOM 2671 O O . ASN A 1 353 ? -9.375 46.875 17.625 1 64.31 353 ASN A O 1
ATOM 2675 N N . LEU A 1 354 ? -7.797 45.281 17.453 1 59.47 354 LEU A N 1
ATOM 2676 C CA . LEU A 1 354 ? -6.914 46.031 18.328 1 59.47 354 LEU A CA 1
ATOM 2677 C C . LEU A 1 354 ? -6.391 47.312 17.641 1 59.47 354 LEU A C 1
ATOM 2679 O O . LEU A 1 354 ? -6.129 48.312 18.297 1 59.47 354 LEU A O 1
ATOM 2683 N N . LEU A 1 355 ? -6.227 47.156 16.328 1 56.62 355 LEU A N 1
ATOM 2684 C CA . LEU A 1 355 ? -5.73 48.281 15.57 1 56.62 355 LEU A CA 1
ATOM 2685 C C . LEU A 1 355 ? -6.828 49.344 15.367 1 56.62 355 LEU A C 1
ATOM 2687 O O . LEU A 1 355 ? -6.543 50.531 15.172 1 56.62 355 LEU A O 1
ATOM 2691 N N . ARG A 1 356 ? -8.062 49 15.461 1 55.19 356 ARG A N 1
ATOM 2692 C CA . ARG A 1 356 ? -9.133 49.969 15.352 1 55.19 356 ARG A CA 1
ATOM 2693 C C . ARG A 1 356 ? -9.406 50.625 16.703 1 55.19 356 ARG A C 1
ATOM 2695 O O . ARG A 1 356 ? -9.266 50 17.75 1 55.19 356 ARG A O 1
ATOM 2702 N N . MET B 1 1 ? -4.23 81.875 32.594 1 50.19 1 MET B N 1
ATOM 2703 C CA . MET B 1 1 ? -3.133 81.125 32 1 50.19 1 MET B CA 1
ATOM 2704 C C . MET B 1 1 ? -3.26 79.625 32.344 1 50.19 1 MET B C 1
ATOM 2706 O O . MET B 1 1 ? -3.197 78.75 31.438 1 50.19 1 MET B O 1
ATOM 2710 N N . VAL B 1 2 ? -3.539 79.375 33.562 1 54.41 2 VAL B N 1
ATOM 2711 C CA . VAL B 1 2 ? -3.498 78 34.062 1 54.41 2 VAL B CA 1
ATOM 2712 C C . VAL B 1 2 ? -4.695 77.25 33.5 1 54.41 2 VAL B C 1
ATOM 2714 O O . VAL B 1 2 ? -4.539 76.125 33 1 54.41 2 VAL B O 1
ATOM 2717 N N . PHE B 1 3 ? -5.789 77.875 33.531 1 54.41 3 PHE B N 1
ATOM 2718 C CA . PHE B 1 3 ? -6.996 77.188 33.094 1 54.41 3 PHE B CA 1
ATOM 2719 C C . PHE B 1 3 ? -6.949 76.875 31.578 1 54.41 3 PHE B C 1
ATOM 2721 O O . PHE B 1 3 ? -7.434 75.875 31.125 1 54.41 3 PHE B O 1
ATOM 2728 N N . THR B 1 4 ? -6.328 77.75 30.906 1 56.66 4 THR B N 1
ATOM 2729 C CA . THR B 1 4 ? -6.156 77.562 29.469 1 56.66 4 THR B CA 1
ATOM 2730 C C . THR B 1 4 ? -5.242 76.375 29.219 1 56.66 4 THR B C 1
ATOM 2732 O O . THR B 1 4 ? -5.473 75.562 28.281 1 56.66 4 THR B O 1
ATOM 2735 N N . THR B 1 5 ? -4.273 76.25 30.109 1 57.88 5 THR B N 1
ATOM 2736 C CA . THR B 1 5 ? -3.357 75.125 29.969 1 57.88 5 THR B CA 1
ATOM 2737 C C . THR B 1 5 ? -4.086 73.812 30.203 1 57.88 5 THR B C 1
ATOM 2739 O O . THR B 1 5 ? -3.912 72.875 29.438 1 57.88 5 THR B O 1
ATOM 2742 N N . LEU B 1 6 ? -4.875 73.75 31.156 1 60.81 6 LEU B N 1
ATOM 2743 C CA . LEU B 1 6 ? -5.609 72.562 31.5 1 60.81 6 LEU B CA 1
ATOM 2744 C C . LEU B 1 6 ? -6.594 72.188 30.391 1 60.81 6 LEU B C 1
ATOM 2746 O O . LEU B 1 6 ? -6.828 71 30.141 1 60.81 6 LEU B O 1
ATOM 2750 N N . ASN B 1 7 ? -7.113 73.188 29.75 1 56.81 7 ASN B N 1
ATOM 2751 C CA . ASN B 1 7 ? -8.078 72.938 28.672 1 56.81 7 ASN B CA 1
ATOM 2752 C C . ASN B 1 7 ? -7.402 72.375 27.438 1 56.81 7 ASN B C 1
ATOM 2754 O O . ASN B 1 7 ? -8.047 71.688 26.641 1 56.81 7 ASN B O 1
ATOM 2758 N N . ARG B 1 8 ? -6.164 72.562 27.391 1 58.91 8 ARG B N 1
ATOM 2759 C CA . ARG B 1 8 ? -5.516 72.188 26.141 1 58.91 8 ARG B CA 1
ATOM 2760 C C . ARG B 1 8 ? -4.719 70.875 26.328 1 58.91 8 ARG B C 1
ATOM 2762 O O . ARG B 1 8 ? -4.062 70.438 25.391 1 58.91 8 ARG B O 1
ATOM 2769 N N . LEU B 1 9 ? -4.832 70.375 27.594 1 64.12 9 LEU B N 1
ATOM 2770 C CA . LEU B 1 9 ? -4.176 69.125 27.797 1 64.12 9 LEU B CA 1
ATOM 2771 C C . LEU B 1 9 ? -4.922 68 27.062 1 64.12 9 LEU B C 1
ATOM 2773 O O . LEU B 1 9 ? -6.121 67.812 27.281 1 64.12 9 LEU B O 1
ATOM 2777 N N . PRO B 1 10 ? -4.398 67.438 26.078 1 62.53 10 PRO B N 1
ATOM 2778 C CA . PRO B 1 10 ? -5.121 66.438 25.266 1 62.53 10 PRO B CA 1
ATOM 2779 C C . PRO B 1 10 ? -5.465 65.188 26.047 1 62.53 10 PRO B C 1
ATOM 2781 O O . PRO B 1 10 ? -4.621 64.625 26.781 1 62.53 10 PRO B O 1
ATOM 2784 N N . GLY B 1 11 ? -6.805 64.875 26.016 1 66.94 11 GLY B N 1
ATOM 2785 C CA . GLY B 1 11 ? -7.285 63.562 26.391 1 66.94 11 GLY B CA 1
ATOM 2786 C C . GLY B 1 11 ? -7.562 63.438 27.875 1 66.94 11 GLY B C 1
ATOM 2787 O O . GLY B 1 11 ? -7.879 62.344 28.359 1 66.94 11 GLY B O 1
ATOM 2788 N N . LEU B 1 12 ? -7.332 64.562 28.594 1 77.5 12 LEU B N 1
ATOM 2789 C CA . LEU B 1 12 ? -7.594 64.438 30.031 1 77.5 12 LEU B CA 1
ATOM 2790 C C . LEU B 1 12 ? -8.773 65.312 30.422 1 77.5 12 LEU B C 1
ATOM 2792 O O . LEU B 1 12 ? -8.812 66.5 30.062 1 77.5 12 LEU B O 1
ATOM 2796 N N . GLY B 1 13 ? -9.773 64.75 30.922 1 82.44 13 GLY B N 1
ATOM 2797 C CA . GLY B 1 13 ? -10.805 65.5 31.609 1 82.44 13 GLY B CA 1
ATOM 2798 C C . GLY B 1 13 ? -10.422 65.875 33.031 1 82.44 13 GLY B C 1
ATOM 2799 O O . GLY B 1 13 ? -10.047 65.062 33.812 1 82.44 13 GLY B O 1
ATOM 2800 N N . VAL B 1 14 ? -10.43 67.188 33.281 1 83.75 14 VAL B N 1
ATOM 2801 C CA . VAL B 1 14 ? -10.047 67.688 34.594 1 83.75 14 VAL B CA 1
ATOM 2802 C C . VAL B 1 14 ? -11.195 68.5 35.219 1 83.75 14 VAL B C 1
ATOM 2804 O O . VAL B 1 14 ? -11.789 69.312 34.562 1 83.75 14 VAL B O 1
ATOM 2807 N N . ALA B 1 15 ? -11.531 68.125 36.406 1 88.56 15 ALA B N 1
ATOM 2808 C CA . ALA B 1 15 ? -12.5 68.938 37.188 1 88.56 15 ALA B CA 1
ATOM 2809 C C . ALA B 1 15 ? -11.922 69.25 38.562 1 88.56 15 ALA B C 1
ATOM 2811 O O . ALA B 1 15 ? -11.227 68.5 39.188 1 88.56 15 ALA B O 1
ATOM 2812 N N . ILE B 1 16 ? -12.188 70.5 38.969 1 87.88 16 ILE B N 1
ATOM 2813 C CA . ILE B 1 16 ? -11.75 71 40.281 1 87.88 16 ILE B CA 1
ATOM 2814 C C . ILE B 1 16 ? -12.969 71.375 41.125 1 87.88 16 ILE B C 1
ATOM 2816 O O . ILE B 1 16 ? -13.836 72.125 40.688 1 87.88 16 ILE B O 1
ATOM 2820 N N . ALA B 1 17 ? -12.984 70.812 42.281 1 92.06 17 ALA B N 1
ATOM 2821 C CA . ALA B 1 17 ? -14.086 71.062 43.188 1 92.06 17 ALA B CA 1
ATOM 2822 C C . ALA B 1 17 ? -13.594 71.75 44.469 1 92.06 17 ALA B C 1
ATOM 2824 O O . ALA B 1 17 ? -12.438 71.562 44.875 1 92.06 17 ALA B O 1
ATOM 2825 N N . GLU B 1 18 ? -14.516 72.438 45.094 1 92.69 18 GLU B N 1
ATOM 2826 C CA . GLU B 1 18 ? -14.211 73.125 46.344 1 92.69 18 GLU B CA 1
ATOM 2827 C C . GLU B 1 18 ? -13.953 72.125 47.469 1 92.69 18 GLU B C 1
ATOM 2829 O O . GLU B 1 18 ? -14.422 70.938 47.406 1 92.69 18 GLU B O 1
ATOM 2834 N N . ALA B 1 19 ? -13.266 72.562 48.469 1 91.56 19 ALA B N 1
ATOM 2835 C CA . ALA B 1 19 ? -12.883 71.688 49.562 1 91.56 19 ALA B CA 1
ATOM 2836 C C . ALA B 1 19 ? -14.031 71.5 50.562 1 91.56 19 ALA B C 1
ATOM 2838 O O . ALA B 1 19 ? -14.047 70.5 51.344 1 91.56 19 ALA B O 1
ATOM 2839 N N . GLU B 1 20 ? -15.008 72.375 50.5 1 91.69 20 GLU B N 1
ATOM 2840 C CA . GLU B 1 20 ? -16.125 72.25 51.438 1 91.69 20 GLU B CA 1
ATOM 2841 C C . GLU B 1 20 ? -16.969 71.062 51.188 1 91.69 20 GLU B C 1
ATOM 2843 O O . GLU B 1 20 ? -17.594 70.875 50.125 1 91.69 20 GLU B O 1
ATOM 2848 N N . MET B 1 21 ? -17.094 70.125 52 1 90.38 21 MET B N 1
ATOM 2849 C CA . MET B 1 21 ? -17.703 68.812 51.844 1 90.38 21 MET B CA 1
ATOM 2850 C C . MET B 1 21 ? -19.219 68.938 51.844 1 90.38 21 MET B C 1
ATOM 2852 O O . MET B 1 21 ? -19.906 68.125 51.219 1 90.38 21 MET B O 1
ATOM 2856 N N . GLY B 1 22 ? -19.688 69.812 52.562 1 88.31 22 GLY B N 1
ATOM 2857 C CA . GLY B 1 22 ? -21.125 70 52.656 1 88.31 22 GLY B CA 1
ATOM 2858 C C . GLY B 1 22 ? -21.812 68.75 53.25 1 88.31 22 GLY B C 1
ATOM 2859 O O . GLY B 1 22 ? -21.203 68 54 1 88.31 22 GLY B O 1
ATOM 2860 N N . SER B 1 23 ? -23.203 68.75 53.219 1 88.69 23 SER B N 1
ATOM 2861 C CA . SER B 1 23 ? -24.031 67.688 53.719 1 88.69 23 SER B CA 1
ATOM 2862 C C . SER B 1 23 ? -25.031 67.25 52.656 1 88.69 23 SER B C 1
ATOM 2864 O O . SER B 1 23 ? -25.453 68 51.812 1 88.69 23 SER B O 1
ATOM 2866 N N . GLY B 1 24 ? -25.391 65.812 52.719 1 85.69 24 GLY B N 1
ATOM 2867 C CA . GLY B 1 24 ? -26.297 65.312 51.719 1 85.69 24 GLY B CA 1
ATOM 2868 C C . GLY B 1 24 ? -25.719 65.312 50.312 1 85.69 24 GLY B C 1
ATOM 2869 O O . GLY B 1 24 ? -24.609 64.812 50.062 1 85.69 24 GLY B O 1
ATOM 2870 N N . ARG B 1 25 ? -26.484 65.938 49.375 1 87.94 25 ARG B N 1
ATOM 2871 C CA . ARG B 1 25 ? -26.031 66 48 1 87.94 25 ARG B CA 1
ATOM 2872 C C . ARG B 1 25 ? -25.422 67.375 47.688 1 87.94 25 ARG B C 1
ATOM 2874 O O . ARG B 1 25 ? -25.297 67.75 46.5 1 87.94 25 ARG B O 1
ATOM 2881 N N . GLU B 1 26 ? -25.047 68 48.781 1 88.44 26 GLU B N 1
ATOM 2882 C CA . GLU B 1 26 ? -24.422 69.312 48.625 1 88.44 26 GLU B CA 1
ATOM 2883 C C . GLU B 1 26 ? -22.953 69.25 49.062 1 88.44 26 GLU B C 1
ATOM 2885 O O . GLU B 1 26 ? -22.531 68.312 49.75 1 88.44 26 GLU B O 1
ATOM 2890 N N . GLY B 1 27 ? -22.203 70.25 48.562 1 91.19 27 GLY B N 1
ATOM 2891 C CA . GLY B 1 27 ? -20.781 70.312 48.875 1 91.19 27 GLY B CA 1
ATOM 2892 C C . GLY B 1 27 ? -19.891 69.875 47.719 1 91.19 27 GLY B C 1
ATOM 2893 O O . GLY B 1 27 ? -20.375 69.438 46.688 1 91.19 27 GLY B O 1
ATOM 2894 N N . ASN B 1 28 ? -18.641 70.312 47.906 1 92 28 ASN B N 1
ATOM 2895 C CA . ASN B 1 28 ? -17.656 70.062 46.875 1 92 28 ASN B CA 1
ATOM 2896 C C . ASN B 1 28 ? -18.156 70.5 45.5 1 92 28 ASN B C 1
ATOM 2898 O O . ASN B 1 28 ? -18.141 69.75 44.531 1 92 28 ASN B O 1
ATOM 2902 N N . THR B 1 29 ? -18.516 71.688 45.469 1 93 29 THR B N 1
ATOM 2903 C CA . THR B 1 29 ? -19.047 72.25 44.25 1 93 29 THR B CA 1
ATOM 2904 C C . THR B 1 29 ? -17.953 72.375 43.188 1 93 29 THR B C 1
ATOM 2906 O O . THR B 1 29 ? -16.859 72.875 43.5 1 93 29 THR B O 1
ATOM 2909 N N . ILE B 1 30 ? -18.281 72 42.031 1 92.62 30 ILE B N 1
ATOM 2910 C CA . ILE B 1 30 ? -17.328 72.062 40.906 1 92.62 30 ILE B CA 1
ATOM 2911 C C . ILE B 1 30 ? -17.109 73.5 40.5 1 92.62 30 ILE B C 1
ATOM 2913 O O . ILE B 1 30 ? -18.047 74.125 40.031 1 92.62 30 ILE B O 1
ATOM 2917 N N . LEU B 1 31 ? -15.859 73.875 40.625 1 89 31 LEU B N 1
ATOM 2918 C CA . LEU B 1 31 ? -15.477 75.25 40.281 1 89 31 LEU B CA 1
ATOM 2919 C C . LEU B 1 31 ? -15.031 75.312 38.844 1 89 31 LEU B C 1
ATOM 2921 O O . LEU B 1 31 ? -15.188 76.375 38.219 1 89 31 LEU B O 1
ATOM 2925 N N . TYR B 1 32 ? -14.438 74.188 38.406 1 84.81 32 TYR B N 1
ATOM 2926 C CA . TYR B 1 32 ? -13.859 74.25 37.062 1 84.81 32 TYR B CA 1
ATOM 2927 C C . TYR B 1 32 ? -13.922 72.812 36.438 1 84.81 32 TYR B C 1
ATOM 2929 O O . TYR B 1 32 ? -13.758 71.812 37.125 1 84.81 32 TYR B O 1
ATOM 2937 N N . ALA B 1 33 ? -14.281 72.812 35.281 1 86.69 33 ALA B N 1
ATOM 2938 C CA . ALA B 1 33 ? -14.195 71.625 34.406 1 86.69 33 ALA B CA 1
ATOM 2939 C C . ALA B 1 33 ? -13.719 72 33 1 86.69 33 ALA B C 1
ATOM 2941 O O . ALA B 1 33 ? -14.242 72.938 32.406 1 86.69 33 ALA B O 1
ATOM 2942 N N . ASN B 1 34 ? -12.656 71.312 32.562 1 81.94 34 ASN B N 1
ATOM 2943 C CA . ASN B 1 34 ? -12.188 71.625 31.219 1 81.94 34 ASN B CA 1
ATOM 2944 C C . ASN B 1 34 ? -13.117 71.062 30.156 1 81.94 34 ASN B C 1
ATOM 2946 O O . ASN B 1 34 ? -14.125 70.375 30.469 1 81.94 34 ASN B O 1
ATOM 2950 N N . ASP B 1 35 ? -12.852 71.312 28.922 1 80.31 35 ASP B N 1
ATOM 2951 C CA . ASP B 1 35 ? -13.719 70.938 27.797 1 80.31 35 ASP B CA 1
ATOM 2952 C C . ASP B 1 35 ? -13.852 69.438 27.688 1 80.31 35 ASP B C 1
ATOM 2954 O O . ASP B 1 35 ? -14.945 68.938 27.453 1 80.31 35 ASP B O 1
ATOM 2958 N N . THR B 1 36 ? -12.75 68.812 27.922 1 81.44 36 THR B N 1
ATOM 2959 C CA . THR B 1 36 ? -12.766 67.375 27.812 1 81.44 36 THR B CA 1
ATOM 2960 C C . THR B 1 36 ? -13.688 66.75 28.875 1 81.44 36 THR B C 1
ATOM 2962 O O . THR B 1 36 ? -14.477 65.875 28.578 1 81.44 36 THR B O 1
ATOM 2965 N N . MET B 1 37 ? -13.57 67.312 30.094 1 85.25 37 MET B N 1
ATOM 2966 C CA . MET B 1 37 ? -14.43 66.812 31.172 1 85.25 37 MET B CA 1
ATOM 2967 C C . MET B 1 37 ? -15.891 67.125 30.875 1 85.25 37 MET B C 1
ATOM 2969 O O . MET B 1 37 ? -16.75 66.25 31.078 1 85.25 37 MET B O 1
ATOM 2973 N N . THR B 1 38 ? -16.156 68.25 30.391 1 86.69 38 THR B N 1
ATOM 2974 C CA . THR B 1 38 ? -17.531 68.625 30.062 1 86.69 38 THR B CA 1
ATOM 2975 C C . THR B 1 38 ? -18.094 67.75 28.969 1 86.69 38 THR B C 1
ATOM 2977 O O . THR B 1 38 ? -19.25 67.312 29.031 1 86.69 38 THR B O 1
ATOM 2980 N N . SER B 1 39 ? -17.281 67.5 28 1 85.38 39 SER B N 1
ATOM 2981 C CA . SER B 1 39 ? -17.703 66.625 26.906 1 85.38 39 SER B CA 1
ATOM 2982 C C . SER B 1 39 ? -18 65.25 27.391 1 85.38 39 SER B C 1
ATOM 2984 O O . SER B 1 39 ? -19 64.625 27 1 85.38 39 SER B O 1
ATOM 2986 N N . LEU B 1 40 ? -17.156 64.75 28.234 1 84.12 40 LEU B N 1
ATOM 2987 C CA . LEU B 1 40 ? -17.375 63.438 28.797 1 84.12 40 LEU B CA 1
ATOM 2988 C C . LEU B 1 40 ? -18.656 63.375 29.625 1 84.12 40 LEU B C 1
ATOM 2990 O O . LEU B 1 40 ? -19.406 62.406 29.547 1 84.12 40 LEU B O 1
ATOM 2994 N N . TYR B 1 41 ? -18.859 64.438 30.359 1 84.5 41 TYR B N 1
ATOM 2995 C CA . TYR B 1 41 ? -20.078 64.562 31.141 1 84.5 41 TYR B CA 1
ATOM 2996 C C . TYR B 1 41 ? -21.312 64.5 30.25 1 84.5 41 TYR B C 1
ATOM 2998 O O . TYR B 1 41 ? -22.281 63.812 30.547 1 84.5 41 TYR B O 1
ATOM 3006 N N . GLN B 1 42 ? -21.203 65.25 29.219 1 87.19 42 GLN B N 1
ATOM 3007 C CA . GLN B 1 42 ? -22.344 65.312 28.312 1 87.19 42 GLN B CA 1
ATOM 3008 C C . GLN B 1 42 ? -22.625 63.906 27.734 1 87.19 42 GLN B C 1
ATOM 3010 O O . GLN B 1 42 ? -23.781 63.531 27.547 1 87.19 42 GLN B O 1
ATOM 3015 N N . THR B 1 43 ? -21.672 63.188 27.547 1 85.31 43 THR B N 1
ATOM 3016 C CA . THR B 1 43 ? -21.797 61.844 26.969 1 85.31 43 THR B CA 1
ATOM 3017 C C . THR B 1 43 ? -22.438 60.906 27.969 1 85.31 43 THR B C 1
ATOM 3019 O O . THR B 1 43 ? -23.25 60.062 27.594 1 85.31 43 THR B O 1
ATOM 3022 N N . ILE B 1 44 ? -22.109 61 29.219 1 82.62 44 ILE B N 1
ATOM 3023 C CA . ILE B 1 44 ? -22.547 60.031 30.203 1 82.62 44 ILE B CA 1
ATOM 3024 C C . ILE B 1 44 ? -23.828 60.531 30.891 1 82.62 44 ILE B C 1
ATOM 3026 O O . ILE B 1 44 ? -24.5 59.781 31.578 1 82.62 44 ILE B O 1
ATOM 3030 N N . ARG B 1 45 ? -24.125 61.75 30.641 1 87.12 45 ARG B N 1
ATOM 3031 C CA . ARG B 1 45 ? -25.219 62.406 31.328 1 87.12 45 ARG B CA 1
ATOM 3032 C C . ARG B 1 45 ? -26.5 61.594 31.234 1 87.12 45 ARG B C 1
ATOM 3034 O O . ARG B 1 45 ? -27.172 61.344 32.25 1 87.12 45 ARG B O 1
ATOM 3041 N N . PRO B 1 46 ? -26.875 61.062 30.031 1 85.5 46 PRO B N 1
ATOM 3042 C CA . PRO B 1 46 ? -28.109 60.281 29.969 1 85.5 46 PRO B CA 1
ATOM 3043 C C . PRO B 1 46 ? -28.078 59.031 30.844 1 85.5 46 PRO B C 1
ATOM 3045 O O . PRO B 1 46 ? -29.078 58.719 31.516 1 85.5 46 PRO B O 1
ATOM 3048 N N . GLU B 1 47 ? -27.016 58.375 30.922 1 82.06 47 GLU B N 1
ATOM 3049 C CA . GLU B 1 47 ? -26.891 57.188 31.734 1 82.06 47 GLU B CA 1
ATOM 3050 C C . GLU B 1 47 ? -26.891 57.531 33.219 1 82.06 47 GLU B C 1
ATOM 3052 O O . GLU B 1 47 ? -27.453 56.781 34.031 1 82.06 47 GLU B O 1
ATOM 3057 N N . LEU B 1 48 ? -26.203 58.594 33.531 1 81.31 48 LEU B N 1
ATOM 3058 C CA . LEU B 1 48 ? -26.141 59.031 34.906 1 81.31 48 LEU B CA 1
ATOM 3059 C C . LEU B 1 48 ? -27.516 59.406 35.438 1 81.31 48 LEU B C 1
ATOM 3061 O O . LEU B 1 48 ? -27.859 59.156 36.594 1 81.31 48 LEU B O 1
ATOM 3065 N N . GLU B 1 49 ? -28.234 60.125 34.531 1 85.25 49 GLU B N 1
ATOM 3066 C CA . GLU B 1 49 ? -29.594 60.5 34.906 1 85.25 49 GLU B CA 1
ATOM 3067 C C . GLU B 1 49 ? -30.438 59.281 35.25 1 85.25 49 GLU B C 1
ATOM 3069 O O . GLU B 1 49 ? -31.203 59.312 36.219 1 85.25 49 GLU B O 1
ATOM 3074 N N . LYS B 1 50 ? -30.281 58.25 34.469 1 86.12 50 LYS B N 1
ATOM 3075 C CA . LYS B 1 50 ? -31.016 57 34.719 1 86.12 50 LYS B CA 1
ATOM 3076 C C . LYS B 1 50 ? -30.531 56.344 36 1 86.12 50 LYS B C 1
ATOM 3078 O O . LYS B 1 50 ? -31.344 55.812 36.781 1 86.12 50 LYS B O 1
ATOM 3083 N N . PHE B 1 51 ? -29.266 56.375 36.219 1 78.75 51 PHE B N 1
ATOM 3084 C CA . PHE B 1 51 ? -28.656 55.719 37.344 1 78.75 51 PHE B CA 1
ATOM 3085 C C . PHE B 1 51 ? -29.031 56.438 38.656 1 78.75 51 PHE B C 1
ATOM 3087 O O . PHE B 1 51 ? -29.328 55.812 39.656 1 78.75 51 PHE B O 1
ATOM 3094 N N . ILE B 1 52 ? -29 57.719 38.625 1 80.44 52 ILE B N 1
ATOM 3095 C CA . ILE B 1 52 ? -29.234 58.5 39.812 1 80.44 52 ILE B CA 1
ATOM 3096 C C . ILE B 1 52 ? -30.734 58.719 40 1 80.44 52 ILE B C 1
ATOM 3098 O O . ILE B 1 52 ? -31.219 58.938 41.094 1 80.44 52 ILE B O 1
ATOM 3102 N N . GLY B 1 53 ? -31.547 58.781 38.875 1 79.06 53 GLY B N 1
ATOM 3103 C CA . GLY B 1 53 ? -33 58.875 38.969 1 79.06 53 GLY B CA 1
ATOM 3104 C C . GLY B 1 53 ? -33.5 60.312 38.875 1 79.06 53 GLY B C 1
ATOM 3105 O O . GLY B 1 53 ? -34.625 60.594 39.281 1 79.06 53 GLY B O 1
ATOM 3106 N N . HIS B 1 54 ? -32.656 61.312 38.688 1 80.56 54 HIS B N 1
ATOM 3107 C CA . HIS B 1 54 ? -33.094 62.688 38.5 1 80.56 54 HIS B CA 1
ATOM 3108 C C . HIS B 1 54 ? -32.344 63.344 37.344 1 80.56 54 HIS B C 1
ATOM 3110 O O . HIS B 1 54 ? -31.234 62.938 37 1 80.56 54 HIS B O 1
ATOM 3116 N N . PRO B 1 55 ? -33.031 64.312 36.688 1 82.56 55 PRO B N 1
ATOM 3117 C CA . PRO B 1 55 ? -32.375 65 35.594 1 82.56 55 PRO B CA 1
ATOM 3118 C C . PRO B 1 55 ? -31.125 65.75 36.062 1 82.56 55 PRO B C 1
ATOM 3120 O O . PRO B 1 55 ? -31.125 66.312 37.156 1 82.56 55 PRO B O 1
ATOM 3123 N N . MET B 1 56 ? -30.109 65.688 35.281 1 83.19 56 MET B N 1
ATOM 3124 C CA . MET B 1 56 ? -28.859 66.375 35.594 1 83.19 56 MET B CA 1
ATOM 3125 C C . MET B 1 56 ? -28.656 67.625 34.719 1 83.19 56 MET B C 1
ATOM 3127 O O . MET B 1 56 ? -28.953 67.562 33.5 1 83.19 56 MET B O 1
ATOM 3131 N N . PRO B 1 57 ? -28.156 68.688 35.344 1 84.62 57 PRO B N 1
ATOM 3132 C CA . PRO B 1 57 ? -27.906 69.875 34.531 1 84.62 57 PRO B CA 1
ATOM 3133 C C . PRO B 1 57 ? -26.859 69.688 33.438 1 84.62 57 PRO B C 1
ATOM 3135 O O . PRO B 1 57 ? -26.031 68.75 33.562 1 84.62 57 PRO B O 1
ATOM 3138 N N . SER B 1 58 ? -26.953 70.5 32.375 1 84.12 58 SER B N 1
ATOM 3139 C CA . SER B 1 58 ? -26.016 70.375 31.266 1 84.12 58 SER B CA 1
ATOM 3140 C C . SER B 1 58 ? -24.641 70.938 31.656 1 84.12 58 SER B C 1
ATOM 3142 O O . SER B 1 58 ? -23.609 70.5 31.156 1 84.12 58 SER B O 1
ATOM 3144 N N . ASP B 1 59 ? -24.672 71.938 32.531 1 86.88 59 ASP B N 1
ATOM 3145 C CA . ASP B 1 59 ? -23.422 72.562 32.938 1 86.88 59 ASP B CA 1
ATOM 3146 C C . ASP B 1 59 ? -22.891 71.938 34.219 1 86.88 59 ASP B C 1
ATOM 3148 O O . ASP B 1 59 ? -23.609 71.812 35.219 1 86.88 59 ASP B O 1
ATOM 3152 N N . LEU B 1 60 ? -21.688 71.438 34.125 1 87.81 60 LEU B N 1
ATOM 3153 C CA . LEU B 1 60 ? -21.016 70.75 35.25 1 87.81 60 LEU B CA 1
ATOM 3154 C C . LEU B 1 60 ? -20.641 71.75 36.344 1 87.81 60 LEU B C 1
ATOM 3156 O O . LEU B 1 60 ? -20.594 71.438 37.5 1 87.81 60 LEU B O 1
ATOM 3160 N N . ARG B 1 61 ? -20.375 73 35.875 1 88.31 61 ARG B N 1
ATOM 3161 C CA . ARG B 1 61 ? -19.969 74 36.844 1 88.31 61 ARG B CA 1
ATOM 3162 C C . ARG B 1 61 ? -21.078 74.375 37.812 1 88.31 61 ARG B C 1
ATOM 3164 O O . ARG B 1 61 ? -22.234 74.562 37.406 1 88.31 61 ARG B O 1
ATOM 3171 N N . GLY B 1 62 ? -20.703 74.312 39.031 1 89.12 62 GLY B N 1
ATOM 3172 C CA . GLY B 1 62 ? -21.656 74.688 40.062 1 89.12 62 GLY B CA 1
ATOM 3173 C C . GLY B 1 62 ? -22.328 73.438 40.656 1 89.12 62 GLY B C 1
ATOM 3174 O O . GLY B 1 62 ? -22.984 73.562 41.719 1 89.12 62 GLY B O 1
ATOM 3175 N N . MET B 1 63 ? -22.188 72.375 40.062 1 90.69 63 MET B N 1
ATOM 3176 C CA . MET B 1 63 ? -22.797 71.125 40.594 1 90.69 63 MET B CA 1
ATOM 3177 C C . MET B 1 63 ? -21.922 70.562 41.688 1 90.69 63 MET B C 1
ATOM 3179 O O . MET B 1 63 ? -20.719 70.812 41.75 1 90.69 63 MET B O 1
ATOM 3183 N N . SER B 1 64 ? -22.625 69.812 42.562 1 92 64 SER B N 1
ATOM 3184 C CA . SER B 1 64 ? -21.891 69.062 43.594 1 92 64 SER B CA 1
ATOM 3185 C C . SER B 1 64 ? -21.406 67.75 43.062 1 92 64 SER B C 1
ATOM 3187 O O . SER B 1 64 ? -22.125 67.062 42.312 1 92 64 SER B O 1
ATOM 3189 N N . ILE B 1 65 ? -20.203 67.375 43.438 1 89.06 65 ILE B N 1
ATOM 3190 C CA . ILE B 1 65 ? -19.672 66.062 43 1 89.06 65 ILE B CA 1
ATOM 3191 C C . ILE B 1 65 ? -20.531 64.938 43.594 1 89.06 65 ILE B C 1
ATOM 3193 O O . ILE B 1 65 ? -20.594 63.875 43.031 1 89.06 65 ILE B O 1
ATOM 3197 N N . HIS B 1 66 ? -21.156 65.188 44.719 1 88.75 66 HIS B N 1
ATOM 3198 C CA . HIS B 1 66 ? -21.953 64.188 45.406 1 88.75 66 HIS B CA 1
ATOM 3199 C C . HIS B 1 66 ? -23.25 63.906 44.656 1 88.75 66 HIS B C 1
ATOM 3201 O O . HIS B 1 66 ? -23.875 62.875 44.906 1 88.75 66 HIS B O 1
ATOM 3207 N N . SER B 1 67 ? -23.609 64.688 43.812 1 85.88 67 SER B N 1
ATOM 3208 C CA . SER B 1 67 ? -24.828 64.562 43.031 1 85.88 67 SER B CA 1
ATOM 3209 C C . SER B 1 67 ? -24.672 63.438 42 1 85.88 67 SER B C 1
ATOM 3211 O O . SER B 1 67 ? -25.672 62.906 41.5 1 85.88 67 SER B O 1
ATOM 3213 N N . PHE B 1 68 ? -23.469 63.031 41.75 1 85.38 68 PHE B N 1
ATOM 3214 C CA . PHE B 1 68 ? -23.188 62.062 40.719 1 85.38 68 PHE B CA 1
ATOM 3215 C C . PHE B 1 68 ? -23.141 60.656 41.312 1 85.38 68 PHE B C 1
ATOM 3217 O O . PHE B 1 68 ? -22.969 59.688 40.562 1 85.38 68 PHE B O 1
ATOM 3224 N N . HIS B 1 69 ? -23.219 60.531 42.531 1 84.81 69 HIS B N 1
ATOM 3225 C CA . HIS B 1 69 ? -23.016 59.25 43.188 1 84.81 69 HIS B CA 1
ATOM 3226 C C . HIS B 1 69 ? -24.25 58.812 43.969 1 84.81 69 HIS B C 1
ATOM 3228 O O . HIS B 1 69 ? -25.016 59.688 44.438 1 84.81 69 HIS B O 1
ATOM 3234 N N . ARG B 1 70 ? -24.359 57.594 44.125 1 84.12 70 ARG B N 1
ATOM 3235 C CA . ARG B 1 70 ? -25.5 57.031 44.844 1 84.12 70 ARG B CA 1
ATOM 3236 C C . ARG B 1 70 ? -25.344 57.25 46.344 1 84.12 70 ARG B C 1
ATOM 3238 O O . ARG B 1 70 ? -26.328 57.5 47.062 1 84.12 70 ARG B O 1
ATOM 3245 N N . ASN B 1 71 ? -24.125 57.125 46.781 1 87.12 71 ASN B N 1
ATOM 3246 C CA . ASN B 1 71 ? -23.859 57.25 48.188 1 87.12 71 ASN B CA 1
ATOM 3247 C C . ASN B 1 71 ? -22.938 58.406 48.5 1 87.12 71 ASN B C 1
ATOM 3249 O O . ASN B 1 71 ? -21.719 58.219 48.656 1 87.12 71 ASN B O 1
ATOM 3253 N N . PRO B 1 72 ? -23.516 59.562 48.656 1 88.69 72 PRO B N 1
ATOM 3254 C CA . PRO B 1 72 ? -22.688 60.781 48.844 1 88.69 72 PRO B CA 1
ATOM 3255 C C . PRO B 1 72 ? -21.812 60.688 50.094 1 88.69 72 PRO B C 1
ATOM 3257 O O . PRO B 1 72 ? -20.672 61.188 50.094 1 88.69 72 PRO B O 1
ATOM 3260 N N . ASP B 1 73 ? -22.281 59.969 51.094 1 90.06 73 ASP B N 1
ATOM 3261 C CA . ASP B 1 73 ? -21.531 59.875 52.344 1 90.06 73 ASP B CA 1
ATOM 3262 C C . ASP B 1 73 ? -20.234 59.094 52.125 1 90.06 73 ASP B C 1
ATOM 3264 O O . ASP B 1 73 ? -19.188 59.438 52.656 1 90.06 73 ASP B O 1
ATOM 3268 N N . GLN B 1 74 ? -20.422 58.125 51.406 1 90.44 74 GLN B N 1
ATOM 3269 C CA . GLN B 1 74 ? -19.234 57.344 51.125 1 90.44 74 GLN B CA 1
ATOM 3270 C C . GLN B 1 74 ? -18.219 58.125 50.344 1 90.44 74 GLN B C 1
ATOM 3272 O O . GLN B 1 74 ? -17.016 58.062 50.625 1 90.44 74 GLN B O 1
ATOM 3277 N N . ILE B 1 75 ? -18.656 58.812 49.406 1 88.25 75 ILE B N 1
ATOM 3278 C CA . ILE B 1 75 ? -17.781 59.594 48.562 1 88.25 75 ILE B CA 1
ATOM 3279 C C . ILE B 1 75 ? -17.078 60.656 49.406 1 88.25 75 ILE B C 1
ATOM 3281 O O . ILE B 1 75 ? -15.891 60.906 49.25 1 88.25 75 ILE B O 1
ATOM 3285 N N . ARG B 1 76 ? -17.828 61.281 50.25 1 90.69 76 ARG B N 1
ATOM 3286 C CA . ARG B 1 76 ? -17.25 62.312 51.156 1 90.69 76 ARG B CA 1
ATOM 3287 C C . ARG B 1 76 ? -16.109 61.719 51.969 1 90.69 76 ARG B C 1
ATOM 3289 O O . ARG B 1 76 ? -15.07 62.344 52.156 1 90.69 76 ARG B O 1
ATOM 3296 N N . ARG B 1 77 ? -16.359 60.5 52.438 1 90.56 77 ARG B N 1
ATOM 3297 C CA . ARG B 1 77 ? -15.32 59.812 53.219 1 90.56 77 ARG B CA 1
ATOM 3298 C C . ARG B 1 77 ? -14.094 59.5 52.344 1 90.56 77 ARG B C 1
ATOM 3300 O O . ARG B 1 77 ? -12.961 59.688 52.781 1 90.56 77 ARG B O 1
ATOM 3307 N N . ASP B 1 78 ? -14.352 59.094 51.188 1 89.06 78 ASP B N 1
ATOM 3308 C CA . ASP B 1 78 ? -13.258 58.75 50.281 1 89.06 78 ASP B CA 1
ATOM 3309 C C . ASP B 1 78 ? -12.406 59.969 49.938 1 89.06 78 ASP B C 1
ATOM 3311 O O . ASP B 1 78 ? -11.18 59.875 49.938 1 89.06 78 ASP B O 1
ATOM 3315 N N . ILE B 1 79 ? -13.047 61 49.594 1 88.5 79 ILE B N 1
ATOM 3316 C CA . ILE B 1 79 ? -12.359 62.219 49.219 1 88.5 79 ILE B CA 1
ATOM 3317 C C . ILE B 1 79 ? -11.609 62.812 50.406 1 88.5 79 ILE B C 1
ATOM 3319 O O . ILE B 1 79 ? -10.469 63.25 50.281 1 88.5 79 ILE B O 1
ATOM 3323 N N . ALA B 1 80 ? -12.273 62.781 51.531 1 88.12 80 ALA B N 1
ATOM 3324 C CA . ALA B 1 80 ? -11.672 63.312 52.75 1 88.12 80 ALA B CA 1
ATOM 3325 C C . ALA B 1 80 ? -10.414 62.531 53.125 1 88.12 80 ALA B C 1
ATOM 3327 O O . ALA B 1 80 ? -9.516 63.062 53.781 1 88.12 80 ALA B O 1
ATOM 3328 N N . ALA B 1 81 ? -10.414 61.344 52.719 1 90.75 81 ALA B N 1
ATOM 3329 C CA . ALA B 1 81 ? -9.312 60.469 53.094 1 90.75 81 ALA B CA 1
ATOM 3330 C C . ALA B 1 81 ? -8.102 60.688 52.188 1 90.75 81 ALA B C 1
ATOM 3332 O O . ALA B 1 81 ? -7.02 60.156 52.438 1 90.75 81 ALA B O 1
ATOM 3333 N N . ILE B 1 82 ? -8.258 61.5 51.188 1 89.31 82 ILE B N 1
ATOM 3334 C CA . ILE B 1 82 ? -7.148 61.75 50.281 1 89.31 82 ILE B CA 1
ATOM 3335 C C . ILE B 1 82 ? -6.078 62.594 50.969 1 89.31 82 ILE B C 1
ATOM 3337 O O . ILE B 1 82 ? -6.34 63.719 51.406 1 89.31 82 ILE B O 1
ATOM 3341 N N . GLY B 1 83 ? -4.945 62.031 51.031 1 82.62 83 GLY B N 1
ATOM 3342 C CA . GLY B 1 83 ? -3.832 62.75 51.625 1 82.62 83 GLY B CA 1
ATOM 3343 C C . GLY B 1 83 ? -3.303 63.875 50.75 1 82.62 83 GLY B C 1
ATOM 3344 O O . GLY B 1 83 ? -3.592 63.906 49.562 1 82.62 83 GLY B O 1
ATOM 3345 N N . PRO B 1 84 ? -2.555 64.875 51.344 1 77.81 84 PRO B N 1
ATOM 3346 C CA . PRO B 1 84 ? -2.057 66 50.594 1 77.81 84 PRO B CA 1
ATOM 3347 C C . PRO B 1 84 ? -1.184 65.625 49.406 1 77.81 84 PRO B C 1
ATOM 3349 O O . PRO B 1 84 ? -1.217 66.312 48.375 1 77.81 84 PRO B O 1
ATOM 3352 N N . ASP B 1 85 ? -0.517 64.5 49.375 1 75.5 85 ASP B N 1
ATOM 3353 C CA . ASP B 1 85 ? 0.372 64.125 48.281 1 75.5 85 ASP B CA 1
ATOM 3354 C C . ASP B 1 85 ? -0.081 62.812 47.656 1 75.5 85 ASP B C 1
ATOM 3356 O O . ASP B 1 85 ? 0.672 62.188 46.906 1 75.5 85 ASP B O 1
ATOM 3360 N N . GLU B 1 86 ? -1.268 62.656 47.938 1 82.25 86 GLU B N 1
ATOM 3361 C CA . GLU B 1 86 ? -1.754 61.375 47.438 1 82.25 86 GLU B CA 1
ATOM 3362 C C . GLU B 1 86 ? -2.555 61.562 46.156 1 82.25 86 GLU B C 1
ATOM 3364 O O . GLU B 1 86 ? -3.328 62.5 46 1 82.25 86 GLU B O 1
ATOM 3369 N N . ILE B 1 87 ? -2.273 60.719 45.188 1 81.75 87 ILE B N 1
ATOM 3370 C CA . ILE B 1 87 ? -3.141 60.562 44 1 81.75 87 ILE B CA 1
ATOM 3371 C C . ILE B 1 87 ? -3.959 59.281 44.156 1 81.75 87 ILE B C 1
ATOM 3373 O O . ILE B 1 87 ? -3.412 58.188 44.062 1 81.75 87 ILE B O 1
ATOM 3377 N N . ARG B 1 88 ? -5.172 59.438 44.406 1 86.44 88 ARG B N 1
ATOM 3378 C CA . ARG B 1 88 ? -6.043 58.281 44.562 1 86.44 88 ARG B CA 1
ATOM 3379 C C . ARG B 1 88 ? -6.504 57.75 43.219 1 86.44 88 ARG B C 1
ATOM 3381 O O . ARG B 1 88 ? -7.082 58.5 42.406 1 86.44 88 ARG B O 1
ATOM 3388 N N . LYS B 1 89 ? -6.164 56.5 42.969 1 86.69 89 LYS B N 1
ATOM 3389 C CA . LYS B 1 89 ? -6.68 55.812 41.781 1 86.69 89 LYS B CA 1
ATOM 3390 C C . LYS B 1 89 ? -8.07 55.25 42.031 1 86.69 89 LYS B C 1
ATOM 3392 O O . LYS B 1 89 ? -8.25 54.406 42.906 1 86.69 89 LYS B O 1
ATOM 3397 N N . ASN B 1 90 ? -8.938 55.844 41.312 1 83.25 90 ASN B N 1
ATOM 3398 C CA . ASN B 1 90 ? -10.32 55.406 41.531 1 83.25 90 ASN B CA 1
ATOM 3399 C C . ASN B 1 90 ? -10.641 54.156 40.656 1 83.25 90 ASN B C 1
ATOM 3401 O O . ASN B 1 90 ? -9.828 53.25 40.562 1 83.25 90 ASN B O 1
ATOM 3405 N N . ALA B 1 91 ? -11.656 54.125 39.938 1 81.38 91 ALA B N 1
ATOM 3406 C CA . ALA B 1 91 ? -12.078 53 39.125 1 81.38 91 ALA B CA 1
ATOM 3407 C C . ALA B 1 91 ? -12.031 53.344 37.656 1 81.38 91 ALA B C 1
ATOM 3409 O O . ALA B 1 91 ? -11.867 54.5 37.281 1 81.38 91 ALA B O 1
ATOM 3410 N N . VAL B 1 92 ? -11.914 52.375 36.906 1 82.19 92 VAL B N 1
ATOM 3411 C CA . VAL B 1 92 ? -12.125 52.531 35.469 1 82.19 92 VAL B CA 1
ATOM 3412 C C . VAL B 1 92 ? -13.617 52.469 35.156 1 82.19 92 VAL B C 1
ATOM 3414 O O . VAL B 1 92 ? -14.297 51.5 35.5 1 82.19 92 VAL B O 1
ATOM 3417 N N . LEU B 1 93 ? -14.102 53.531 34.688 1 81.44 93 LEU B N 1
ATOM 3418 C CA . LEU B 1 93 ? -15.516 53.656 34.344 1 81.44 93 LEU B CA 1
ATOM 3419 C C . LEU B 1 93 ? -15.734 53.344 32.844 1 81.44 93 LEU B C 1
ATOM 3421 O O . LEU B 1 93 ? -14.898 53.688 32 1 81.44 93 LEU B O 1
ATOM 3425 N N . THR B 1 94 ? -16.781 52.688 32.594 1 81.88 94 THR B N 1
ATOM 3426 C CA . THR B 1 94 ? -17.172 52.469 31.203 1 81.88 94 THR B CA 1
ATOM 3427 C C . THR B 1 94 ? -18.219 53.469 30.766 1 81.88 94 THR B C 1
ATOM 3429 O O . THR B 1 94 ? -19.328 53.531 31.328 1 81.88 94 THR B O 1
ATOM 3432 N N . ILE B 1 95 ? -17.844 54.281 29.938 1 77 95 ILE B N 1
ATOM 3433 C CA . ILE B 1 95 ? -18.75 55.281 29.391 1 77 95 ILE B CA 1
ATOM 3434 C C . ILE B 1 95 ? -18.938 55.062 27.891 1 77 95 ILE B C 1
ATOM 3436 O O . ILE B 1 95 ? -18.078 55.438 27.094 1 77 95 ILE B O 1
ATOM 3440 N N . GLY B 1 96 ? -20.078 54.438 27.516 1 74.31 96 GLY B N 1
ATOM 3441 C CA . GLY B 1 96 ? -20.234 54.031 26.141 1 74.31 96 GLY B CA 1
ATOM 3442 C C . GLY B 1 96 ? -19.234 52.969 25.703 1 74.31 96 GLY B C 1
ATOM 3443 O O . GLY B 1 96 ? -19.156 51.906 26.328 1 74.31 96 GLY B O 1
ATOM 3444 N N . LYS B 1 97 ? -18.438 53.406 24.75 1 76.19 97 LYS B N 1
ATOM 3445 C CA . LYS B 1 97 ? -17.438 52.5 24.234 1 76.19 97 LYS B CA 1
ATOM 3446 C C . LYS B 1 97 ? -16.047 52.812 24.781 1 76.19 97 LYS B C 1
ATOM 3448 O O . LYS B 1 97 ? -15.047 52.25 24.344 1 76.19 97 LYS B O 1
ATOM 3453 N N . LYS B 1 98 ? -16.062 53.812 25.734 1 78.44 98 LYS B N 1
ATOM 3454 C CA . LYS B 1 98 ? -14.766 54.25 26.25 1 78.44 98 LYS B CA 1
ATOM 3455 C C . LYS B 1 98 ? -14.539 53.75 27.672 1 78.44 98 LYS B C 1
ATOM 3457 O O . LYS B 1 98 ? -15.492 53.594 28.438 1 78.44 98 LYS B O 1
ATOM 3462 N N . PHE B 1 99 ? -13.344 53.438 27.938 1 82.19 99 PHE B N 1
ATOM 3463 C CA . PHE B 1 99 ? -12.883 53.188 29.297 1 82.19 99 PHE B CA 1
ATOM 3464 C C . PHE B 1 99 ? -12.18 54.406 29.875 1 82.19 99 PHE B C 1
ATOM 3466 O O . PHE B 1 99 ? -11.18 54.875 29.328 1 82.19 99 PHE B O 1
ATOM 3473 N N . ILE B 1 100 ? -12.742 54.906 30.875 1 83.56 100 ILE B N 1
ATOM 3474 C CA . ILE B 1 100 ? -12.211 56.125 31.484 1 83.56 100 ILE B CA 1
ATOM 3475 C C . ILE B 1 100 ? -11.633 55.812 32.844 1 83.56 100 ILE B C 1
ATOM 3477 O O . ILE B 1 100 ? -12.32 55.281 33.719 1 83.56 100 ILE B O 1
ATOM 3481 N N . PHE B 1 101 ? -10.32 56.156 33 1 84.31 101 PHE B N 1
ATOM 3482 C CA . PHE B 1 101 ? -9.664 56 34.281 1 84.31 101 PHE B CA 1
ATOM 3483 C C . PHE B 1 101 ? -9.773 57.312 35.094 1 84.31 101 PHE B C 1
ATOM 3485 O O . PHE B 1 101 ? -9.484 58.375 34.594 1 84.31 101 PHE B O 1
ATOM 3492 N N . SER B 1 102 ? -10.305 57.156 36.281 1 86.94 102 SER B N 1
ATOM 3493 C CA . SER B 1 102 ? -10.508 58.312 37.156 1 86.94 102 SER B CA 1
ATOM 3494 C C . SER B 1 102 ? -9.484 58.344 38.281 1 86.94 102 SER B C 1
ATOM 3496 O O . SER B 1 102 ? -9.211 57.312 38.906 1 86.94 102 SER B O 1
ATOM 3498 N N . GLN B 1 103 ? -8.883 59.438 38.406 1 86.25 103 GLN B N 1
ATOM 3499 C CA . GLN B 1 103 ? -7.992 59.688 39.531 1 86.25 103 GLN B CA 1
ATOM 3500 C C . GLN B 1 103 ? -8.328 61 40.219 1 86.25 103 GLN B C 1
ATOM 3502 O O . GLN B 1 103 ? -8.867 61.906 39.594 1 86.25 103 GLN B O 1
ATOM 3507 N N . SER B 1 104 ? -8.094 61.062 41.531 1 87.81 104 SER B N 1
ATOM 3508 C CA . SER B 1 104 ? -8.383 62.25 42.281 1 87.81 104 SER B CA 1
ATOM 3509 C C . SER B 1 104 ? -7.23 62.594 43.219 1 87.81 104 SER B C 1
ATOM 3511 O O . SER B 1 104 ? -6.52 61.719 43.688 1 87.81 104 SER B O 1
ATOM 3513 N N . PHE B 1 105 ? -7.047 63.844 43.406 1 85.12 105 PHE B N 1
ATOM 3514 C CA . PHE B 1 105 ? -6.07 64.312 44.375 1 85.12 105 PHE B CA 1
ATOM 3515 C C . PHE B 1 105 ? -6.5 65.625 44.969 1 85.12 105 PHE B C 1
ATOM 3517 O O . PHE B 1 105 ? -7.391 66.312 44.438 1 85.12 105 PHE B O 1
ATOM 3524 N N . ALA B 1 106 ? -5.91 66 46.125 1 86.25 106 ALA B N 1
ATOM 3525 C CA . ALA B 1 106 ? -6.234 67.25 46.844 1 86.25 106 ALA B CA 1
ATOM 3526 C C . ALA B 1 106 ? -5.203 68.312 46.531 1 86.25 106 ALA B C 1
ATOM 3528 O O . ALA B 1 106 ? -4.008 68.062 46.438 1 86.25 106 ALA B O 1
ATOM 3529 N N . LEU B 1 107 ? -5.73 69.5 46.281 1 83.06 107 LEU B N 1
ATOM 3530 C CA . LEU B 1 107 ? -4.871 70.688 46.281 1 83.06 107 LEU B CA 1
ATOM 3531 C C . LEU B 1 107 ? -4.789 71.25 47.688 1 83.06 107 LEU B C 1
ATOM 3533 O O . LEU B 1 107 ? -5.777 71.812 48.188 1 83.06 107 LEU B O 1
ATOM 3537 N N . SER B 1 108 ? -3.678 71.125 48.25 1 81.06 108 SER B N 1
ATOM 3538 C CA . SER B 1 108 ? -3.539 71.562 49.656 1 81.06 108 SER B CA 1
ATOM 3539 C C . SER B 1 108 ? -2.699 72.812 49.75 1 81.06 108 SER B C 1
ATOM 3541 O O . SER B 1 108 ? -1.872 73.125 48.875 1 81.06 108 SER B O 1
ATOM 3543 N N . ASP B 1 109 ? -3.039 73.562 50.781 1 77 109 ASP B N 1
ATOM 3544 C CA . ASP B 1 109 ? -2.215 74.75 51.062 1 77 109 ASP B CA 1
ATOM 3545 C C . ASP B 1 109 ? -0.918 74.375 51.781 1 77 109 ASP B C 1
ATOM 3547 O O . ASP B 1 109 ? -0.592 73.188 51.844 1 77 109 ASP B O 1
ATOM 3551 N N . GLU B 1 110 ? -0.122 75.375 52.156 1 75 110 GLU B N 1
ATOM 3552 C CA . GLU B 1 110 ? 1.191 75.125 52.75 1 75 110 GLU B CA 1
ATOM 3553 C C . GLU B 1 110 ? 1.078 74.375 54.031 1 75 110 GLU B C 1
ATOM 3555 O O . GLU B 1 110 ? 2.016 73.688 54.438 1 75 110 GLU B O 1
ATOM 3560 N N . GLU B 1 111 ? -0.066 74.438 54.719 1 79.25 111 GLU B N 1
ATOM 3561 C CA . GLU B 1 111 ? -0.263 73.75 55.969 1 79.25 111 GLU B CA 1
ATOM 3562 C C . GLU B 1 111 ? -0.861 72.375 55.781 1 79.25 111 GLU B C 1
ATOM 3564 O O . GLU B 1 111 ? -1.081 71.625 56.75 1 79.25 111 GLU B O 1
ATOM 3569 N N . GLY B 1 112 ? -1.175 72.062 54.594 1 76.94 112 GLY B N 1
ATOM 3570 C CA . GLY B 1 112 ? -1.711 70.688 54.281 1 76.94 112 GLY B CA 1
ATOM 3571 C C . GLY B 1 112 ? -3.227 70.688 54.281 1 76.94 112 GLY B C 1
ATOM 3572 O O . GLY B 1 112 ? -3.826 69.625 54.156 1 76.94 112 GLY B O 1
ATOM 3573 N N . ARG B 1 113 ? -3.82 71.75 54.5 1 84.25 113 ARG B N 1
ATOM 3574 C CA . ARG B 1 113 ? -5.277 71.812 54.469 1 84.25 113 ARG B CA 1
ATOM 3575 C C . ARG B 1 113 ? -5.785 71.812 53.031 1 84.25 113 ARG B C 1
ATOM 3577 O O . ARG B 1 113 ? -5.316 72.625 52.219 1 84.25 113 ARG B O 1
ATOM 3584 N N . PRO B 1 114 ? -6.832 70.938 52.781 1 86 114 PRO B N 1
ATOM 3585 C CA . PRO B 1 114 ? -7.355 70.875 51.438 1 86 114 PRO B CA 1
ATOM 3586 C C . PRO B 1 114 ? -8.109 72.188 51.031 1 86 114 PRO B C 1
ATOM 3588 O O . PRO B 1 114 ? -8.969 72.625 51.781 1 86 114 PRO B O 1
ATOM 3591 N N . GLN B 1 115 ? -7.656 72.75 49.938 1 86.81 115 GLN B N 1
ATOM 3592 C CA . GLN B 1 115 ? -8.328 73.938 49.406 1 86.81 115 GLN B CA 1
ATOM 3593 C C . GLN B 1 115 ? -9.281 73.562 48.25 1 86.81 115 GLN B C 1
ATOM 3595 O O . GLN B 1 115 ? -10.281 74.25 48.031 1 86.81 115 GLN B O 1
ATOM 3600 N N . ALA B 1 116 ? -8.891 72.562 47.594 1 89.44 116 ALA B N 1
ATOM 3601 C CA . ALA B 1 116 ? -9.711 72 46.469 1 89.44 116 ALA B CA 1
ATOM 3602 C C . ALA B 1 116 ? -9.375 70.562 46.188 1 89.44 116 ALA B C 1
ATOM 3604 O O . ALA B 1 116 ? -8.336 70.062 46.625 1 89.44 116 ALA B O 1
ATOM 3605 N N . TYR B 1 117 ? -10.289 69.875 45.562 1 88.94 117 TYR B N 1
ATOM 3606 C CA . TYR B 1 117 ? -10.078 68.5 45.062 1 88.94 117 TYR B CA 1
ATOM 3607 C C . TYR B 1 117 ? -10.133 68.438 43.562 1 88.94 117 TYR B C 1
ATOM 3609 O O . TYR B 1 117 ? -10.977 69.125 42.938 1 88.94 117 TYR B O 1
ATOM 3617 N N . VAL B 1 118 ? -9.188 67.75 43 1 86.88 118 VAL B N 1
ATOM 3618 C CA . VAL B 1 118 ? -9.102 67.625 41.562 1 86.88 118 VAL B CA 1
ATOM 3619 C C . VAL B 1 118 ? -9.406 66.188 41.125 1 86.88 118 VAL B C 1
ATOM 3621 O O . VAL B 1 118 ? -8.906 65.25 41.75 1 86.88 118 V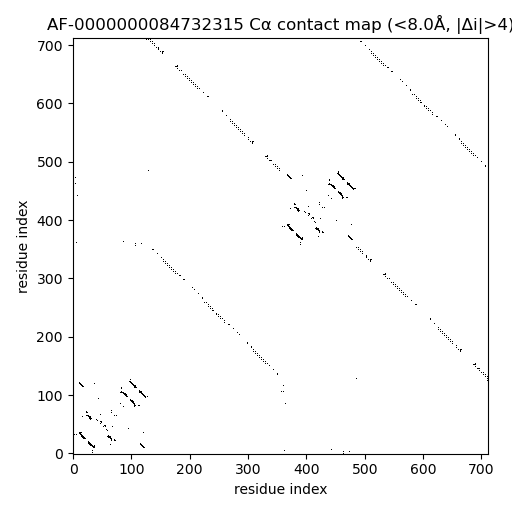AL B O 1
ATOM 3624 N N . THR B 1 119 ? -10.25 66 40.156 1 88.06 119 THR B N 1
ATOM 3625 C CA . THR B 1 119 ? -10.5 64.688 39.531 1 88.06 119 THR B CA 1
ATOM 3626 C C . THR B 1 119 ? -10.07 64.75 38.062 1 88.06 119 THR B C 1
ATOM 3628 O O . THR B 1 119 ? -10.383 65.688 37.344 1 88.06 119 THR B O 1
ATOM 3631 N N . VAL B 1 120 ? -9.305 63.719 37.719 1 84.44 120 VAL B N 1
ATOM 3632 C CA . VAL B 1 120 ? -8.82 63.625 36.344 1 84.44 120 VAL B CA 1
ATOM 3633 C C . VAL B 1 120 ? -9.375 62.344 35.688 1 84.44 120 VAL B C 1
ATOM 3635 O O . VAL B 1 120 ? -9.289 61.25 36.25 1 84.44 120 VAL B O 1
ATOM 3638 N N . PHE B 1 121 ? -10.016 62.469 34.562 1 83.81 121 PHE B N 1
ATOM 3639 C CA . PHE B 1 121 ? -10.469 61.375 33.719 1 83.81 121 PHE B CA 1
ATOM 3640 C C . PHE B 1 121 ? -9.531 61.188 32.531 1 83.81 121 PHE B C 1
ATOM 3642 O O . PHE B 1 121 ? -9.227 62.125 31.797 1 83.81 121 PHE B O 1
ATOM 3649 N N . SER B 1 122 ? -9.039 59.969 32.406 1 80.38 122 SER B N 1
ATOM 3650 C CA . SER B 1 122 ? -8.18 59.625 31.281 1 80.38 122 SER B CA 1
ATOM 3651 C C . SER B 1 122 ? -8.797 58.531 30.438 1 80.38 122 SER B C 1
ATOM 3653 O O . SER B 1 122 ? -9.289 57.531 30.969 1 80.38 122 SER B O 1
ATOM 3655 N N . ASP B 1 123 ? -8.867 58.781 29.094 1 76.75 123 ASP B N 1
ATOM 3656 C CA . ASP B 1 123 ? -9.352 57.75 28.172 1 76.75 123 ASP B CA 1
ATOM 3657 C C . ASP B 1 123 ? -8.336 56.625 28.031 1 76.75 123 ASP B C 1
ATOM 3659 O O . ASP B 1 123 ? -7.281 56.781 27.422 1 76.75 123 ASP B O 1
ATOM 3663 N N . VAL B 1 124 ? -8.719 55.469 28.703 1 75 124 VAL B N 1
ATOM 3664 C CA . VAL B 1 124 ? -7.801 54.312 28.656 1 75 124 VAL B CA 1
ATOM 3665 C C . VAL B 1 124 ? -8.391 53.219 27.766 1 75 124 VAL B C 1
ATOM 3667 O O . VAL B 1 124 ? -8.094 52.031 27.953 1 75 124 VAL B O 1
ATOM 3670 N N . THR B 1 125 ? -9.289 53.594 26.938 1 73.75 125 THR B N 1
ATOM 3671 C CA . THR B 1 125 ? -9.977 52.656 26.078 1 73.75 125 THR B CA 1
ATOM 3672 C C . THR B 1 125 ? -8.969 51.844 25.266 1 73.75 125 THR B C 1
ATOM 3674 O O . THR B 1 125 ? -9.086 50.625 25.156 1 73.75 125 THR B O 1
ATOM 3677 N N . ARG B 1 126 ? -8.109 52.5 24.766 1 68.88 126 ARG B N 1
ATOM 3678 C CA . ARG B 1 126 ? -7.105 51.844 23.953 1 68.88 126 ARG B CA 1
ATOM 3679 C C . ARG B 1 126 ? -6.332 50.812 24.766 1 68.88 126 ARG B C 1
ATOM 3681 O O . ARG B 1 126 ? -6.066 49.688 24.312 1 68.88 126 ARG B O 1
ATOM 3688 N N . GLU B 1 127 ? -6.008 51.25 26.078 1 68.44 127 GLU B N 1
ATOM 3689 C CA . GLU B 1 127 ? -5.266 50.344 26.953 1 68.44 127 GLU B CA 1
ATOM 3690 C C . GLU B 1 127 ? -6.094 49.094 27.297 1 68.44 127 GLU B C 1
ATOM 3692 O O . GLU B 1 127 ? -5.574 48 27.297 1 68.44 127 GLU B O 1
ATOM 3697 N N . GLU B 1 128 ? -7.324 49.312 27.562 1 73 128 GLU B N 1
ATOM 3698 C CA . GLU B 1 128 ? -8.203 48.188 27.938 1 73 128 GLU B CA 1
ATOM 3699 C C . GLU B 1 128 ? -8.438 47.25 26.766 1 73 128 GLU B C 1
ATOM 3701 O O . GLU B 1 128 ? -8.445 46.031 26.938 1 73 128 GLU B O 1
ATOM 3706 N N . ASN B 1 129 ? -8.711 47.844 25.609 1 70.69 129 ASN B N 1
ATOM 3707 C CA . ASN B 1 129 ? -8.883 47.031 24.406 1 70.69 129 ASN B CA 1
ATOM 3708 C C . ASN B 1 129 ? -7.617 46.25 24.062 1 70.69 129 ASN B C 1
ATOM 3710 O O . ASN B 1 129 ? -7.684 45.094 23.641 1 70.69 129 ASN B O 1
ATOM 3714 N N . LEU B 1 130 ? -6.539 46.875 24.312 1 67.38 130 LEU B N 1
ATOM 3715 C CA . LEU B 1 130 ? -5.262 46.219 24.094 1 67.38 130 LEU B CA 1
ATOM 3716 C C . LEU B 1 130 ? -5.086 45.031 25.031 1 67.38 130 LEU B C 1
ATOM 3718 O O . LEU B 1 130 ? -4.66 43.969 24.625 1 67.38 130 LEU B O 1
ATOM 3722 N N . ASN B 1 131 ? -5.441 45.281 26.297 1 70.88 131 ASN B N 1
ATOM 3723 C CA . ASN B 1 131 ? -5.312 44.188 27.281 1 70.88 131 ASN B CA 1
ATOM 3724 C C . ASN B 1 131 ? -6.211 43 26.938 1 70.88 131 ASN B C 1
ATOM 3726 O O . ASN B 1 131 ? -5.793 41.844 27.031 1 70.88 131 ASN B O 1
ATOM 3730 N N . SER B 1 132 ? -7.414 43.312 26.531 1 73.12 132 SER B N 1
ATOM 3731 C CA . SER B 1 132 ? -8.352 42.281 26.141 1 73.12 132 SER B CA 1
ATOM 3732 C C . SER B 1 132 ? -7.875 41.531 24.891 1 73.12 132 SER B C 1
ATOM 3734 O O . SER B 1 132 ? -8 40.312 24.781 1 73.12 132 SER B O 1
ATOM 3736 N N . GLY B 1 133 ? -7.387 42.312 23.984 1 67.88 133 GLY B N 1
ATOM 3737 C CA . GLY B 1 133 ? -6.84 41.75 22.766 1 67.88 133 GLY B CA 1
ATOM 3738 C C . GLY B 1 133 ? -5.656 40.844 23.016 1 67.88 133 GLY B C 1
ATOM 3739 O O . GLY B 1 133 ? -5.547 39.781 22.406 1 67.88 133 GLY B O 1
ATOM 3740 N N . ILE B 1 134 ? -4.852 41.219 23.891 1 68.06 134 ILE B N 1
ATOM 3741 C CA . ILE B 1 134 ? -3.67 40.438 24.234 1 68.06 134 ILE B CA 1
ATOM 3742 C C . ILE B 1 134 ? -4.094 39.125 24.875 1 68.06 134 ILE B C 1
ATOM 3744 O O . ILE B 1 134 ? -3.541 38.062 24.562 1 68.06 134 ILE B O 1
ATOM 3748 N N . LYS B 1 135 ? -5.094 39.188 25.75 1 73.44 135 LYS B N 1
ATOM 3749 C CA . LYS B 1 135 ? -5.582 37.969 26.391 1 73.44 135 LYS B CA 1
ATOM 3750 C C . LYS B 1 135 ? -6.188 37 25.375 1 73.44 135 LYS B C 1
ATOM 3752 O O . LYS B 1 135 ? -5.957 35.781 25.453 1 73.44 135 LYS B O 1
ATOM 3757 N N . ALA B 1 136 ? -6.891 37.5 24.453 1 71.25 136 ALA B N 1
ATOM 3758 C CA . ALA B 1 136 ? -7.48 36.688 23.406 1 71.25 136 ALA B CA 1
ATOM 3759 C C . ALA B 1 136 ? -6.398 36.031 22.531 1 71.25 136 ALA B C 1
ATOM 3761 O O . ALA B 1 136 ? -6.496 34.875 22.156 1 71.25 136 ALA B O 1
ATOM 3762 N N . ALA B 1 137 ? -5.434 36.781 22.25 1 68 137 ALA B N 1
ATOM 3763 C CA . ALA B 1 137 ? -4.324 36.281 21.438 1 68 137 ALA B CA 1
ATOM 3764 C C . ALA B 1 137 ? -3.559 35.188 22.156 1 68 137 ALA B C 1
ATOM 3766 O O . ALA B 1 137 ? -3.137 34.219 21.547 1 68 137 ALA B O 1
ATOM 3767 N N . GLU B 1 138 ? -3.365 35.375 23.422 1 70.75 138 GLU B N 1
ATOM 3768 C CA . GLU B 1 138 ? -2.703 34.375 24.219 1 70.75 138 GLU B CA 1
ATOM 3769 C C . GLU B 1 138 ? -3.48 33.031 24.188 1 70.75 138 GLU B C 1
ATOM 3771 O O . GLU B 1 138 ? -2.891 31.969 24.031 1 70.75 138 GLU B O 1
ATOM 3776 N N . SER B 1 139 ? -4.777 33.156 24.375 1 76.94 139 SER B N 1
ATOM 3777 C CA . SER B 1 139 ? -5.633 31.969 24.328 1 76.94 139 SER B CA 1
ATOM 3778 C C . SER B 1 139 ? -5.594 31.297 22.969 1 76.94 139 SER B C 1
ATOM 3780 O O . SER B 1 139 ? -5.488 30.078 22.875 1 76.94 139 SER B O 1
ATOM 3782 N N . SER B 1 140 ? -5.652 32.094 21.953 1 70.25 140 SER B N 1
ATOM 3783 C CA . SER B 1 140 ? -5.562 31.578 20.594 1 70.25 140 SER B CA 1
ATOM 3784 C C . SER B 1 140 ? -4.219 30.906 20.344 1 70.25 140 SER B C 1
ATOM 3786 O O . SER B 1 140 ? -4.152 29.859 19.688 1 70.25 140 SER B O 1
ATOM 3788 N N . GLY B 1 141 ? -3.178 31.5 20.812 1 69.88 141 GLY B N 1
ATOM 3789 C CA . GLY B 1 141 ? -1.852 30.922 20.672 1 69.88 141 GLY B CA 1
ATOM 3790 C C . GLY B 1 141 ? -1.732 29.562 21.312 1 69.88 141 GLY B C 1
ATOM 3791 O O . GLY B 1 141 ? -1.133 28.641 20.734 1 69.88 141 GLY B O 1
ATOM 3792 N N . LYS B 1 142 ? -2.354 29.438 22.484 1 75.75 142 LYS B N 1
ATOM 3793 C CA . LYS B 1 142 ? -2.332 28.156 23.172 1 75.75 142 LYS B CA 1
ATOM 3794 C C . LYS B 1 142 ? -3.074 27.078 22.375 1 75.75 142 LYS B C 1
ATOM 3796 O O . LYS B 1 142 ? -2.6 25.953 22.266 1 75.75 142 LYS B O 1
ATOM 3801 N N . ASN B 1 143 ? -4.164 27.469 21.844 1 76.81 143 ASN B N 1
ATOM 3802 C CA . ASN B 1 143 ? -4.945 26.547 21.031 1 76.81 143 ASN B CA 1
ATOM 3803 C C . ASN B 1 143 ? -4.203 26.141 19.75 1 76.81 143 ASN B C 1
ATOM 3805 O O . ASN B 1 143 ? -4.262 24.984 19.328 1 76.81 143 ASN B O 1
ATOM 3809 N N . LEU B 1 144 ? -3.535 27.094 19.188 1 72.56 144 LEU B N 1
ATOM 3810 C CA . LEU B 1 144 ? -2.748 26.828 18 1 72.56 144 LEU B CA 1
ATOM 3811 C C . LEU B 1 144 ? -1.622 25.844 18.281 1 72.56 144 LEU B C 1
ATOM 3813 O O . LEU B 1 144 ? -1.376 24.922 17.5 1 72.56 144 LEU B O 1
ATOM 3817 N N . THR B 1 145 ? -0.978 26.016 19.391 1 75.31 145 THR B N 1
ATOM 3818 C CA . THR B 1 145 ? 0.107 25.125 19.781 1 75.31 145 THR B CA 1
ATOM 3819 C C . THR B 1 145 ? -0.405 23.703 19.953 1 75.31 145 THR B C 1
ATOM 3821 O O . THR B 1 145 ? 0.245 22.75 19.531 1 75.31 145 THR B O 1
ATOM 3824 N N . GLN B 1 146 ? -1.54 23.562 20.562 1 80.44 146 GLN B N 1
ATOM 3825 C CA . GLN B 1 146 ? -2.131 22.234 20.781 1 80.44 146 GLN B CA 1
ATOM 3826 C C . GLN B 1 146 ? -2.49 21.578 19.453 1 80.44 146 GLN B C 1
ATOM 3828 O O . GLN B 1 146 ? -2.232 20.391 19.25 1 80.44 146 GLN B O 1
ATOM 3833 N N . SER B 1 147 ? -3.096 22.281 18.562 1 74.75 147 SER B N 1
ATOM 3834 C CA . SER B 1 147 ? -3.461 21.766 17.25 1 74.75 147 SER B CA 1
ATOM 3835 C C . SER B 1 147 ? -2.227 21.344 16.453 1 74.75 147 SER B C 1
ATOM 3837 O O . SER B 1 147 ? -2.23 20.312 15.781 1 74.75 147 SER B O 1
ATOM 3839 N N . MET B 1 148 ? -1.216 22.141 16.562 1 74.31 148 MET B N 1
ATOM 3840 C CA . MET B 1 148 ? 0.027 21.828 15.859 1 74.31 148 MET B CA 1
ATOM 3841 C C . MET B 1 148 ? 0.645 20.531 16.375 1 74.31 148 MET B C 1
ATOM 3843 O O . MET B 1 148 ? 1.176 19.734 15.609 1 74.31 148 MET B O 1
ATOM 3847 N N . SER B 1 149 ? 0.564 20.406 17.656 1 81.75 149 SER B N 1
ATOM 3848 C CA . SER B 1 149 ? 1.066 19.172 18.25 1 81.75 149 SER B CA 1
ATOM 3849 C C . SER B 1 149 ? 0.304 17.953 17.734 1 81.75 149 SER B C 1
ATOM 3851 O O . SER B 1 149 ? 0.899 16.906 17.469 1 81.75 149 SER B O 1
ATOM 3853 N N . GLN B 1 150 ? -0.951 18.125 17.609 1 80.25 150 GLN B N 1
ATOM 3854 C CA . GLN B 1 150 ? -1.78 17.047 17.094 1 80.25 150 GLN B CA 1
ATOM 3855 C C . GLN B 1 150 ? -1.415 16.719 15.648 1 80.25 150 GLN B C 1
ATOM 3857 O O . GLN B 1 150 ? -1.295 15.547 15.281 1 80.25 150 GLN B O 1
ATOM 3862 N N . ILE B 1 151 ? -1.247 17.734 14.82 1 76.94 151 ILE B N 1
ATOM 3863 C CA . ILE B 1 151 ? -0.882 17.547 13.414 1 76.94 151 ILE B CA 1
ATOM 3864 C C . ILE B 1 151 ? 0.492 16.875 13.328 1 76.94 151 ILE B C 1
ATOM 3866 O O . ILE B 1 151 ? 0.686 15.938 12.555 1 76.94 151 ILE B O 1
ATOM 3870 N N . SER B 1 152 ? 1.411 17.391 14.102 1 80.88 152 SER B N 1
ATOM 3871 C CA . SER B 1 152 ? 2.752 16.812 14.125 1 80.88 152 SER B CA 1
ATOM 3872 C C . SER B 1 152 ? 2.715 15.336 14.477 1 80.88 152 SER B C 1
ATOM 3874 O O . SER B 1 152 ? 3.412 14.523 13.867 1 80.88 152 SER B O 1
ATOM 3876 N N . GLY B 1 153 ? 1.908 15.031 15.516 1 83 153 GLY B N 1
ATOM 3877 C CA . GLY B 1 153 ? 1.737 13.641 15.891 1 83 153 GLY B CA 1
ATOM 3878 C C . GLY B 1 153 ? 1.162 12.789 14.773 1 83 153 GLY B C 1
ATOM 3879 O O . GLY B 1 153 ? 1.632 11.672 14.523 1 83 153 GLY B O 1
ATOM 3880 N N . SER B 1 154 ? 0.164 13.297 14.102 1 80.19 154 SER B N 1
ATOM 3881 C CA . SER B 1 154 ? -0.47 12.586 13 1 80.19 154 SER B CA 1
ATOM 3882 C C . SER B 1 154 ? 0.506 12.359 11.844 1 80.19 154 SER B C 1
ATOM 3884 O O . SER B 1 154 ? 0.556 11.273 11.273 1 80.19 154 SER B O 1
ATOM 3886 N N . VAL B 1 155 ? 1.261 13.383 11.492 1 79.62 155 VAL B N 1
ATOM 3887 C CA . VAL B 1 155 ? 2.232 13.297 10.406 1 79.62 155 VAL B CA 1
ATOM 3888 C C . VAL B 1 155 ? 3.293 12.25 10.742 1 79.62 155 VAL B C 1
ATOM 3890 O O . VAL B 1 155 ? 3.686 11.453 9.891 1 79.62 155 VAL B O 1
ATOM 3893 N N . SER B 1 156 ? 3.678 12.258 11.969 1 83.31 156 SER B N 1
ATOM 3894 C CA . SER B 1 156 ? 4.672 11.281 12.406 1 83.31 156 SER B CA 1
ATOM 3895 C C . SER B 1 156 ? 4.121 9.867 12.32 1 83.31 156 SER B C 1
ATOM 3897 O O . SER B 1 156 ? 4.82 8.945 11.883 1 83.31 156 SER B O 1
ATOM 3899 N N . GLU B 1 157 ? 2.938 9.672 12.75 1 83.81 157 GLU B N 1
ATOM 3900 C CA . GLU B 1 157 ? 2.314 8.352 12.703 1 83.81 157 GLU B CA 1
ATOM 3901 C C . GLU B 1 157 ? 2.143 7.867 11.266 1 83.81 157 GLU B C 1
ATOM 3903 O O . GLU B 1 157 ? 2.357 6.691 10.969 1 83.81 157 GLU B O 1
ATOM 3908 N N . ILE B 1 158 ? 1.744 8.727 10.398 1 79.31 158 ILE B N 1
ATOM 3909 C CA . ILE B 1 158 ? 1.583 8.383 8.992 1 79.31 158 ILE B CA 1
ATOM 3910 C C . ILE B 1 158 ? 2.932 7.977 8.398 1 79.31 158 ILE B C 1
ATOM 3912 O O . ILE B 1 158 ? 3.02 6.992 7.66 1 79.31 158 ILE B O 1
ATOM 3916 N N . ALA B 1 159 ? 3.92 8.766 8.742 1 80.94 159 ALA B N 1
ATOM 3917 C CA . ALA B 1 159 ? 5.258 8.438 8.258 1 80.94 159 ALA B CA 1
ATOM 3918 C C . ALA B 1 159 ? 5.672 7.035 8.695 1 80.94 159 ALA B C 1
ATOM 3920 O O . ALA B 1 159 ? 6.227 6.27 7.902 1 80.94 159 ALA B O 1
ATOM 3921 N N . ARG B 1 160 ? 5.422 6.625 9.93 1 86.5 160 ARG B N 1
ATOM 3922 C CA . ARG B 1 160 ? 5.758 5.297 10.438 1 86.5 160 ARG B CA 1
ATOM 3923 C C . ARG B 1 160 ? 4.969 4.215 9.703 1 86.5 160 ARG B C 1
ATOM 3925 O O . ARG B 1 160 ? 5.52 3.174 9.352 1 86.5 160 ARG B O 1
ATOM 3932 N N . SER B 1 161 ? 3.697 4.516 9.57 1 82.75 161 SER B N 1
ATOM 3933 C CA . SER B 1 161 ? 2.848 3.566 8.859 1 82.75 161 SER B CA 1
ATOM 3934 C C . SER B 1 161 ? 3.336 3.35 7.426 1 82.75 161 SER B C 1
ATOM 3936 O O . SER B 1 161 ? 3.326 2.225 6.926 1 82.75 161 SER B O 1
ATOM 3938 N N . LEU B 1 162 ? 3.768 4.387 6.77 1 78.88 162 LEU B N 1
ATOM 3939 C CA . LEU B 1 162 ? 4.273 4.305 5.402 1 78.88 162 LEU B CA 1
ATOM 3940 C C . LEU B 1 162 ? 5.555 3.482 5.344 1 78.88 162 LEU B C 1
ATOM 3942 O O . LEU B 1 162 ? 5.793 2.766 4.367 1 78.88 162 LEU B O 1
ATOM 3946 N N . ASP B 1 163 ? 6.336 3.65 6.344 1 84.75 163 ASP B N 1
ATOM 3947 C CA . ASP B 1 163 ? 7.543 2.836 6.41 1 84.75 163 ASP B CA 1
ATOM 3948 C C . ASP B 1 163 ? 7.203 1.349 6.48 1 84.75 163 ASP B C 1
ATOM 3950 O O . ASP B 1 163 ? 7.812 0.532 5.793 1 84.75 163 ASP B O 1
ATOM 3954 N N . THR B 1 164 ? 6.266 1.01 7.297 1 85.88 164 THR B N 1
ATOM 3955 C CA . THR B 1 164 ? 5.82 -0.373 7.418 1 85.88 164 THR B CA 1
ATOM 3956 C C . THR B 1 164 ? 5.254 -0.876 6.094 1 85.88 164 THR B C 1
ATOM 3958 O O . THR B 1 164 ? 5.539 -2 5.676 1 85.88 164 THR B O 1
ATOM 3961 N N . ILE B 1 165 ? 4.473 -0.069 5.406 1 83.62 165 ILE B N 1
ATOM 3962 C CA . ILE B 1 165 ? 3.889 -0.421 4.117 1 83.62 165 ILE B CA 1
ATOM 3963 C C . ILE B 1 165 ? 5 -0.695 3.105 1 83.62 165 ILE B C 1
ATOM 3965 O O . ILE B 1 165 ? 4.953 -1.689 2.375 1 83.62 165 ILE B O 1
ATOM 3969 N N . SER B 1 166 ? 5.945 0.216 3.102 1 83.94 166 SER B N 1
ATOM 3970 C CA . SER B 1 166 ? 7.07 0.051 2.188 1 83.94 166 SER B CA 1
ATOM 3971 C C . SER B 1 166 ? 7.793 -1.269 2.436 1 83.94 166 SER B C 1
ATOM 3973 O O . SER B 1 166 ? 8.18 -1.959 1.488 1 83.94 166 SER B O 1
ATOM 3975 N N . HIS B 1 167 ? 8.008 -1.616 3.635 1 87.69 167 HIS B N 1
ATOM 3976 C CA . HIS B 1 167 ? 8.641 -2.879 3.99 1 87.69 167 HIS B CA 1
ATOM 3977 C C . HIS B 1 167 ? 7.809 -4.066 3.52 1 87.69 167 HIS B C 1
ATOM 3979 O O . HIS B 1 167 ? 8.352 -5.023 2.959 1 87.69 167 HIS B O 1
ATOM 3985 N N . GLU B 1 168 ? 6.508 -4.016 3.734 1 85.5 168 GLU B N 1
ATOM 3986 C CA . GLU B 1 168 ? 5.609 -5.082 3.303 1 85.5 168 GLU B CA 1
ATOM 3987 C C . GLU B 1 168 ? 5.621 -5.234 1.785 1 85.5 168 GLU B C 1
ATOM 3989 O O . GLU B 1 168 ? 5.551 -6.352 1.269 1 85.5 168 GLU B O 1
ATOM 3994 N N . PHE B 1 169 ? 5.703 -4.137 1.023 1 87.56 169 PHE B N 1
ATOM 3995 C CA . PHE B 1 169 ? 5.812 -4.191 -0.429 1 87.56 169 PHE B CA 1
ATOM 3996 C C . PHE B 1 169 ? 7.047 -4.977 -0.851 1 87.56 169 PHE B C 1
ATOM 3998 O O . PHE B 1 169 ? 6.992 -5.773 -1.792 1 87.56 169 PHE B O 1
ATOM 4005 N N . GLY B 1 170 ? 8.094 -4.695 -0.13 1 87.75 170 GLY B N 1
ATOM 4006 C CA . GLY B 1 170 ? 9.297 -5.453 -0.421 1 87.75 170 GLY B CA 1
ATOM 4007 C C . GLY B 1 170 ? 9.117 -6.953 -0.252 1 87.75 170 GLY B C 1
ATOM 4008 O O . GLY B 1 170 ? 9.57 -7.738 -1.086 1 87.75 170 GLY B O 1
ATOM 4009 N N . GLY B 1 171 ? 8.477 -7.352 0.816 1 88.88 171 GLY B N 1
ATOM 4010 C CA . GLY B 1 171 ? 8.188 -8.758 1.051 1 88.88 171 GLY B CA 1
ATOM 4011 C C . GLY B 1 171 ? 7.305 -9.367 -0.017 1 88.88 171 GLY B C 1
ATOM 4012 O O . GLY B 1 171 ? 7.57 -10.477 -0.489 1 88.88 171 GLY B O 1
ATOM 4013 N N . ILE B 1 172 ? 6.305 -8.703 -0.421 1 90 172 ILE B N 1
ATOM 4014 C CA . ILE B 1 172 ? 5.406 -9.188 -1.462 1 90 172 ILE B CA 1
ATOM 4015 C C . ILE B 1 172 ? 6.164 -9.312 -2.781 1 90 172 ILE B C 1
ATOM 4017 O O . ILE B 1 172 ? 6.004 -10.297 -3.51 1 90 172 ILE B O 1
ATOM 4021 N N . ASN B 1 173 ? 6.969 -8.305 -3.043 1 91.06 173 ASN B N 1
ATOM 4022 C CA . ASN B 1 173 ? 7.766 -8.344 -4.266 1 91.06 173 ASN B CA 1
ATOM 4023 C C . ASN B 1 173 ? 8.664 -9.57 -4.312 1 91.06 173 ASN B C 1
ATOM 4025 O O . ASN B 1 173 ? 8.773 -10.227 -5.352 1 91.06 173 ASN B O 1
ATOM 4029 N N . ALA B 1 174 ? 9.32 -9.875 -3.238 1 93.06 174 ALA B N 1
ATOM 4030 C CA . ALA B 1 174 ? 10.18 -11.047 -3.174 1 93.06 174 ALA B CA 1
ATOM 4031 C C . ALA B 1 174 ? 9.383 -12.328 -3.418 1 93.06 174 ALA B C 1
ATOM 4033 O O . ALA B 1 174 ? 9.828 -13.211 -4.152 1 93.06 174 ALA B O 1
ATOM 4034 N N . GLU B 1 175 ? 8.242 -12.391 -2.818 1 92.56 175 GLU B N 1
ATOM 4035 C CA . GLU B 1 175 ? 7.395 -13.57 -2.973 1 92.56 175 GLU B CA 1
ATOM 4036 C C . GLU B 1 175 ? 6.887 -13.703 -4.406 1 92.56 175 GLU B C 1
ATOM 4038 O O . GLU B 1 175 ? 6.805 -14.805 -4.941 1 92.56 175 GLU B O 1
ATOM 4043 N N . VAL B 1 176 ? 6.523 -12.609 -5.008 1 93.75 176 VAL B N 1
ATOM 4044 C CA . VAL B 1 176 ? 6.047 -12.602 -6.387 1 93.75 176 VAL B CA 1
ATOM 4045 C C . VAL B 1 176 ? 7.168 -13.039 -7.324 1 93.75 176 VAL B C 1
ATOM 4047 O O . VAL B 1 176 ? 6.941 -13.828 -8.242 1 93.75 176 VAL B O 1
ATOM 4050 N N . GLN B 1 177 ? 8.359 -12.578 -7.125 1 93.44 177 GLN B N 1
ATOM 4051 C CA . GLN B 1 177 ? 9.492 -12.984 -7.945 1 93.44 177 GLN B CA 1
ATOM 4052 C C . GLN B 1 177 ? 9.773 -14.477 -7.793 1 93.44 177 GLN B C 1
ATOM 4054 O O . GLN B 1 177 ? 9.977 -15.18 -8.781 1 93.44 177 GLN B O 1
ATOM 4059 N N . LYS B 1 178 ? 9.797 -14.906 -6.566 1 94 178 LYS B N 1
ATOM 4060 C CA . LYS B 1 178 ? 9.961 -16.328 -6.301 1 94 178 LYS B CA 1
ATOM 4061 C C . LYS B 1 178 ? 8.875 -17.156 -6.992 1 94 178 LYS B C 1
ATOM 4063 O O . LYS B 1 178 ? 9.164 -18.156 -7.645 1 94 178 LYS B O 1
ATOM 4068 N N . GLY B 1 179 ? 7.641 -16.703 -6.805 1 93.5 179 GLY B N 1
ATOM 4069 C CA . GLY B 1 179 ? 6.531 -17.375 -7.461 1 93.5 179 GLY B CA 1
ATOM 4070 C C . GLY B 1 179 ? 6.652 -17.391 -8.969 1 93.5 179 GLY B C 1
ATOM 4071 O O . GLY B 1 179 ? 6.398 -18.422 -9.609 1 93.5 179 GLY B O 1
ATOM 4072 N N . GLY B 1 180 ? 7.062 -16.281 -9.547 1 92.25 180 GLY B N 1
ATOM 4073 C CA . GLY B 1 180 ? 7.293 -16.219 -10.977 1 92.25 180 GLY B CA 1
ATOM 4074 C C . GLY B 1 180 ? 8.336 -17.219 -11.461 1 92.25 180 GLY B C 1
ATOM 4075 O O . GLY B 1 180 ? 8.148 -17.875 -12.484 1 92.25 180 GLY B O 1
ATOM 4076 N N . ASP B 1 181 ? 9.375 -17.406 -10.75 1 94.81 181 ASP B N 1
ATOM 4077 C CA . ASP B 1 181 ? 10.438 -18.359 -11.078 1 94.81 181 ASP B CA 1
ATOM 4078 C C . ASP B 1 181 ? 9.922 -19.797 -11.008 1 94.81 181 ASP B C 1
ATOM 4080 O O . ASP B 1 181 ? 10.219 -20.609 -11.883 1 94.81 181 ASP B O 1
ATOM 4084 N N . ILE B 1 182 ? 9.203 -20.062 -9.977 1 94.5 182 ILE B N 1
ATOM 4085 C CA . ILE B 1 182 ? 8.641 -21.391 -9.781 1 94.5 182 ILE B CA 1
ATOM 4086 C C . ILE B 1 182 ? 7.75 -21.75 -10.969 1 94.5 182 ILE B C 1
ATOM 4088 O O . ILE B 1 182 ? 7.867 -22.844 -11.531 1 94.5 182 ILE B O 1
ATOM 4092 N N . VAL B 1 183 ? 6.945 -20.859 -11.375 1 95.31 183 VAL B N 1
ATOM 4093 C CA . VAL B 1 183 ? 5.98 -21.125 -12.43 1 95.31 183 VAL B CA 1
ATOM 4094 C C . VAL B 1 183 ? 6.699 -21.234 -13.773 1 95.31 183 VAL B C 1
ATOM 4096 O O . VAL B 1 183 ? 6.305 -22.031 -14.633 1 95.31 183 VAL B O 1
ATOM 4099 N N . THR B 1 184 ? 7.734 -20.469 -13.961 1 94.25 184 THR B N 1
ATOM 4100 C CA . THR B 1 184 ? 8.539 -20.578 -15.18 1 94.25 184 THR B CA 1
ATOM 4101 C C . THR B 1 184 ? 9.164 -21.953 -15.289 1 94.25 184 THR B C 1
ATOM 4103 O O . THR B 1 184 ? 9.125 -22.578 -16.359 1 94.25 184 THR B O 1
ATOM 4106 N N . ASN B 1 185 ? 9.68 -22.453 -14.188 1 94.5 185 ASN B N 1
ATOM 4107 C CA . ASN B 1 185 ? 10.227 -23.797 -14.172 1 94.5 185 ASN B CA 1
ATOM 4108 C C . ASN B 1 185 ? 9.141 -24.859 -14.383 1 94.5 185 ASN B C 1
ATOM 4110 O O . ASN B 1 185 ? 9.367 -25.859 -15.062 1 94.5 185 ASN B O 1
ATOM 4114 N N . LEU B 1 186 ? 8.031 -24.609 -13.781 1 94.44 186 LEU B N 1
ATOM 4115 C CA . LEU B 1 186 ? 6.883 -25.5 -13.977 1 94.44 186 LEU B CA 1
ATOM 4116 C C . LEU B 1 186 ? 6.496 -25.562 -15.453 1 94.44 186 LEU B C 1
ATOM 4118 O O . LEU B 1 186 ? 6.223 -26.656 -15.969 1 94.44 186 LEU B O 1
ATOM 4122 N N . SER B 1 187 ? 6.488 -24.438 -16.125 1 94.81 187 SER B N 1
ATOM 4123 C CA . SER B 1 187 ? 6.164 -24.375 -17.547 1 94.81 187 SER B CA 1
ATOM 4124 C C . SER B 1 187 ? 7.125 -25.234 -18.359 1 94.81 187 SER B C 1
ATOM 4126 O O . SER B 1 187 ? 6.707 -25.953 -19.266 1 94.81 187 SER B O 1
ATOM 4128 N N . LYS B 1 188 ? 8.398 -25.25 -18.031 1 95.56 188 LYS B N 1
ATOM 4129 C CA . LYS B 1 188 ? 9.398 -26.062 -18.734 1 95.56 188 LYS B CA 1
ATOM 4130 C C . LYS B 1 188 ? 9.148 -27.547 -18.516 1 95.56 188 LYS B C 1
ATOM 4132 O O . LYS B 1 188 ? 9.25 -28.344 -19.438 1 95.56 188 LYS B O 1
ATOM 4137 N N . THR B 1 189 ? 8.844 -27.844 -17.281 1 95.31 189 THR B N 1
ATOM 4138 C CA . THR B 1 189 ? 8.578 -29.25 -16.938 1 95.31 189 THR B CA 1
ATOM 4139 C C . THR B 1 189 ? 7.355 -29.766 -17.688 1 95.31 189 THR B C 1
ATOM 4141 O O . THR B 1 189 ? 7.367 -30.875 -18.219 1 95.31 189 THR B O 1
ATOM 4144 N N . VAL B 1 190 ? 6.344 -28.938 -17.781 1 95.62 190 VAL B N 1
ATOM 4145 C CA . VAL B 1 190 ? 5.113 -29.328 -18.469 1 95.62 190 VAL B CA 1
ATOM 4146 C C . VAL B 1 190 ? 5.379 -29.484 -19.953 1 95.62 190 VAL B C 1
ATOM 4148 O O . VAL B 1 190 ? 4.844 -30.391 -20.594 1 95.62 190 VAL B O 1
ATOM 4151 N N . ASP B 1 191 ? 6.191 -28.656 -20.547 1 94.88 191 ASP B N 1
ATOM 4152 C CA . ASP B 1 191 ? 6.578 -28.797 -21.938 1 94.88 191 ASP B CA 1
ATOM 4153 C C . ASP B 1 191 ? 7.281 -30.141 -22.188 1 94.88 191 ASP B C 1
ATOM 4155 O O . ASP B 1 191 ? 7.02 -30.812 -23.188 1 94.88 191 ASP B O 1
ATOM 4159 N N . SER B 1 192 ? 8.133 -30.453 -21.25 1 95.44 192 SER B N 1
ATOM 4160 C CA . SER B 1 192 ? 8.812 -31.734 -21.344 1 95.44 192 SER B CA 1
ATOM 4161 C C . SER B 1 192 ? 7.82 -32.906 -21.266 1 95.44 192 SER B C 1
ATOM 4163 O O . SER B 1 192 ? 7.941 -33.875 -22 1 95.44 192 SER B O 1
ATOM 4165 N N . GLN B 1 193 ? 6.832 -32.781 -20.391 1 95.62 193 GLN B N 1
ATOM 4166 C CA . GLN B 1 193 ? 5.793 -33.812 -20.266 1 95.62 193 GLN B CA 1
ATOM 4167 C C . GLN B 1 193 ? 5.031 -33.969 -21.578 1 95.62 193 GLN B C 1
ATOM 4169 O O . GLN B 1 193 ? 4.73 -35.094 -22 1 95.62 193 GLN B O 1
ATOM 4174 N N . THR B 1 194 ? 4.738 -32.812 -22.219 1 94.19 194 THR B N 1
ATOM 4175 C CA . THR B 1 194 ? 3.998 -32.844 -23.484 1 94.19 194 THR B CA 1
ATOM 4176 C C . THR B 1 194 ? 4.77 -33.625 -24.547 1 94.19 194 THR B C 1
ATOM 4178 O O . THR B 1 194 ? 4.191 -34.438 -25.266 1 94.19 194 THR B O 1
ATOM 4181 N N . ASN B 1 195 ? 6.098 -33.469 -24.609 1 94.88 195 ASN B N 1
ATOM 4182 C CA . ASN B 1 195 ? 6.938 -34.156 -25.562 1 94.88 195 ASN B CA 1
ATOM 4183 C C . ASN B 1 195 ? 7.008 -35.656 -25.266 1 94.88 195 ASN B C 1
ATOM 4185 O O . ASN B 1 195 ? 6.922 -36.5 -26.172 1 94.88 195 ASN B O 1
ATOM 4189 N N . LEU B 1 196 ? 7.145 -35.938 -24 1 95.06 196 LEU B N 1
ATOM 4190 C CA . LEU B 1 196 ? 7.199 -37.344 -23.578 1 95.06 196 LEU B CA 1
ATOM 4191 C C . LEU B 1 196 ? 5.902 -38.062 -23.922 1 95.06 196 LEU B C 1
ATOM 4193 O O . LEU B 1 196 ? 5.922 -39.219 -24.359 1 95.06 196 LEU B O 1
ATOM 4197 N N . MET B 1 197 ? 4.773 -37.312 -23.734 1 94 197 MET B N 1
ATOM 4198 C CA . MET B 1 197 ? 3.463 -37.875 -24.031 1 94 197 MET B CA 1
ATOM 4199 C C . MET B 1 197 ? 3.348 -38.25 -25.516 1 94 197 MET B C 1
ATOM 4201 O O . MET B 1 197 ? 2.809 -39.312 -25.859 1 94 197 MET B O 1
ATOM 4205 N N . SER B 1 198 ? 3.854 -37.375 -26.391 1 94.06 198 SER B N 1
ATOM 4206 C CA . SER B 1 198 ? 3.807 -37.656 -27.828 1 94.06 198 SER B CA 1
ATOM 4207 C C . SER B 1 198 ? 4.598 -38.906 -28.188 1 94.06 198 SER B C 1
ATOM 4209 O O . SER B 1 198 ? 4.133 -39.719 -28.969 1 94.06 198 SER B O 1
ATOM 4211 N N . THR B 1 199 ? 5.77 -39.031 -27.578 1 95.06 199 THR B N 1
ATOM 4212 C CA . THR B 1 199 ? 6.609 -40.188 -27.828 1 95.06 199 THR B CA 1
ATOM 4213 C C . THR B 1 199 ? 5.945 -41.469 -27.297 1 95.06 199 THR B C 1
ATOM 4215 O O . THR B 1 199 ? 5.93 -42.5 -27.984 1 95.06 199 THR B O 1
ATOM 4218 N N . LEU B 1 200 ? 5.352 -41.375 -26.125 1 95.31 200 LEU B N 1
ATOM 4219 C CA . LEU B 1 200 ? 4.68 -42.5 -25.516 1 95.31 200 LEU B CA 1
ATOM 4220 C C . LEU B 1 200 ? 3.512 -42.969 -26.375 1 95.31 200 LEU B C 1
ATOM 4222 O O . LEU B 1 200 ? 3.289 -44.188 -26.531 1 95.31 200 LEU B O 1
ATOM 4226 N N . ARG B 1 201 ? 2.781 -42.031 -26.891 1 93.81 201 ARG B N 1
ATOM 4227 C CA . ARG B 1 201 ? 1.664 -42.375 -27.766 1 93.81 201 ARG B CA 1
ATOM 4228 C C . ARG B 1 201 ? 2.145 -43.156 -28.984 1 93.81 201 ARG B C 1
ATOM 4230 O O . ARG B 1 201 ? 1.536 -44.125 -29.391 1 93.81 201 ARG B O 1
ATOM 4237 N N . SER B 1 202 ? 3.225 -42.719 -29.578 1 94.94 202 SER B N 1
ATOM 4238 C CA . SER B 1 202 ? 3.773 -43.375 -30.766 1 94.94 202 SER B CA 1
ATOM 4239 C C . SER B 1 202 ? 4.23 -44.781 -30.469 1 94.94 202 SER B C 1
ATOM 4241 O O . SER B 1 202 ? 3.953 -45.719 -31.234 1 94.94 202 SER B O 1
ATOM 4243 N N . VAL B 1 203 ? 4.871 -44.938 -29.344 1 93.12 203 VAL B N 1
ATOM 4244 C CA . VAL B 1 203 ? 5.371 -46.25 -28.953 1 93.12 203 VAL B CA 1
ATOM 4245 C C . VAL B 1 203 ? 4.199 -47.188 -28.703 1 93.12 203 VAL B C 1
ATOM 4247 O O . VAL B 1 203 ? 4.227 -48.344 -29.125 1 93.12 203 VAL B O 1
ATOM 4250 N N . THR B 1 204 ? 3.188 -46.688 -28.078 1 92.12 204 THR B N 1
ATOM 4251 C CA . THR B 1 204 ? 2.014 -47.5 -27.781 1 92.12 204 THR B CA 1
ATOM 4252 C C . THR B 1 204 ? 1.294 -47.906 -29.062 1 92.12 204 THR B C 1
ATOM 4254 O O . THR B 1 204 ? 0.845 -49.062 -29.188 1 92.12 204 THR B O 1
ATOM 4257 N N . ASP B 1 205 ? 1.194 -47.031 -30.016 1 93.5 205 ASP B N 1
ATOM 4258 C CA . ASP B 1 205 ? 0.589 -47.344 -31.297 1 93.5 205 ASP B CA 1
ATOM 4259 C C . ASP B 1 205 ? 1.368 -48.438 -32.031 1 93.5 205 ASP B C 1
ATOM 4261 O O . ASP B 1 205 ? 0.775 -49.344 -32.625 1 93.5 205 ASP B O 1
ATOM 4265 N N . SER B 1 206 ? 2.666 -48.344 -31.953 1 94 206 SER B N 1
ATOM 4266 C CA . SER B 1 206 ? 3.514 -49.375 -32.562 1 94 206 SER B CA 1
ATOM 4267 C C . SER B 1 206 ? 3.291 -50.719 -31.891 1 94 206 SER B C 1
ATOM 4269 O O . SER B 1 206 ? 3.199 -51.75 -32.562 1 94 206 SER B O 1
ATOM 4271 N N . MET B 1 207 ? 3.133 -50.719 -30.609 1 91.31 207 MET B N 1
ATOM 4272 C CA . MET B 1 207 ? 2.887 -51.938 -29.859 1 91.31 207 MET B CA 1
ATOM 4273 C C . MET B 1 207 ? 1.545 -52.562 -30.25 1 91.31 207 MET B C 1
ATOM 4275 O O . MET B 1 207 ? 1.428 -53.781 -30.375 1 91.31 207 MET B O 1
ATOM 4279 N N . ASN B 1 208 ? 0.627 -51.75 -30.406 1 90.94 208 ASN B N 1
ATOM 4280 C CA . ASN B 1 208 ? -0.686 -52.188 -30.844 1 90.94 208 ASN B CA 1
ATOM 4281 C C . ASN B 1 208 ? -0.614 -52.875 -32.219 1 90.94 208 ASN B C 1
ATOM 4283 O O . ASN B 1 208 ? -1.184 -53.969 -32.406 1 90.94 208 ASN B O 1
ATOM 4287 N N . SER B 1 209 ? 0.086 -52.344 -33.156 1 95 209 SER B N 1
ATOM 4288 C CA . SER B 1 209 ? 0.236 -52.906 -34.5 1 95 209 SER B CA 1
ATOM 4289 C C . SER B 1 209 ? 0.968 -54.25 -34.438 1 95 209 SER B C 1
ATOM 4291 O O . SER B 1 209 ? 0.559 -55.188 -35.125 1 95 209 SER B O 1
ATOM 4293 N N . LYS B 1 210 ? 1.958 -54.281 -33.656 1 93.56 210 LYS B N 1
ATOM 4294 C CA . LYS B 1 210 ? 2.748 -55.5 -33.562 1 93.56 210 LYS B CA 1
ATOM 4295 C C . LYS B 1 210 ? 1.941 -56.625 -32.906 1 93.56 210 LYS B C 1
ATOM 4297 O O . LYS B 1 210 ? 2.008 -57.781 -33.344 1 93.56 210 LYS B O 1
ATOM 4302 N N . SER B 1 211 ? 1.226 -56.281 -31.875 1 92.44 211 SER B N 1
ATOM 4303 C CA . SER B 1 211 ? 0.389 -57.281 -31.219 1 92.44 211 SER B CA 1
ATOM 4304 C C . SER B 1 211 ? -0.653 -57.844 -32.188 1 92.44 211 SER B C 1
ATOM 4306 O O . SER B 1 211 ? -0.918 -59.062 -32.188 1 92.44 211 SER B O 1
ATOM 4308 N N . SER B 1 212 ? -1.183 -57.062 -33 1 93.56 212 SER B N 1
ATOM 4309 C CA . SER B 1 212 ? -2.154 -57.469 -34 1 93.56 212 SER B CA 1
ATOM 4310 C C . SER B 1 212 ? -1.509 -58.406 -35.031 1 93.56 212 SER B C 1
ATOM 4312 O O . SER B 1 212 ? -2.123 -59.375 -35.469 1 93.56 212 SER B O 1
ATOM 4314 N N . GLU B 1 213 ? -0.338 -58.094 -35.375 1 95.38 213 GLU B N 1
ATOM 4315 C CA . GLU B 1 213 ? 0.394 -58.938 -36.344 1 95.38 213 GLU B CA 1
ATOM 4316 C C . GLU B 1 213 ? 0.674 -60.312 -35.75 1 95.38 213 GLU B C 1
ATOM 4318 O O . GLU B 1 213 ? 0.508 -61.312 -36.438 1 95.38 213 GLU B O 1
ATOM 4323 N N . ILE B 1 214 ? 1.022 -60.312 -34.562 1 95.12 214 ILE B N 1
ATOM 4324 C CA . ILE B 1 214 ? 1.295 -61.594 -33.906 1 95.12 214 ILE B CA 1
ATOM 4325 C C . ILE B 1 214 ? 0.013 -62.406 -33.844 1 95.12 214 ILE B C 1
ATOM 4327 O O . ILE B 1 214 ? 0.037 -63.625 -34.031 1 95.12 214 ILE B O 1
ATOM 4331 N N . GLN B 1 215 ? -1.009 -61.75 -33.531 1 93.31 215 GLN B N 1
ATOM 4332 C CA . GLN B 1 215 ? -2.299 -62.438 -33.438 1 93.31 215 GLN B CA 1
ATOM 4333 C C . GLN B 1 215 ? -2.645 -63.125 -34.781 1 93.31 215 GLN B C 1
ATOM 4335 O O . GLN B 1 215 ? -3.061 -64.25 -34.781 1 93.31 215 GLN B O 1
ATOM 4340 N N . GLN B 1 216 ? -2.385 -62.5 -35.875 1 95.25 216 GLN B N 1
ATOM 4341 C CA . GLN B 1 216 ? -2.693 -63.031 -37.188 1 95.25 216 GLN B CA 1
ATOM 4342 C C . GLN B 1 216 ? -1.809 -64.25 -37.5 1 95.25 216 GLN B C 1
ATOM 4344 O O . GLN B 1 216 ? -2.293 -65.25 -38 1 95.25 216 GLN B O 1
ATOM 4349 N N . ILE B 1 217 ? -0.592 -64.062 -37.188 1 95.44 217 ILE B N 1
ATOM 4350 C CA . ILE B 1 217 ? 0.34 -65.188 -37.5 1 95.44 217 ILE B CA 1
ATOM 4351 C C . ILE B 1 217 ? 0.02 -66.375 -36.656 1 95.44 217 ILE B C 1
ATOM 4353 O O . ILE B 1 217 ? 0.071 -67.5 -37.125 1 95.44 217 ILE B O 1
ATOM 4357 N N . THR B 1 218 ? -0.305 -66.125 -35.438 1 94.38 218 THR B N 1
ATOM 4358 C CA . THR B 1 218 ? -0.648 -67.188 -34.5 1 94.38 218 THR B CA 1
ATOM 4359 C C . THR B 1 218 ? -1.879 -67.938 -35 1 94.38 218 THR B C 1
ATOM 4361 O O . THR B 1 218 ? -1.925 -69.188 -34.938 1 94.38 218 THR B O 1
ATOM 4364 N N . GLU B 1 219 ? -2.791 -67.25 -35.5 1 93.62 219 GLU B N 1
ATOM 4365 C CA . GLU B 1 219 ? -3.98 -67.875 -36.062 1 93.62 219 GLU B CA 1
ATOM 4366 C C . GLU B 1 219 ? -3.627 -68.75 -37.281 1 93.62 219 GLU B C 1
ATOM 4368 O O . GLU B 1 219 ? -4.148 -69.875 -37.438 1 93.62 219 GLU B O 1
ATOM 4373 N N . ALA B 1 220 ? -2.734 -68.25 -38.062 1 93.31 220 ALA B N 1
ATOM 4374 C CA . ALA B 1 220 ? -2.287 -69 -39.25 1 93.31 220 ALA B CA 1
ATOM 4375 C C . ALA B 1 220 ? -1.57 -70.312 -38.812 1 93.31 220 ALA B C 1
ATOM 4377 O O . ALA B 1 220 ? -1.794 -71.375 -39.406 1 93.31 220 ALA B O 1
ATOM 4378 N N . ILE B 1 221 ? -0.81 -70.25 -37.781 1 92.81 221 ILE B N 1
ATOM 4379 C CA . ILE B 1 221 ? -0.066 -71.375 -37.312 1 92.81 221 ILE B CA 1
ATOM 4380 C C . ILE B 1 221 ? -1.033 -72.438 -36.75 1 92.81 221 ILE B C 1
ATOM 4382 O O . ILE B 1 221 ? -0.849 -73.625 -36.906 1 92.81 221 ILE B O 1
ATOM 4386 N N . SER B 1 222 ? -1.979 -71.938 -36.094 1 92.19 222 SER B N 1
ATOM 4387 C CA . SER B 1 222 ? -2.996 -72.812 -35.531 1 92.19 222 SER B CA 1
ATOM 4388 C C . SER B 1 222 ? -3.682 -73.625 -36.625 1 92.19 222 SER B C 1
ATOM 4390 O O . SER B 1 222 ? -3.91 -74.875 -36.469 1 92.19 222 SER B O 1
ATOM 4392 N N . GLN B 1 223 ? -3.924 -73.062 -37.719 1 92.62 223 GLN B N 1
ATOM 4393 C CA . GLN B 1 223 ? -4.539 -73.75 -38.875 1 92.62 223 GLN B CA 1
ATOM 4394 C C . GLN B 1 223 ? -3.59 -74.75 -39.469 1 92.62 223 GLN B C 1
ATOM 4396 O O . GLN B 1 223 ? -4.016 -75.875 -39.875 1 92.62 223 GLN B O 1
ATOM 4401 N N . ILE B 1 224 ? -2.418 -74.438 -39.438 1 91.5 224 ILE B N 1
ATOM 4402 C CA . ILE B 1 224 ? -1.413 -75.312 -40 1 91.5 224 ILE B CA 1
ATOM 4403 C C . ILE B 1 224 ? -1.296 -76.562 -39.094 1 91.5 224 ILE B C 1
ATOM 4405 O O . ILE B 1 224 ? -1.224 -77.688 -39.594 1 91.5 224 ILE B O 1
ATOM 4409 N N . ALA B 1 225 ? -1.285 -76.312 -37.844 1 89.31 225 ALA B N 1
ATOM 4410 C CA . ALA B 1 225 ? -1.193 -77.438 -36.906 1 89.31 225 ALA B CA 1
ATOM 4411 C C . ALA B 1 225 ? -2.381 -78.375 -37.031 1 89.31 225 ALA B C 1
ATOM 4413 O O . ALA B 1 225 ? -2.217 -79.625 -37 1 89.31 225 ALA B O 1
ATOM 4414 N N . GLU B 1 226 ? -3.502 -77.875 -37.312 1 89.94 226 GLU B N 1
ATOM 4415 C CA . GLU B 1 226 ? -4.699 -78.688 -37.531 1 89.94 226 GLU B CA 1
ATOM 4416 C C . GLU B 1 226 ? -4.598 -79.5 -38.812 1 89.94 226 GLU B C 1
ATOM 4418 O O . GLU B 1 226 ? -5.012 -80.625 -38.844 1 89.94 226 GLU B O 1
ATOM 4423 N N . GLN B 1 227 ? -4.012 -78.875 -39.75 1 92.12 227 GLN B N 1
ATOM 4424 C CA . GLN B 1 227 ? -3.84 -79.562 -41.031 1 92.12 227 GLN B CA 1
ATOM 4425 C C . GLN B 1 227 ? -2.82 -80.688 -40.906 1 92.12 227 GLN B C 1
ATOM 4427 O O . GLN B 1 227 ? -3.016 -81.75 -41.5 1 92.12 227 GLN B O 1
ATOM 4432 N N . ILE B 1 228 ? -1.812 -80.438 -40.188 1 89.88 228 ILE B N 1
ATOM 4433 C CA . ILE B 1 228 ? -0.801 -81.5 -39.969 1 89.88 228 ILE B CA 1
ATOM 4434 C C . ILE B 1 228 ? -1.408 -82.625 -39.188 1 89.88 228 ILE B C 1
ATOM 4436 O O . ILE B 1 228 ? -1.211 -83.812 -39.562 1 89.88 228 ILE B O 1
ATOM 4440 N N . ASN B 1 229 ? -2.152 -82.312 -38.25 1 88.94 229 ASN B N 1
ATOM 4441 C CA . ASN B 1 229 ? -2.807 -83.312 -37.438 1 88.94 229 ASN B CA 1
ATOM 4442 C C . ASN B 1 229 ? -3.707 -84.188 -38.312 1 88.94 229 ASN B C 1
ATOM 4444 O O . ASN B 1 229 ? -3.688 -85.438 -38.188 1 88.94 229 ASN B O 1
ATOM 4448 N N . LEU B 1 230 ? -4.379 -83.75 -39.25 1 90.12 230 LEU B N 1
ATOM 4449 C CA . LEU B 1 230 ? -5.281 -84.5 -40.125 1 90.12 230 LEU B CA 1
ATOM 4450 C C . LEU B 1 230 ? -4.496 -85.312 -41.094 1 90.12 230 LEU B C 1
ATOM 4452 O O . LEU B 1 230 ? -4.855 -86.5 -41.344 1 90.12 230 LEU B O 1
ATOM 4456 N N . LEU B 1 231 ? -3.445 -84.812 -41.594 1 90.94 231 LEU B N 1
ATOM 4457 C CA . LEU B 1 231 ? -2.619 -85.5 -42.562 1 90.94 231 LEU B CA 1
ATOM 4458 C C . LEU B 1 231 ? -1.94 -86.688 -41.906 1 90.94 231 LEU B C 1
ATOM 4460 O O . LEU B 1 231 ? -1.904 -87.812 -42.469 1 90.94 231 LEU B O 1
ATOM 4464 N N . VAL B 1 232 ? -1.518 -86.5 -40.688 1 88.5 232 VAL B N 1
ATOM 4465 C CA . VAL B 1 232 ? -0.769 -87.5 -40 1 88.5 232 VAL B CA 1
ATOM 4466 C C . VAL B 1 232 ? -1.728 -88.625 -39.5 1 88.5 232 VAL B C 1
ATOM 4468 O O . VAL B 1 232 ? -1.384 -89.75 -39.469 1 88.5 232 VAL B O 1
ATOM 4471 N N . LEU B 1 233 ? -2.902 -88.25 -39.156 1 87.69 233 LEU B N 1
ATOM 4472 C CA . LEU B 1 233 ? -3.922 -89.25 -38.781 1 87.69 233 LEU B CA 1
ATOM 4473 C C . LEU B 1 233 ? -4.254 -90.188 -39.938 1 87.69 233 LEU B C 1
ATOM 4475 O O . LEU B 1 233 ? -4.336 -91.375 -39.781 1 87.69 233 LEU B O 1
ATOM 4479 N N . ASN B 1 234 ? -4.344 -89.625 -41.031 1 87 234 ASN B N 1
ATOM 4480 C CA . ASN B 1 234 ? -4.617 -90.375 -42.219 1 87 234 ASN B CA 1
ATOM 4481 C C . ASN B 1 234 ? -3.447 -91.312 -42.562 1 87 234 ASN B C 1
ATOM 4483 O O . ASN B 1 234 ? -3.65 -92.438 -43 1 87 234 ASN B O 1
ATOM 4487 N N . ALA B 1 235 ? -2.307 -90.75 -42.344 1 84.38 235 ALA B N 1
ATOM 4488 C CA . ALA B 1 235 ? -1.107 -91.562 -42.594 1 84.38 235 ALA B CA 1
ATOM 4489 C C . ALA B 1 235 ? -0.999 -92.75 -41.594 1 84.38 235 ALA B C 1
ATOM 4491 O O . ALA B 1 235 ? -0.57 -93.812 -41.969 1 84.38 235 ALA B O 1
ATOM 4492 N N . ALA B 1 236 ? -1.428 -92.5 -40.406 1 84.69 236 ALA B N 1
ATOM 4493 C CA . ALA B 1 236 ? -1.414 -93.562 -39.406 1 84.69 236 ALA B CA 1
ATOM 4494 C C . ALA B 1 236 ? -2.41 -94.688 -39.75 1 84.69 236 ALA B C 1
ATOM 4496 O O . ALA B 1 236 ? -2.121 -95.875 -39.562 1 84.69 236 ALA B O 1
ATOM 4497 N N . ILE B 1 237 ? -3.459 -94.312 -40.25 1 83.75 237 ILE B N 1
ATOM 4498 C CA . ILE B 1 237 ? -4.48 -95.312 -40.656 1 83.75 237 ILE B CA 1
ATOM 4499 C C . ILE B 1 237 ? -3.973 -96.125 -41.844 1 83.75 237 ILE B C 1
ATOM 4501 O O . ILE B 1 237 ? -4.105 -97.375 -41.844 1 83.75 237 ILE B O 1
ATOM 4505 N N . GLU B 1 238 ? -3.324 -95.5 -42.75 1 79.94 238 GLU B N 1
ATOM 4506 C CA . GLU B 1 238 ? -2.811 -96.188 -43.906 1 79.94 238 GLU B CA 1
ATOM 4507 C C . GLU B 1 238 ? -1.65 -97.062 -43.531 1 79.94 238 GLU B C 1
ATOM 4509 O O . GLU B 1 238 ? -1.534 -98.188 -44.062 1 79.94 238 GLU B O 1
ATOM 4514 N N . ALA B 1 239 ? -0.886 -96.625 -42.594 1 82.44 239 ALA B N 1
ATOM 4515 C CA . ALA B 1 239 ? 0.233 -97.438 -42.125 1 82.44 239 ALA B CA 1
ATOM 4516 C C . ALA B 1 239 ? -0.262 -98.75 -41.406 1 82.44 239 ALA B C 1
ATOM 4518 O O . ALA B 1 239 ? 0.322 -99.812 -41.562 1 82.44 239 ALA B O 1
ATOM 4519 N N . ALA B 1 240 ? -1.272 -98.688 -40.719 1 82.06 240 ALA B N 1
ATOM 4520 C CA . ALA B 1 240 ? -1.869 -99.812 -40.062 1 82.06 240 ALA B CA 1
ATOM 4521 C C . ALA B 1 240 ? -2.441 -100.812 -41.062 1 82.06 240 ALA B C 1
ATOM 4523 O O . ALA B 1 240 ? -2.334 -102 -40.875 1 82.06 240 ALA B O 1
ATOM 4524 N N . ARG B 1 241 ? -2.961 -100.25 -42.094 1 81.25 241 ARG B N 1
ATOM 4525 C CA . ARG B 1 241 ? -3.57 -101.062 -43.125 1 81.25 241 ARG B CA 1
ATOM 4526 C C . ARG B 1 241 ? -2.516 -101.875 -43.875 1 81.25 241 ARG B C 1
ATOM 4528 O O . ARG B 1 241 ? -2.789 -102.938 -44.375 1 81.25 241 ARG B O 1
ATOM 4535 N N . ALA B 1 242 ? -1.259 -101.312 -43.938 1 79.12 242 ALA B N 1
ATOM 4536 C CA . ALA B 1 242 ? -0.18 -101.938 -44.688 1 79.12 242 ALA B CA 1
ATOM 4537 C C . ALA B 1 242 ? 0.485 -103.062 -43.875 1 79.12 242 ALA B C 1
ATOM 4539 O O . ALA B 1 242 ? 1.396 -103.75 -44.344 1 79.12 242 ALA B O 1
ATOM 4540 N N . GLY B 1 243 ? 0.066 -103.312 -42.562 1 79.75 243 GLY B N 1
ATOM 4541 C CA . GLY B 1 243 ? 0.503 -104.438 -41.719 1 79.75 243 GLY B CA 1
ATOM 4542 C C . GLY B 1 243 ? 1.953 -104.312 -41.312 1 79.75 243 GLY B C 1
ATOM 4543 O O . GLY B 1 243 ? 2.371 -103.25 -40.781 1 79.75 243 GLY B O 1
ATOM 4544 N N . GLU B 1 244 ? 2.783 -105.312 -41.688 1 79.25 244 GLU B N 1
ATOM 4545 C CA . GLU B 1 244 ? 4.168 -105.438 -41.219 1 79.25 244 GLU B CA 1
ATOM 4546 C C . GLU B 1 244 ? 5.062 -104.438 -42 1 79.25 244 GLU B C 1
ATOM 4548 O O . GLU B 1 244 ? 6.035 -103.938 -41.469 1 79.25 244 GLU B O 1
ATOM 4553 N N . GLN B 1 245 ? 4.664 -104.125 -43.219 1 76.06 245 GLN B N 1
ATOM 4554 C CA . GLN B 1 245 ? 5.469 -103.25 -44.062 1 76.06 245 GLN B CA 1
ATOM 4555 C C . GLN B 1 245 ? 5.285 -101.75 -43.656 1 76.06 245 GLN B C 1
ATOM 4557 O O . GLN B 1 245 ? 6.105 -100.938 -44.031 1 76.06 245 GLN B O 1
ATOM 4562 N N . GLY B 1 246 ? 4.242 -101.625 -42.812 1 79.94 246 GLY B N 1
ATOM 4563 C CA . GLY B 1 246 ? 3.93 -100.25 -42.438 1 79.94 246 GLY B CA 1
ATOM 4564 C C . GLY B 1 246 ? 4.285 -99.875 -41 1 79.94 246 GLY B C 1
ATOM 4565 O O . GLY B 1 246 ? 4.02 -98.812 -40.531 1 79.94 246 GLY B O 1
ATOM 4566 N N . ARG B 1 247 ? 4.848 -100.75 -40.312 1 84.25 247 ARG B N 1
ATOM 4567 C CA . ARG B 1 247 ? 5.094 -100.562 -38.875 1 84.25 247 ARG B CA 1
ATOM 4568 C C . ARG B 1 247 ? 6.023 -99.375 -38.625 1 84.25 247 ARG B C 1
ATOM 4570 O O . ARG B 1 247 ? 5.805 -98.625 -37.688 1 84.25 247 ARG B O 1
ATOM 4577 N N . GLY B 1 248 ? 7.086 -99.188 -39.438 1 81.31 248 GLY B N 1
ATOM 4578 C CA . GLY B 1 248 ? 8.008 -98.062 -39.281 1 81.31 248 GLY B CA 1
ATOM 4579 C C . GLY B 1 248 ? 7.348 -96.688 -39.5 1 81.31 248 GLY B C 1
ATOM 4580 O O . GLY B 1 248 ? 7.578 -95.75 -38.75 1 81.31 248 GLY B O 1
ATOM 4581 N N . PHE B 1 249 ? 6.352 -96.75 -40.438 1 83.62 249 PHE B N 1
ATOM 4582 C CA . PHE B 1 249 ? 5.66 -95.562 -40.781 1 83.62 249 PHE B CA 1
ATOM 4583 C C . PHE B 1 249 ? 4.621 -95.188 -39.719 1 83.62 249 PHE B C 1
ATOM 4585 O O . PHE B 1 249 ? 4.383 -94 -39.438 1 83.62 249 PHE B O 1
ATOM 4592 N N . ALA B 1 250 ? 4.109 -96.188 -39.156 1 86.44 250 ALA B N 1
ATOM 4593 C CA . ALA B 1 250 ? 3.131 -96 -38.094 1 86.44 250 ALA B CA 1
ATOM 4594 C C . ALA B 1 250 ? 3.771 -95.312 -36.875 1 86.44 250 ALA B C 1
ATOM 4596 O O . ALA B 1 250 ? 3.176 -94.438 -36.281 1 86.44 250 ALA B O 1
ATOM 4597 N N . VAL B 1 251 ? 5.043 -95.562 -36.656 1 87.94 251 VAL B N 1
ATOM 4598 C CA . VAL B 1 251 ? 5.766 -95 -35.531 1 87.94 251 VAL B CA 1
ATOM 4599 C C . VAL B 1 251 ? 6.078 -93.562 -35.812 1 87.94 251 VAL B C 1
ATOM 4601 O O . VAL B 1 251 ? 5.879 -92.688 -34.969 1 87.94 251 VAL B O 1
ATOM 4604 N N . VAL B 1 252 ? 6.465 -93.312 -36.969 1 88.25 252 VAL B N 1
ATOM 4605 C CA . VAL B 1 252 ? 6.777 -91.938 -37.375 1 88.25 252 VAL B CA 1
ATOM 4606 C C . VAL B 1 252 ? 5.504 -91.062 -37.375 1 88.25 252 VAL B C 1
ATOM 4608 O O . VAL B 1 252 ? 5.504 -89.938 -36.875 1 88.25 252 VAL B O 1
ATOM 4611 N N . ALA B 1 253 ? 4.457 -91.688 -37.875 1 87.81 253 ALA B N 1
ATOM 4612 C CA . ALA B 1 253 ? 3.18 -91 -37.906 1 87.81 253 ALA B CA 1
ATOM 4613 C C . ALA B 1 253 ? 2.686 -90.625 -36.5 1 87.81 253 ALA B C 1
ATOM 4615 O O . ALA B 1 253 ? 2.209 -89.5 -36.281 1 87.81 253 ALA B O 1
ATOM 4616 N N . ASP B 1 254 ? 2.959 -91.5 -35.625 1 88.56 254 ASP B N 1
ATOM 4617 C CA . ASP B 1 254 ? 2.516 -91.25 -34.25 1 88.56 254 ASP B CA 1
ATOM 4618 C C . ASP B 1 254 ? 3.352 -90.188 -33.594 1 88.56 254 ASP B C 1
ATOM 4620 O O . ASP B 1 254 ? 2.822 -89.375 -32.844 1 88.56 254 ASP B O 1
ATOM 4624 N N . GLU B 1 255 ? 4.586 -90.188 -33.906 1 91.94 255 GLU B N 1
ATOM 4625 C CA . GLU B 1 255 ? 5.469 -89.188 -33.312 1 91.94 255 GLU B CA 1
ATOM 4626 C C . GLU B 1 255 ? 5.188 -87.812 -33.844 1 91.94 255 GLU B C 1
ATOM 4628 O O . GLU B 1 255 ? 5.156 -86.812 -33.094 1 91.94 255 GLU B O 1
ATOM 4633 N N . VAL B 1 256 ? 4.938 -87.75 -35.094 1 90.75 256 VAL B N 1
ATOM 4634 C CA . VAL B 1 256 ? 4.621 -86.438 -35.719 1 90.75 256 VAL B CA 1
ATOM 4635 C C . VAL B 1 256 ? 3.275 -85.938 -35.219 1 90.75 256 VAL B C 1
ATOM 4637 O O . VAL B 1 256 ? 3.096 -84.75 -35 1 90.75 256 VAL B O 1
ATOM 4640 N N . ARG B 1 257 ? 2.436 -86.875 -35 1 89.5 257 ARG B N 1
ATOM 4641 C CA . ARG B 1 257 ? 1.128 -86.5 -34.469 1 89.5 257 ARG B CA 1
ATOM 4642 C C . ARG B 1 257 ? 1.255 -85.875 -33.062 1 89.5 257 ARG B C 1
ATOM 4644 O O . ARG B 1 257 ? 0.63 -84.875 -32.781 1 89.5 257 ARG B O 1
ATOM 4651 N N . LYS B 1 258 ? 2.102 -86.438 -32.25 1 92.5 258 LYS B N 1
ATOM 4652 C CA . LYS B 1 258 ? 2.33 -85.938 -30.906 1 92.5 258 LYS B CA 1
ATOM 4653 C C . LYS B 1 258 ? 2.943 -84.5 -30.938 1 92.5 258 LYS B C 1
ATOM 4655 O O . LYS B 1 258 ? 2.541 -83.625 -30.188 1 92.5 258 LYS B O 1
ATOM 4660 N N . LEU B 1 259 ? 3.83 -84.375 -31.797 1 90.88 259 LEU B N 1
ATOM 4661 C CA . LEU B 1 259 ? 4.488 -83.062 -31.938 1 90.88 259 LEU B CA 1
ATOM 4662 C C . LEU B 1 259 ? 3.525 -82 -32.5 1 90.88 259 LEU B C 1
ATOM 4664 O O . LEU B 1 259 ? 3.557 -80.875 -32.062 1 90.88 259 LEU B O 1
ATOM 4668 N N . ALA B 1 260 ? 2.678 -82.438 -33.375 1 88.88 260 ALA B N 1
ATOM 4669 C CA . ALA B 1 260 ? 1.668 -81.562 -33.938 1 88.88 260 ALA B CA 1
ATOM 4670 C C . ALA B 1 260 ? 0.662 -81.125 -32.875 1 88.88 260 ALA B C 1
ATOM 4672 O O . ALA B 1 260 ? 0.249 -80 -32.812 1 88.88 260 ALA B O 1
ATOM 4673 N N . ASP B 1 261 ? 0.376 -82 -32.031 1 91.75 261 ASP B N 1
ATOM 4674 C CA . ASP B 1 261 ? -0.53 -81.75 -30.938 1 91.75 261 ASP B CA 1
ATOM 4675 C C . ASP B 1 261 ? 0.103 -80.75 -29.953 1 91.75 261 ASP B C 1
ATOM 4677 O O . ASP B 1 261 ? -0.564 -79.812 -29.469 1 91.75 261 ASP B O 1
ATOM 4681 N N . MET B 1 262 ? 1.324 -80.938 -29.719 1 91.88 262 MET B N 1
ATOM 4682 C CA . MET B 1 262 ? 2.053 -80 -28.828 1 91.88 262 MET B CA 1
ATOM 4683 C C . MET B 1 262 ? 2.141 -78.625 -29.438 1 91.88 262 MET B C 1
ATOM 4685 O O . MET B 1 262 ? 1.991 -77.625 -28.734 1 91.88 262 MET B O 1
ATOM 4689 N N . THR B 1 263 ? 2.342 -78.562 -30.672 1 90.19 263 THR B N 1
ATOM 4690 C CA . THR B 1 263 ? 2.398 -77.312 -31.359 1 90.19 263 THR B CA 1
ATOM 4691 C C . THR B 1 263 ? 1.048 -76.562 -31.297 1 90.19 263 THR B C 1
ATOM 4693 O O . THR B 1 263 ? 0.981 -75.375 -31 1 90.19 263 THR B O 1
ATOM 4696 N N . ALA B 1 264 ? 0.036 -77.375 -31.562 1 90.25 264 ALA B N 1
ATOM 4697 C CA . ALA B 1 264 ? -1.311 -76.812 -31.531 1 90.25 264 ALA B CA 1
ATOM 4698 C C . ALA B 1 264 ? -1.636 -76.25 -30.156 1 90.25 264 ALA B C 1
ATOM 4700 O O . ALA B 1 264 ? -2.213 -75.125 -30.047 1 90.25 264 ALA B O 1
ATOM 4701 N N . ARG B 1 265 ? -1.226 -76.875 -29.125 1 93.75 265 ARG B N 1
ATOM 4702 C CA . ARG B 1 265 ? -1.465 -76.375 -27.766 1 93.75 265 ARG B CA 1
ATOM 4703 C C . ARG B 1 265 ? -0.658 -75.125 -27.469 1 93.75 265 ARG B C 1
ATOM 4705 O O . ARG B 1 265 ? -1.18 -74.188 -26.891 1 93.75 265 ARG B O 1
ATOM 4712 N N . SER B 1 266 ? 0.572 -75.25 -27.844 1 94.31 266 SER B N 1
ATOM 4713 C CA . SER B 1 266 ? 1.446 -74.062 -27.609 1 94.31 266 SER B CA 1
ATOM 4714 C C . SER B 1 266 ? 0.957 -72.875 -28.359 1 94.31 266 SER B C 1
ATOM 4716 O O . SER B 1 266 ? 0.995 -71.75 -27.828 1 94.31 266 SER B O 1
ATOM 4718 N N . VAL B 1 267 ? 0.504 -73 -29.531 1 93.5 267 VAL B N 1
ATOM 4719 C CA . VAL B 1 267 ? -0.029 -71.938 -30.344 1 93.5 267 VAL B CA 1
ATOM 4720 C C . VAL B 1 267 ? -1.296 -71.375 -29.688 1 93.5 267 VAL B C 1
ATOM 4722 O O . VAL B 1 267 ? -1.535 -70.125 -29.703 1 93.5 267 VAL B O 1
ATOM 4725 N N . GLY B 1 268 ? -2.057 -72.312 -29.203 1 93.31 268 GLY B N 1
ATOM 4726 C CA . GLY B 1 268 ? -3.227 -71.875 -28.453 1 93.31 268 GLY B CA 1
ATOM 4727 C C . GLY B 1 268 ? -2.887 -71 -27.25 1 93.31 268 GLY B C 1
ATOM 4728 O O . GLY B 1 268 ? -3.553 -70 -27 1 93.31 268 GLY B O 1
ATOM 4729 N N . ASP B 1 269 ? -1.815 -71.375 -26.547 1 95.12 269 ASP B N 1
ATOM 4730 C CA . ASP B 1 269 ? -1.344 -70.562 -25.422 1 95.12 269 ASP B CA 1
ATOM 4731 C C . ASP B 1 269 ? -0.904 -69.188 -25.875 1 95.12 269 ASP B C 1
ATOM 4733 O O . ASP B 1 269 ? -1.258 -68.188 -25.25 1 95.12 269 ASP B O 1
ATOM 4737 N N . ILE B 1 270 ? -0.201 -69.125 -26.906 1 94.94 270 ILE B N 1
ATOM 4738 C CA . ILE B 1 270 ? 0.235 -67.812 -27.453 1 94.94 270 ILE B CA 1
ATOM 4739 C C . ILE B 1 270 ? -0.982 -67 -27.828 1 94.94 270 ILE B C 1
ATOM 4741 O O . ILE B 1 270 ? -1.018 -65.75 -27.547 1 94.94 270 ILE B O 1
ATOM 4745 N N . GLY B 1 271 ? -1.932 -67.688 -28.484 1 93.94 271 GLY B N 1
ATOM 4746 C CA . GLY B 1 271 ? -3.15 -67 -28.875 1 93.94 271 GLY B CA 1
ATOM 4747 C C . GLY B 1 271 ? -3.859 -66.375 -27.703 1 93.94 271 GLY B C 1
ATOM 4748 O O . GLY B 1 271 ? -4.27 -65.188 -27.797 1 93.94 271 GLY B O 1
ATOM 4749 N N . SER B 1 272 ? -3.936 -67 -26.578 1 95.94 272 SER B N 1
ATOM 4750 C CA . SER B 1 272 ? -4.586 -66.438 -25.391 1 95.94 272 SER B CA 1
ATOM 4751 C C . SER B 1 272 ? -3.803 -65.312 -24.812 1 95.94 272 SER B C 1
ATOM 4753 O O . SER B 1 272 ? -4.391 -64.25 -24.438 1 95.94 272 SER B O 1
ATOM 4755 N N . ILE B 1 273 ? -2.52 -65.375 -24.75 1 95.81 273 ILE B N 1
ATOM 4756 C CA . ILE B 1 273 ? -1.674 -64.312 -24.188 1 95.81 273 ILE B CA 1
ATOM 4757 C C . ILE B 1 273 ? -1.729 -63.094 -25.078 1 95.81 273 ILE B C 1
ATOM 4759 O O . ILE B 1 273 ? -1.818 -61.969 -24.578 1 95.81 273 ILE B O 1
ATOM 4763 N N . ILE B 1 274 ? -1.689 -63.344 -26.328 1 94.94 274 ILE B N 1
ATOM 4764 C CA . ILE B 1 274 ? -1.675 -62.219 -27.266 1 94.94 274 ILE B CA 1
ATOM 4765 C C . ILE B 1 274 ? -3.012 -61.5 -27.203 1 94.94 274 ILE B C 1
ATOM 4767 O O . ILE B 1 274 ? -3.059 -60.25 -27.328 1 94.94 274 ILE B O 1
ATOM 4771 N N . GLU B 1 275 ? -4.105 -62.188 -27.094 1 94 275 GLU B N 1
ATOM 4772 C CA . GLU B 1 275 ? -5.406 -61.562 -26.922 1 94 275 GLU B CA 1
ATOM 4773 C C . GLU B 1 275 ? -5.422 -60.656 -25.703 1 94 275 GLU B C 1
ATOM 4775 O O . GLU B 1 275 ? -5.93 -59.531 -25.766 1 94 275 GLU B O 1
ATOM 4780 N N . SER B 1 276 ? -4.871 -61.156 -24.672 1 94.38 276 SER B N 1
ATOM 4781 C CA . SER B 1 276 ? -4.77 -60.375 -23.453 1 94.38 276 SER B CA 1
ATOM 4782 C C . SER B 1 276 ? -3.867 -59.156 -23.641 1 94.38 276 SER B C 1
ATOM 4784 O O . SER B 1 276 ? -4.148 -58.062 -23.125 1 94.38 276 SER B O 1
ATOM 4786 N N . THR B 1 277 ? -2.812 -59.312 -24.344 1 92.06 277 THR B N 1
ATOM 4787 C CA . THR B 1 277 ? -1.875 -58.25 -24.625 1 92.06 277 THR B CA 1
ATOM 4788 C C . THR B 1 277 ? -2.547 -57.125 -25.438 1 92.06 277 THR B C 1
ATOM 4790 O O . THR B 1 277 ? -2.365 -55.938 -25.141 1 92.06 277 THR B O 1
ATOM 4793 N N . VAL B 1 278 ? -3.283 -57.562 -26.453 1 90.88 278 VAL B N 1
ATOM 4794 C CA . VAL B 1 278 ? -3.998 -56.594 -27.281 1 90.88 278 VAL B CA 1
ATOM 4795 C C . VAL B 1 278 ? -4.957 -55.781 -26.406 1 90.88 278 VAL B C 1
ATOM 4797 O O . VAL B 1 278 ? -5.047 -54.562 -26.547 1 90.88 278 VAL B O 1
ATOM 4800 N N . GLU B 1 279 ? -5.641 -56.375 -25.453 1 92.88 279 GLU B N 1
ATOM 4801 C CA . GLU B 1 279 ? -6.559 -55.688 -24.547 1 92.88 279 GLU B CA 1
ATOM 4802 C C . GLU B 1 279 ? -5.812 -54.719 -23.641 1 92.88 279 GLU B C 1
ATOM 4804 O O . GLU B 1 279 ? -6.277 -53.594 -23.406 1 92.88 279 GLU B O 1
ATOM 4809 N N . GLU B 1 280 ? -4.695 -55.156 -23.141 1 90.75 280 GLU B N 1
ATOM 4810 C CA . GLU B 1 280 ? -3.893 -54.312 -22.266 1 90.75 280 GLU B CA 1
ATOM 4811 C C . GLU B 1 280 ? -3.348 -53.094 -23.016 1 90.75 280 GLU B C 1
ATOM 4813 O O . GLU B 1 280 ? -3.281 -52 -22.469 1 90.75 280 GLU B O 1
ATOM 4818 N N . THR B 1 281 ? -2.932 -53.281 -24.219 1 90.38 281 THR B N 1
ATOM 4819 C CA . THR B 1 281 ? -2.42 -52.188 -25.031 1 90.38 281 THR B CA 1
ATOM 4820 C C . THR B 1 281 ? -3.521 -51.156 -25.312 1 90.38 281 THR B C 1
ATOM 4822 O O . THR B 1 281 ? -3.277 -49.938 -25.297 1 90.38 281 THR B O 1
ATOM 4825 N N . ARG B 1 282 ? -4.719 -51.656 -25.562 1 90.19 282 ARG B N 1
ATOM 4826 C CA . ARG B 1 282 ? -5.855 -50.781 -25.766 1 90.19 282 ARG B CA 1
ATOM 4827 C C . ARG B 1 282 ? -6.137 -49.969 -24.5 1 90.19 282 ARG B C 1
ATOM 4829 O O . ARG B 1 282 ? -6.398 -48.75 -24.562 1 90.19 282 ARG B O 1
ATOM 4836 N N . ARG B 1 283 ? -6.113 -50.562 -23.375 1 92.25 283 ARG B N 1
ATOM 4837 C CA . ARG B 1 283 ? -6.289 -49.906 -22.094 1 92.25 283 ARG B CA 1
ATOM 4838 C C . ARG B 1 283 ? -5.203 -48.844 -21.875 1 92.25 283 ARG B C 1
ATOM 4840 O O . ARG B 1 283 ? -5.492 -47.719 -21.438 1 92.25 283 ARG B O 1
ATOM 4847 N N . ASN B 1 284 ? -3.939 -49.25 -22.172 1 93.12 284 ASN B N 1
ATOM 4848 C CA . ASN B 1 284 ? -2.816 -48.344 -22.078 1 93.12 284 ASN B CA 1
ATOM 4849 C C . ASN B 1 284 ? -3.037 -47.094 -22.938 1 93.12 284 ASN B C 1
ATOM 4851 O O . ASN B 1 284 ? -2.777 -45.969 -22.5 1 93.12 284 ASN B O 1
ATOM 4855 N N . SER B 1 285 ? -3.477 -47.344 -24.156 1 92.88 285 SER B N 1
ATOM 4856 C CA . SER B 1 285 ? -3.748 -46.25 -25.062 1 92.88 285 SER B CA 1
ATOM 4857 C C . SER B 1 285 ? -4.789 -45.281 -24.5 1 92.88 285 SER B C 1
ATOM 4859 O O . SER B 1 285 ? -4.641 -44.062 -24.578 1 92.88 285 SER B O 1
ATOM 4861 N N . SER B 1 286 ? -5.859 -45.812 -23.875 1 95.31 286 SER B N 1
ATOM 4862 C CA . SER B 1 286 ? -6.91 -45 -23.266 1 95.31 286 SER B CA 1
ATOM 4863 C C . SER B 1 286 ? -6.375 -44.188 -22.094 1 95.31 286 SER B C 1
ATOM 4865 O O . SER B 1 286 ? -6.688 -43 -21.953 1 95.31 286 SER B O 1
ATOM 4867 N N . LEU B 1 287 ? -5.617 -44.812 -21.25 1 94.94 287 LEU B N 1
ATOM 4868 C CA . LEU B 1 287 ? -5.023 -44.125 -20.094 1 94.94 287 LEU B CA 1
ATOM 4869 C C . LEU B 1 287 ? -4.082 -43.031 -20.547 1 94.94 287 LEU B C 1
ATOM 4871 O O . LEU B 1 287 ? -4.055 -41.938 -19.938 1 94.94 287 LEU B O 1
ATOM 4875 N N . LEU B 1 288 ? -3.326 -43.25 -21.578 1 94.5 288 LEU B N 1
ATOM 4876 C CA . LEU B 1 288 ? -2.412 -42.25 -22.109 1 94.5 288 LEU B CA 1
ATOM 4877 C C . LEU B 1 288 ? -3.178 -41.062 -22.656 1 94.5 288 LEU B C 1
ATOM 4879 O O . LEU B 1 288 ? -2.734 -39.906 -22.516 1 94.5 288 LEU B O 1
ATOM 4883 N N . ALA B 1 289 ? -4.273 -41.375 -23.297 1 94.56 289 ALA B N 1
ATOM 4884 C CA . ALA B 1 289 ? -5.109 -40.281 -23.797 1 94.56 289 ALA B CA 1
ATOM 4885 C C . ALA B 1 289 ? -5.613 -39.406 -22.656 1 94.56 289 ALA B C 1
ATOM 4887 O O . ALA B 1 289 ? -5.59 -38.188 -22.75 1 94.56 289 ALA B O 1
ATOM 4888 N N . GLU B 1 290 ? -6.035 -40.031 -21.609 1 95.62 290 GLU B N 1
ATOM 4889 C CA . GLU B 1 290 ? -6.488 -39.312 -20.422 1 95.62 290 GLU B CA 1
ATOM 4890 C C . GLU B 1 290 ? -5.352 -38.5 -19.812 1 95.62 290 GLU B C 1
ATOM 4892 O O . GLU B 1 290 ? -5.539 -37.344 -19.469 1 95.62 290 GLU B O 1
ATOM 4897 N N . LEU B 1 291 ? -4.219 -39.125 -19.703 1 95.94 291 LEU B N 1
ATOM 4898 C CA . LEU B 1 291 ? -3.047 -38.438 -19.172 1 95.94 291 LEU B CA 1
ATOM 4899 C C . LEU B 1 291 ? -2.648 -37.25 -20.062 1 95.94 291 LEU B C 1
ATOM 4901 O O . LEU B 1 291 ? -2.262 -36.188 -19.562 1 95.94 291 LEU B O 1
ATOM 4905 N N . GLY B 1 292 ? -2.713 -37.531 -21.344 1 94.69 292 GLY B N 1
ATOM 4906 C CA . GLY B 1 292 ? -2.434 -36.438 -22.266 1 94.69 292 GLY B CA 1
ATOM 4907 C C . GLY B 1 292 ? -3.336 -35.219 -22.062 1 94.69 292 GLY B C 1
ATOM 4908 O O . GLY B 1 292 ? -2.869 -34.094 -22.078 1 94.69 292 GLY B O 1
ATOM 4909 N N . THR B 1 293 ? -4.609 -35.406 -21.859 1 95.44 293 THR B N 1
ATOM 4910 C CA . THR B 1 293 ? -5.562 -34.344 -21.594 1 95.44 293 THR B CA 1
ATOM 4911 C C . THR B 1 293 ? -5.215 -33.594 -20.297 1 95.44 293 THR B C 1
ATOM 4913 O O . THR B 1 293 ? -5.277 -32.375 -20.219 1 95.44 293 THR B O 1
ATOM 4916 N N . ALA B 1 294 ? -4.863 -34.344 -19.297 1 95.25 294 ALA B N 1
ATOM 4917 C CA . ALA B 1 294 ? -4.488 -33.781 -18.016 1 95.25 294 ALA B CA 1
ATOM 4918 C C . ALA B 1 294 ? -3.244 -32.906 -18.156 1 95.25 294 ALA B C 1
ATOM 4920 O O . ALA B 1 294 ? -3.166 -31.812 -17.547 1 95.25 294 ALA B O 1
ATOM 4921 N N . VAL B 1 295 ? -2.281 -33.344 -18.922 1 95.88 295 VAL B N 1
ATOM 4922 C CA . VAL B 1 295 ? -1.045 -32.594 -19.125 1 95.88 295 VAL B CA 1
ATOM 4923 C C . VAL B 1 295 ? -1.349 -31.281 -19.859 1 95.88 295 VAL B C 1
ATOM 4925 O O . VAL B 1 295 ? -0.806 -30.234 -19.516 1 95.88 295 VAL B O 1
ATOM 4928 N N . LEU B 1 296 ? -2.225 -31.328 -20.828 1 94.62 296 LEU B N 1
ATOM 4929 C CA . LEU B 1 296 ? -2.611 -30.125 -21.547 1 94.62 296 LEU B CA 1
ATOM 4930 C C . LEU B 1 296 ? -3.303 -29.125 -20.609 1 94.62 296 LEU B C 1
ATOM 4932 O O . LEU B 1 296 ? -3.061 -27.922 -20.688 1 94.62 296 LEU B O 1
ATOM 4936 N N . SER B 1 297 ? -4.129 -29.641 -19.797 1 95.12 297 SER B N 1
ATOM 4937 C CA . SER B 1 297 ? -4.785 -28.797 -18.812 1 95.12 297 SER B CA 1
ATOM 4938 C C . SER B 1 297 ? -3.771 -28.156 -17.875 1 95.12 297 SER B C 1
ATOM 4940 O O . SER B 1 297 ? -3.883 -26.969 -17.547 1 95.12 297 SER B O 1
ATOM 4942 N N . THR B 1 298 ? -2.859 -28.953 -17.453 1 95.62 298 THR B N 1
ATOM 4943 C CA . THR B 1 298 ? -1.797 -28.438 -16.594 1 95.62 298 THR B CA 1
ATOM 4944 C C . THR B 1 298 ? -1.035 -27.312 -17.297 1 95.62 298 THR B C 1
ATOM 4946 O O . THR B 1 298 ? -0.719 -26.297 -16.672 1 95.62 298 THR B O 1
ATOM 4949 N N . LYS B 1 299 ? -0.792 -27.516 -18.531 1 95.06 299 LYS B N 1
ATOM 4950 C CA . LYS B 1 299 ? -0.085 -26.5 -19.297 1 95.06 299 LYS B CA 1
ATOM 4951 C C . LYS B 1 299 ? -0.873 -25.203 -19.344 1 95.06 299 LYS B C 1
ATOM 4953 O O . LYS B 1 299 ? -0.316 -24.125 -19.094 1 95.06 299 LYS B O 1
ATOM 4958 N N . GLU B 1 300 ? -2.154 -25.234 -19.562 1 95.31 300 GLU B N 1
ATOM 4959 C CA . GLU B 1 300 ? -3.014 -24.062 -19.625 1 95.31 300 GLU B CA 1
ATOM 4960 C C . GLU B 1 300 ? -3.07 -23.344 -18.281 1 95.31 300 GLU B C 1
ATOM 4962 O O . GLU B 1 300 ? -2.949 -22.109 -18.219 1 95.31 300 GLU B O 1
ATOM 4967 N N . ARG B 1 301 ? -3.221 -24.109 -17.297 1 95.12 301 ARG B N 1
ATOM 4968 C CA . ARG B 1 301 ? -3.318 -23.531 -15.953 1 95.12 301 ARG B CA 1
ATOM 4969 C C . ARG B 1 301 ? -1.991 -22.906 -15.531 1 95.12 301 ARG B C 1
ATOM 4971 O O . ARG B 1 301 ? -1.969 -21.906 -14.812 1 95.12 301 ARG B O 1
ATOM 4978 N N . THR B 1 302 ? -0.912 -23.531 -15.875 1 95.62 302 THR B N 1
ATOM 4979 C CA . THR B 1 302 ? 0.405 -22.984 -15.578 1 95.62 302 THR B CA 1
ATOM 4980 C C . THR B 1 302 ? 0.575 -21.609 -16.234 1 95.62 302 THR B C 1
ATOM 4982 O O . THR B 1 302 ? 1.068 -20.672 -15.617 1 95.62 302 THR B O 1
ATOM 4985 N N . GLU B 1 303 ? 0.089 -21.5 -17.453 1 95.25 303 GLU B N 1
ATOM 4986 C CA . GLU B 1 303 ? 0.17 -20.219 -18.156 1 95.25 303 GLU B CA 1
ATOM 4987 C C . GLU B 1 303 ? -0.702 -19.172 -17.484 1 95.25 303 GLU B C 1
ATOM 4989 O O . GLU B 1 303 ? -0.307 -18.016 -17.375 1 95.25 303 GLU B O 1
ATOM 4994 N N . GLU B 1 304 ? -1.791 -19.531 -17.031 1 95.06 304 GLU B N 1
ATOM 4995 C CA . GLU B 1 304 ? -2.67 -18.609 -16.312 1 95.06 304 GLU B CA 1
ATOM 4996 C C . GLU B 1 304 ? -2.027 -18.141 -15.008 1 95.06 304 GLU B C 1
ATOM 4998 O O . GLU B 1 304 ? -2.154 -16.969 -14.633 1 95.06 304 GLU B O 1
ATOM 5003 N N . THR B 1 305 ? -1.434 -19.031 -14.367 1 95.25 305 THR B N 1
ATOM 5004 C CA . THR B 1 305 ? -0.748 -18.688 -13.125 1 95.25 305 THR B CA 1
ATOM 5005 C C . THR B 1 305 ? 0.378 -17.688 -13.391 1 95.25 305 THR B C 1
ATOM 5007 O O . THR B 1 305 ? 0.549 -16.719 -12.641 1 95.25 305 THR B O 1
ATOM 5010 N N . LYS B 1 306 ? 1.096 -17.969 -14.414 1 94.88 306 LYS B N 1
ATOM 5011 C CA . LYS B 1 306 ? 2.16 -17.047 -14.805 1 94.88 306 LYS B CA 1
ATOM 5012 C C . LYS B 1 306 ? 1.612 -15.641 -15.047 1 94.88 306 LYS B C 1
ATOM 5014 O O . LYS B 1 306 ? 2.207 -14.656 -14.602 1 94.88 306 LYS B O 1
ATOM 5019 N N . GLN B 1 307 ? 0.492 -15.555 -15.688 1 94.62 307 GLN B N 1
ATOM 5020 C CA . GLN B 1 307 ? -0.14 -14.273 -15.969 1 94.62 307 GLN B CA 1
ATOM 5021 C C . GLN B 1 307 ? -0.586 -13.586 -14.68 1 94.62 307 GLN B C 1
ATOM 5023 O O . GLN B 1 307 ? -0.48 -12.367 -14.547 1 94.62 307 GLN B O 1
ATOM 5028 N N . ALA B 1 308 ? -1.086 -14.367 -13.789 1 93.81 308 ALA B N 1
ATOM 5029 C CA . ALA B 1 308 ? -1.499 -13.812 -12.508 1 93.81 308 ALA B CA 1
ATOM 5030 C C . ALA B 1 308 ? -0.318 -13.18 -11.781 1 93.81 308 ALA B C 1
ATOM 5032 O O . ALA B 1 308 ? -0.413 -12.047 -11.297 1 93.81 308 ALA B O 1
ATOM 5033 N N . PHE B 1 309 ? 0.799 -13.852 -11.711 1 94.5 309 PHE B N 1
ATOM 5034 C CA . PHE B 1 309 ? 1.99 -13.305 -11.07 1 94.5 309 PHE B CA 1
ATOM 5035 C C . PHE B 1 309 ? 2.469 -12.047 -11.789 1 94.5 309 PHE B C 1
ATOM 5037 O O . PHE B 1 309 ? 2.877 -11.078 -11.141 1 94.5 309 PHE B O 1
ATOM 5044 N N . SER B 1 310 ? 2.406 -12.062 -13.117 1 94.31 310 SER B N 1
ATOM 5045 C CA . SER B 1 310 ? 2.816 -10.891 -13.891 1 94.31 310 SER B CA 1
ATOM 5046 C C . SER B 1 310 ? 1.944 -9.688 -13.578 1 94.31 310 SER B C 1
ATOM 5048 O O . SER B 1 310 ? 2.447 -8.57 -13.43 1 94.31 310 SER B O 1
ATOM 5050 N N . THR B 1 311 ? 0.683 -9.867 -13.453 1 93.94 311 THR B N 1
ATOM 5051 C CA . THR B 1 311 ? -0.251 -8.797 -13.109 1 93.94 311 THR B CA 1
ATOM 5052 C C . THR B 1 311 ? 0.047 -8.242 -11.727 1 93.94 311 THR B C 1
ATOM 5054 O O . THR B 1 311 ? 0.066 -7.027 -11.531 1 93.94 311 THR B O 1
ATOM 5057 N N . ILE B 1 312 ? 0.311 -9.102 -10.805 1 92.88 312 ILE B N 1
ATOM 5058 C CA . ILE B 1 312 ? 0.624 -8.68 -9.445 1 92.88 312 ILE B CA 1
ATOM 5059 C C . ILE B 1 312 ? 1.923 -7.879 -9.438 1 92.88 312 ILE B C 1
ATOM 5061 O O . ILE B 1 312 ? 2.021 -6.855 -8.758 1 92.88 312 ILE B O 1
ATOM 5065 N N . GLU B 1 313 ? 2.875 -8.383 -10.156 1 93.12 313 GLU B N 1
ATOM 5066 C CA . GLU B 1 313 ? 4.156 -7.691 -10.242 1 93.12 313 GLU B CA 1
ATOM 5067 C C . GLU B 1 313 ? 3.975 -6.27 -10.773 1 93.12 313 GLU B C 1
ATOM 5069 O O . GLU B 1 313 ? 4.539 -5.32 -10.219 1 93.12 313 GLU B O 1
ATOM 5074 N N . THR B 1 314 ? 3.191 -6.078 -11.812 1 93.44 314 THR B N 1
ATOM 5075 C CA . THR B 1 314 ? 2.928 -4.77 -12.398 1 93.44 314 THR B CA 1
ATOM 5076 C C . THR B 1 314 ? 2.236 -3.852 -11.391 1 93.44 314 THR B C 1
ATOM 5078 O O . THR B 1 314 ? 2.596 -2.68 -11.266 1 93.44 314 THR B O 1
ATOM 5081 N N . SER B 1 315 ? 1.276 -4.395 -10.68 1 91 315 SER B N 1
ATOM 5082 C CA . SER B 1 315 ? 0.565 -3.629 -9.664 1 91 315 SER B CA 1
ATOM 5083 C C . SER B 1 315 ? 1.503 -3.199 -8.539 1 91 315 SER B C 1
ATOM 5085 O O . SER B 1 315 ? 1.402 -2.08 -8.031 1 91 315 SER B O 1
ATOM 5087 N N . LEU B 1 316 ? 2.408 -4.02 -8.133 1 89.81 316 LEU B N 1
ATOM 5088 C CA . LEU B 1 316 ? 3.342 -3.736 -7.051 1 89.81 316 LEU B CA 1
ATOM 5089 C C . LEU B 1 316 ? 4.297 -2.611 -7.434 1 89.81 316 LEU B C 1
ATOM 5091 O O . LEU B 1 316 ? 4.672 -1.795 -6.59 1 89.81 316 LEU B O 1
ATOM 5095 N N . VAL B 1 317 ? 4.727 -2.598 -8.68 1 90.69 317 VAL B N 1
ATOM 5096 C CA . VAL B 1 317 ? 5.582 -1.519 -9.156 1 90.69 317 VAL B CA 1
ATOM 5097 C C . VAL B 1 317 ? 4.852 -0.184 -9.031 1 90.69 317 VAL B C 1
ATOM 5099 O O . VAL B 1 317 ? 5.422 0.799 -8.555 1 90.69 317 VAL B O 1
ATOM 5102 N N . ARG B 1 318 ? 3.625 -0.15 -9.367 1 89.38 318 ARG B N 1
ATOM 5103 C CA . ARG B 1 318 ? 2.807 1.053 -9.234 1 89.38 318 ARG B CA 1
ATOM 5104 C C . ARG B 1 318 ? 2.66 1.465 -7.777 1 89.38 318 ARG B C 1
ATOM 5106 O O . ARG B 1 318 ? 2.766 2.648 -7.445 1 89.38 318 ARG B O 1
ATOM 5113 N N . LEU B 1 319 ? 2.451 0.555 -6.93 1 87.56 319 LEU B N 1
ATOM 5114 C CA . LEU B 1 319 ? 2.258 0.816 -5.508 1 87.56 319 LEU B CA 1
ATOM 5115 C C . LEU B 1 319 ? 3.533 1.363 -4.879 1 87.56 319 LEU B C 1
ATOM 5117 O O . LEU B 1 319 ? 3.477 2.25 -4.023 1 87.56 319 LEU B O 1
ATOM 5121 N N . THR B 1 320 ? 4.625 0.807 -5.277 1 87.62 320 THR B N 1
ATOM 5122 C CA . THR B 1 320 ? 5.902 1.304 -4.773 1 87.62 320 THR B CA 1
ATOM 5123 C C . THR B 1 320 ? 6.098 2.77 -5.148 1 87.62 320 THR B C 1
ATOM 5125 O O . THR B 1 320 ? 6.523 3.576 -4.32 1 87.62 320 THR B O 1
ATOM 5128 N N . THR B 1 321 ? 5.75 3.143 -6.363 1 88.25 321 THR B N 1
ATOM 5129 C CA . THR B 1 321 ? 5.852 4.523 -6.82 1 88.25 321 THR B CA 1
ATOM 5130 C C . THR B 1 321 ? 4.918 5.43 -6.02 1 88.25 321 THR B C 1
ATOM 5132 O O . THR B 1 321 ? 5.316 6.512 -5.586 1 88.25 321 THR B O 1
ATOM 5135 N N . LEU B 1 322 ? 3.721 4.973 -5.793 1 82.69 322 LEU B N 1
ATOM 5136 C CA . LEU B 1 322 ? 2.742 5.734 -5.027 1 82.69 322 LEU B CA 1
ATOM 5137 C C . LEU B 1 322 ? 3.213 5.934 -3.59 1 82.69 322 LEU B C 1
ATOM 5139 O O . LEU B 1 322 ? 3.037 7.012 -3.018 1 82.69 322 LEU B O 1
ATOM 5143 N N . SER B 1 323 ? 3.764 4.961 -2.977 1 86 323 SER B N 1
ATOM 5144 C CA . SER B 1 323 ? 4.281 5.051 -1.615 1 86 323 SER B CA 1
ATOM 5145 C C . SER B 1 323 ? 5.402 6.078 -1.517 1 86 323 SER B C 1
ATOM 5147 O O . SER B 1 323 ? 5.488 6.82 -0.535 1 86 323 SER B O 1
ATOM 5149 N N . GLU B 1 324 ? 6.23 6.109 -2.58 1 86.38 324 GLU B N 1
ATOM 5150 C CA . GLU B 1 324 ? 7.301 7.105 -2.611 1 86.38 324 GLU B CA 1
ATOM 5151 C C . GLU B 1 324 ? 6.734 8.516 -2.717 1 86.38 324 GLU B C 1
ATOM 5153 O O . GLU B 1 324 ? 7.258 9.445 -2.1 1 86.38 324 GLU B O 1
ATOM 5158 N N . GLU B 1 325 ? 5.699 8.688 -3.436 1 84.25 325 GLU B N 1
ATOM 5159 C CA . GLU B 1 325 ? 5.039 9.977 -3.555 1 84.25 325 GLU B CA 1
ATOM 5160 C C . GLU B 1 325 ? 4.441 10.414 -2.221 1 84.25 325 GLU B C 1
ATOM 5162 O O . GLU B 1 325 ? 4.57 11.578 -1.827 1 84.25 325 GLU B O 1
ATOM 5167 N N . ILE B 1 326 ? 3.814 9.508 -1.537 1 81.69 326 ILE B N 1
ATOM 5168 C CA . ILE B 1 326 ? 3.24 9.82 -0.232 1 81.69 326 ILE B CA 1
ATOM 5169 C C . ILE B 1 326 ? 4.352 10.203 0.742 1 81.69 326 ILE B C 1
ATOM 5171 O O . ILE B 1 326 ? 4.207 11.156 1.515 1 81.69 326 ILE B O 1
ATOM 5175 N N . ARG B 1 327 ? 5.434 9.477 0.67 1 84.56 327 ARG B N 1
ATOM 5176 C CA . ARG B 1 327 ? 6.574 9.781 1.531 1 84.56 327 ARG B CA 1
ATOM 5177 C C . ARG B 1 327 ? 7.082 11.203 1.288 1 84.56 327 ARG B C 1
ATOM 5179 O O . ARG B 1 327 ? 7.379 11.93 2.236 1 84.56 327 ARG B O 1
ATOM 5186 N N . SER B 1 328 ? 7.172 11.617 0.064 1 87.12 328 SER B N 1
ATOM 5187 C CA . SER B 1 328 ? 7.602 12.961 -0.29 1 87.12 328 SER B CA 1
ATOM 5188 C C . SER B 1 328 ? 6.633 14.016 0.241 1 87.12 328 SER B C 1
ATOM 5190 O O . SER B 1 328 ? 7.051 15.031 0.801 1 87.12 328 SER B O 1
ATOM 5192 N N . GLN B 1 329 ? 5.379 13.695 0.094 1 78.56 329 GLN B N 1
ATOM 5193 C CA . GLN B 1 329 ? 4.352 14.602 0.588 1 78.56 329 GLN B CA 1
ATOM 5194 C C . GLN B 1 329 ? 4.402 14.711 2.109 1 78.56 329 GLN B C 1
ATOM 5196 O O . GLN B 1 329 ? 4.203 15.797 2.666 1 78.56 329 GLN B O 1
ATOM 5201 N N . MET B 1 330 ? 4.676 13.695 2.787 1 77.75 330 MET B N 1
ATOM 5202 C CA . MET B 1 330 ? 4.781 13.68 4.242 1 77.75 330 MET B CA 1
ATOM 5203 C C . MET B 1 330 ? 5.965 14.523 4.711 1 77.75 330 MET B C 1
ATOM 5205 O O . MET B 1 330 ? 5.875 15.227 5.723 1 77.75 330 MET B O 1
ATOM 5209 N N . ASN B 1 331 ? 7.047 14.438 3.965 1 83.81 331 ASN B N 1
ATOM 5210 C CA . ASN B 1 331 ? 8.211 15.258 4.289 1 83.81 331 ASN B CA 1
ATOM 5211 C C . ASN B 1 331 ? 7.898 16.75 4.164 1 83.81 331 ASN B C 1
ATOM 5213 O O . ASN B 1 331 ? 8.297 17.547 5.016 1 83.81 331 ASN B O 1
ATOM 5217 N N . LEU B 1 332 ? 7.191 17.109 3.162 1 79.31 332 LEU B N 1
ATOM 5218 C CA . LEU B 1 332 ? 6.773 18.484 2.973 1 79.31 332 LEU B CA 1
ATOM 5219 C C . LEU B 1 332 ? 5.852 18.938 4.102 1 79.31 332 LEU B C 1
ATOM 5221 O O . LEU B 1 332 ? 6.004 20.047 4.633 1 79.31 332 LEU B O 1
ATOM 5225 N N . SER B 1 333 ? 4.949 18.062 4.543 1 75.69 333 SER B N 1
ATOM 5226 C CA . SER B 1 333 ? 4.016 18.344 5.629 1 75.69 333 SER B CA 1
ATOM 5227 C C . SER B 1 333 ? 4.742 18.516 6.957 1 75.69 333 SER B C 1
ATOM 5229 O O . SER B 1 333 ? 4.43 19.422 7.73 1 75.69 333 SER B O 1
ATOM 5231 N N . SER B 1 334 ? 5.68 17.641 7.164 1 79.5 334 SER B N 1
ATOM 5232 C CA . SER B 1 334 ? 6.484 17.734 8.375 1 79.5 334 SER B CA 1
ATOM 5233 C C . SER B 1 334 ? 7.23 19.062 8.438 1 79.5 334 SER B C 1
ATOM 5235 O O . SER B 1 334 ? 7.277 19.703 9.492 1 79.5 334 SER B O 1
ATOM 5237 N N . GLY B 1 335 ? 7.809 19.484 7.301 1 81.75 335 GLY B N 1
ATOM 5238 C CA . GLY B 1 335 ? 8.469 20.781 7.23 1 81.75 335 GLY B CA 1
ATOM 5239 C C . GLY B 1 335 ? 7.531 21.938 7.484 1 81.75 335 GLY B C 1
ATOM 5240 O O . GLY B 1 335 ? 7.875 22.875 8.219 1 81.75 335 GLY B O 1
ATOM 5241 N N . ALA B 1 336 ? 6.344 21.797 6.902 1 74.62 336 ALA B N 1
ATOM 5242 C CA . ALA B 1 336 ? 5.34 22.844 7.082 1 74.62 336 ALA B CA 1
ATOM 5243 C C . ALA B 1 336 ? 4.887 22.938 8.539 1 74.62 336 ALA B C 1
ATOM 5245 O O . ALA B 1 336 ? 4.688 24.031 9.07 1 74.62 336 ALA B O 1
ATOM 5246 N N . VAL B 1 337 ? 4.758 21.844 9.219 1 77.94 337 VAL B N 1
ATOM 5247 C CA . VAL B 1 337 ? 4.367 21.781 10.617 1 77.94 337 VAL B CA 1
ATOM 5248 C C . VAL B 1 337 ? 5.457 22.422 11.484 1 77.94 337 VAL B C 1
ATOM 5250 O O . VAL B 1 337 ? 5.16 23.203 12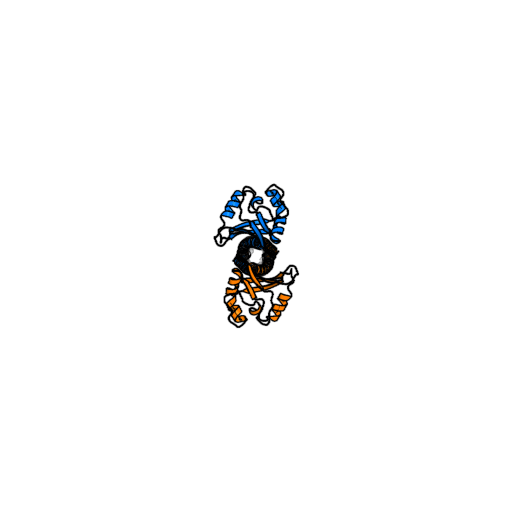.398 1 77.94 337 VAL B O 1
ATOM 5253 N N . GLY B 1 338 ? 6.715 22.078 11.148 1 80.19 338 GLY B N 1
ATOM 5254 C CA . GLY B 1 338 ? 7.82 22.703 11.859 1 80.19 338 GLY B CA 1
ATOM 5255 C C . GLY B 1 338 ? 7.84 24.219 11.727 1 80.19 338 GLY B C 1
ATOM 5256 O O . GLY B 1 338 ? 8.016 24.922 12.719 1 80.19 338 GLY B O 1
ATOM 5257 N N . LYS B 1 339 ? 7.668 24.734 10.547 1 78.31 339 LYS B N 1
ATOM 5258 C CA . LYS B 1 339 ? 7.621 26.172 10.305 1 78.31 339 LYS B CA 1
ATOM 5259 C C . LYS B 1 339 ? 6.469 26.812 11.062 1 78.31 339 LYS B C 1
ATOM 5261 O O . LYS B 1 339 ? 6.621 27.906 11.625 1 78.31 339 LYS B O 1
ATOM 5266 N N . MET B 1 340 ? 5.332 26.172 11.125 1 73.31 340 MET B N 1
ATOM 5267 C CA . MET B 1 340 ? 4.164 26.688 11.828 1 73.31 340 MET B CA 1
ATOM 5268 C C . MET B 1 340 ? 4.43 26.781 13.328 1 73.31 340 MET B C 1
ATOM 5270 O O . MET B 1 340 ? 4.031 27.75 13.969 1 73.31 340 MET B O 1
ATOM 5274 N N . ASP B 1 341 ? 5.098 25.844 13.828 1 76.81 341 ASP B N 1
ATOM 5275 C CA . ASP B 1 341 ? 5.453 25.844 15.242 1 76.81 341 ASP B CA 1
ATOM 5276 C C . ASP B 1 341 ? 6.32 27.047 15.602 1 76.81 341 ASP B C 1
ATOM 5278 O O . ASP B 1 341 ? 6.09 27.703 16.609 1 76.81 341 ASP B O 1
ATOM 5282 N N . ALA B 1 342 ? 7.309 27.266 14.758 1 78.62 342 ALA B N 1
ATOM 5283 C CA . ALA B 1 342 ? 8.203 28.406 14.984 1 78.62 342 ALA B CA 1
ATOM 5284 C C . ALA B 1 342 ? 7.438 29.719 14.922 1 78.62 342 ALA B C 1
ATOM 5286 O O . ALA B 1 342 ? 7.652 30.609 15.75 1 78.62 342 ALA B O 1
ATOM 5287 N N . LEU B 1 343 ? 6.484 29.828 14.008 1 71.88 343 LEU B N 1
ATOM 5288 C CA . LEU B 1 343 ? 5.719 31.047 13.812 1 71.88 343 LEU B CA 1
ATOM 5289 C C . LEU B 1 343 ? 4.766 31.281 14.977 1 71.88 343 LEU B C 1
ATOM 5291 O O . LEU B 1 343 ? 4.598 32.438 15.422 1 71.88 343 LEU B O 1
ATOM 5295 N N . VAL B 1 344 ? 4.168 30.281 15.508 1 72.56 344 VAL B N 1
ATOM 5296 C CA . VAL B 1 344 ? 3.277 30.391 16.656 1 72.56 344 VAL B CA 1
ATOM 5297 C C . VAL B 1 344 ? 4.07 30.828 17.891 1 72.56 344 VAL B C 1
ATOM 5299 O O . VAL B 1 344 ? 3.633 31.703 18.641 1 72.56 344 VAL B O 1
ATOM 5302 N N . GLY B 1 345 ? 5.234 30.172 18.078 1 72.75 345 GLY B N 1
ATOM 5303 C CA . GLY B 1 345 ? 6.105 30.578 19.172 1 72.75 345 GLY B CA 1
ATOM 5304 C C . GLY B 1 345 ? 6.488 32.062 19.094 1 72.75 345 GLY B C 1
ATOM 5305 O O . GLY B 1 345 ? 6.445 32.75 20.109 1 72.75 345 GLY B O 1
ATOM 5306 N N . GLU B 1 346 ? 6.828 32.531 17.938 1 72.25 346 GLU B N 1
ATOM 5307 C CA . GLU B 1 346 ? 7.188 33.906 17.734 1 72.25 346 GLU B CA 1
ATOM 5308 C C . GLU B 1 346 ? 6.008 34.844 18.016 1 72.25 346 GLU B C 1
ATOM 5310 O O . GLU B 1 346 ? 6.164 35.875 18.641 1 72.25 346 GLU B O 1
ATOM 5315 N N . THR B 1 347 ? 4.84 34.438 17.547 1 67.38 347 THR B N 1
ATOM 5316 C CA . THR B 1 347 ? 3.635 35.219 17.75 1 67.38 347 THR B CA 1
ATOM 5317 C C . THR B 1 347 ? 3.312 35.344 19.234 1 67.38 347 THR B C 1
ATOM 5319 O O . THR B 1 347 ? 3 36.438 19.734 1 67.38 347 THR B O 1
ATOM 5322 N N . LEU B 1 348 ? 3.447 34.281 19.984 1 67 348 LEU B N 1
ATOM 5323 C CA . LEU B 1 348 ? 3.189 34.281 21.422 1 67 348 LEU B CA 1
ATOM 5324 C C . LEU B 1 348 ? 4.199 35.188 22.156 1 67 348 LEU B C 1
ATOM 5326 O O . LEU B 1 348 ? 3.84 35.906 23.062 1 67 348 LEU B O 1
ATOM 5330 N N . ARG B 1 349 ? 5.473 35.094 21.766 1 74 349 ARG B N 1
ATOM 5331 C CA . ARG B 1 349 ? 6.504 35.906 22.375 1 74 349 ARG B CA 1
ATOM 5332 C C . ARG B 1 349 ? 6.234 37.406 22.109 1 74 349 ARG B C 1
ATOM 5334 O O . ARG B 1 349 ? 6.43 38.219 22.984 1 74 349 ARG B O 1
ATOM 5341 N N . SER B 1 350 ? 5.801 37.688 20.891 1 67.06 350 SER B N 1
ATOM 5342 C CA . SER B 1 350 ? 5.473 39.062 20.547 1 67.06 350 SER B CA 1
ATOM 5343 C C . SER B 1 350 ? 4.34 39.594 21.406 1 67.06 350 SER B C 1
ATOM 5345 O O . SER B 1 350 ? 4.383 40.75 21.859 1 67.06 350 SER B O 1
ATOM 5347 N N . TYR B 1 351 ? 3.43 38.719 21.75 1 61.22 351 TYR B N 1
ATOM 5348 C CA . TYR B 1 351 ? 2.316 39.094 22.609 1 61.22 351 TYR B CA 1
ATOM 5349 C C . TYR B 1 351 ? 2.789 39.344 24.031 1 61.22 351 TYR B C 1
ATOM 5351 O O . TYR B 1 351 ? 2.35 40.281 24.688 1 61.22 351 TYR B O 1
ATOM 5359 N N . GLU B 1 352 ? 3.631 38.469 24.453 1 65.56 352 GLU B N 1
ATOM 5360 C CA . GLU B 1 352 ? 4.176 38.625 25.797 1 65.56 352 GLU B CA 1
ATOM 5361 C C . GLU B 1 352 ? 4.938 39.938 25.953 1 65.56 352 GLU B C 1
ATOM 5363 O O . GLU B 1 352 ? 4.848 40.594 26.984 1 65.56 352 GLU B O 1
ATOM 5368 N N . ASN B 1 353 ? 5.59 40.312 24.938 1 64.44 353 ASN B N 1
ATOM 5369 C CA . ASN B 1 353 ? 6.355 41.562 24.953 1 64.44 353 ASN B CA 1
ATOM 5370 C C . ASN B 1 353 ? 5.441 42.781 24.938 1 64.44 353 ASN B C 1
ATOM 5372 O O . ASN B 1 353 ? 5.789 43.812 25.5 1 64.44 353 ASN B O 1
ATOM 5376 N N . LEU B 1 354 ? 4.348 42.562 24.328 1 59.56 354 LEU B N 1
ATOM 5377 C CA . LEU B 1 354 ? 3.385 43.656 24.328 1 59.56 354 LEU B CA 1
ATOM 5378 C C . LEU B 1 354 ? 2.799 43.875 25.719 1 59.56 354 LEU B C 1
ATOM 5380 O O . LEU B 1 354 ? 2.451 45 26.078 1 59.56 354 LEU B O 1
ATOM 5384 N N . LEU B 1 355 ? 2.686 42.781 26.422 1 56.66 355 LEU B N 1
ATOM 5385 C CA . LEU B 1 355 ? 2.141 42.875 27.766 1 56.66 355 LEU B CA 1
ATOM 5386 C C . LEU B 1 355 ? 3.168 43.438 28.734 1 56.66 355 LEU B C 1
ATOM 5388 O O . LEU B 1 355 ? 2.807 44 29.766 1 56.66 355 LEU B O 1
ATOM 5392 N N . ARG B 1 356 ? 4.418 43.375 28.453 1 55.5 356 ARG B N 1
ATOM 5393 C CA . ARG B 1 356 ? 5.418 43.969 29.328 1 55.5 356 ARG B CA 1
ATOM 5394 C C . ARG B 1 356 ? 5.609 45.469 28.984 1 55.5 356 ARG B C 1
ATOM 5396 O O . ARG B 1 356 ? 5.484 45.844 27.828 1 55.5 356 ARG B O 1
#

Nearest PDB structures (foldseek):
  3ja6-assembly1_I  TM=9.489E-01  e=1.439E-09  Escherichia coli
  3g6b-assembly1_B  TM=7.275E-01  e=2.478E-07  Thermotoga maritima
  3g67-assembly1_B  TM=7.161E-01  e=5.685E-07  Thermotoga maritima
  8c5v-assembly1_I  TM=5.511E-01  e=2.706E-08  Escherichia coli
  3g67-assembly1_A  TM=5.935E-01  e=4.815E-07  Thermotoga maritima

Foldseek 3Di:
DVLVVVQPPPQKWKWKFFPFLDDDQDGRFTADIHPNNLVLCQQCQVVQCVVLVHHDDSDSGGGGPLSSDNDSVVVSVVQVPAFQPDKDWDDFDDRPLWTWTKIKHFPADPVRHGGMMMIMIGTCSVVVVLVVVLVVLLVVLVVLLVVLVVLLVVLVVVLVVLVVVLVVLVVVLVVLVVLLVVLVVVLVVLVVVLVVLVVVLVVLVVQLVVLVVLLVVLVVQLVVLVVLLVVLVVQLVVLVVVPPVSPVVNVVSVVSNVVSVVSNVVSVVVNVVSVVVSVVSVVVNVVSVVVSVVSVVSNVVSVVSSVVSVVVNVVSVVVSVVSVVVSVVSVVSSVVSVVSNVVSVVSNVVSVVVVD/DVLVVVQPPPQKWKWKFFPFLDDDQDGRFTADIHPNNLVLCQQCQVVQCVVLVHHDDSDSGGGGPLSSDNDSVVVSVVQVPAFQPDKDWDDFDDRPLWTWTKIKHFPADPVRHGGMMMIMIGTCSVVVVLVVVLVVLLVVLVVLLVVLVVLLVVLVVVLVVLVVVLVVLVVVLVVLVVLLVVLVVVLVVLVVVLVVLVVVLVVLVVQLVVLVVLLVVLVVQLVVLVVLLVVLVVQLVVLVVVPPVSPVVNVVSVVSNVVSVVSNVVSVVSNVVSVVSSVVSVVVNVVSVVVSVVSVVSNVVSVVSSVVSVVVNVVSVVVSVVSVVVSVVSVVSSVVSVVSNVVSVVSNVVSVVVVD

Solvent-accessible surface area (backbone atoms only — not comparable to full-atom values): 35796 Å² total; per-residue (Å²): 113,56,66,60,50,53,47,63,42,84,70,39,17,37,34,34,20,38,48,56,59,66,65,74,59,37,29,25,35,22,74,41,60,26,60,51,30,50,52,50,45,61,68,40,42,68,58,49,21,64,72,70,67,49,89,68,76,89,62,66,62,66,37,31,62,30,61,77,44,92,53,29,66,58,51,52,51,55,59,68,62,51,42,60,88,36,73,45,75,62,55,73,42,74,52,89,92,38,31,31,36,36,33,36,34,37,44,43,49,99,86,51,49,64,59,24,36,36,38,39,36,32,74,38,31,67,60,51,47,43,53,53,35,47,52,51,41,51,53,37,43,52,52,43,53,53,33,48,51,50,34,49,51,33,52,52,51,42,52,53,51,49,51,52,50,53,53,50,49,53,53,43,50,53,42,42,52,51,36,44,52,47,41,54,52,43,48,52,44,44,52,51,45,53,54,51,46,54,52,48,51,52,52,52,53,50,46,47,53,50,42,52,51,44,48,52,52,38,53,51,45,40,54,48,27,53,49,46,38,53,54,28,50,53,47,30,54,52,16,60,71,51,47,82,83,13,48,71,52,31,51,50,25,50,52,47,35,53,52,28,50,49,43,35,51,51,35,50,52,42,47,54,52,42,53,51,43,47,53,49,48,53,52,48,52,52,52,48,53,51,44,48,53,46,52,52,49,45,46,54,44,44,52,50,41,45,49,34,41,51,51,42,52,56,52,49,55,52,48,53,53,52,51,52,51,43,51,54,40,48,53,53,31,52,51,32,48,52,54,40,51,55,43,50,53,51,41,47,51,44,48,53,55,51,75,95,111,55,66,60,50,55,48,64,42,81,71,40,16,38,36,35,20,41,49,54,59,65,63,76,59,37,29,24,34,22,74,42,61,25,60,51,30,48,52,51,45,62,68,39,41,67,59,47,23,65,72,69,69,48,90,68,76,90,61,64,62,68,35,30,63,30,62,80,46,90,54,27,67,57,50,53,50,55,59,69,64,50,42,62,86,36,74,44,74,63,56,74,42,74,51,88,92,37,31,31,38,34,33,34,34,37,45,43,49,98,87,53,50,64,58,25,34,37,38,38,35,33,73,39,31,67,60,52,46,41,52,54,35,48,53,50,41,51,55,38,43,53,52,43,53,53,33,48,50,51,35,49,50,34,53,50,50,43,52,52,51,49,51,53,50,52,53,51,50,51,54,43,49,54,42,42,51,52,35,45,52,47,42,53,53,43,49,53,45,44,52,50,45,54,54,51,48,55,53,48,50,52,52,49,53,52,47,47,55,51,42,52,52,43,48,53,51,38,54,54,44,40,53,50,28,52,49,45,39,54,54,27,52,52,48,30,54,52,16,58,73,52,47,83,84,13,49,71,52,30,51,52,24,50,51,46,35,54,52,28,52,51,42,36,49,51,35,49,50,44,47,54,51,41,55,52,44,46,53,51,46,52,50,47,52,52,52,48,52,52,46,48,52,44,50,52,50,45,46,55,45,44,53,50,42,45,50,33,39,52,52,43,52,55,51,49,55,53,49,54,54,52,52,52,51,44,50,53,40,48,52,54,33,51,52,32,48,52,53,38,51,55,42,49,53,50,41,47,50,42,47,52,54,51,73,96

Secondary structure (DSSP, 8-state):
-HHHHHHTSTTEEEEEEES---STT--SBEEEE-HHHHHHHHHHHHHHHHHHTS---S--TT-BGGGGSS-HHHHHHHHHT--TT-EEEEEEEEETTEEEEEEEEEEE-TTS-EEEEEEEEEE-HHHHHHHHHHHHHHHHHHHHHHHHHHHHHHHHHHHHHHHHHHHHHHHHHHHHHHHHHHHHHHHHHHHHHHHHHHHHHHHHHHHHHHHHHHHHHHHHHHHHHHHHHHHHHHHHHHHHHTGGGGHHHHHHHHHHHHHHHHHHHHHHHHHHHHHHHHHHHHHHHHHHHHHHHHHHHHHHHHHHHHHHHHHHHHHHHHHHHHHHHHHHHHHHHHHHHHHHHHHHHHHHHHHHHHH-/-HHHHHHTSTTEEEEEEES---STT--SBEEEE-HHHHHHHHHHHHHHHHHHTS---S--TT-BGGGGSS-HHHHHHHHHT--TT-EEEEEEEEETTEEEEEEEEEEE-TTS-EEEEEEEEEE-HHHHHHHHHHHHHHHHHHHHHHHHHHHHHHHHHHHHHHHHHHHHHHHHHHHHHHHHHHHHHHHHHHHHHHHHHHHHHHHHHHHHHHHHHHHHHHHHHHHHHHHHHHHHHHHHHHHHHTGGGGHHHHHHHHHHHHHHHHHHHHHHHHHHHHHHHHHHHHHHHHHHHHHHHHHHHHHHHHHHHHHHHHHHHHHHHHHHHHHHHHHHHHHHHHHHHHHHHHHHHHHHHHHHHHH-

InterPro domains:
  IPR004089 Methyl-accepting chemotaxis protein (MCP) signalling domain [PF00015] (188-336)
  IPR004089 Methyl-accepting chemotaxis protein (MCP) signalling domain [PS50111] (128-355)
  IPR004089 Methyl-accepting chemotaxis protein (MCP) signalling domain [SM00283] (122-356)
  IPR004090 Chemotaxis methyl-accepting receptor [PR00260] (150-179)
  IPR004090 Chemotaxis methyl-accepting receptor [PR00260] (249-278)

Radius of gyration: 64.82 Å; Cα contacts (8 Å, |Δi|>4): 958; chains: 2; bounding box: 61×195×111 Å

Organism: NCBI:txid412449